Protein AF-0000000070041904 (afdb_homodimer)

Solvent-accessible surface area (backbone atoms only — not comparable to full-atom values): 37202 Å² total; per-residue (Å²): 136,83,79,77,77,76,75,75,73,74,74,71,68,64,77,72,77,76,48,41,25,24,35,59,83,60,43,83,39,54,46,39,34,40,42,32,42,36,46,83,50,90,88,40,83,19,36,35,29,35,42,31,43,97,88,42,77,42,73,40,35,88,86,39,94,82,50,56,37,62,65,30,57,62,4,30,55,29,42,36,43,49,78,60,40,50,57,64,57,72,52,57,84,54,47,28,36,38,35,22,24,32,35,37,63,66,32,36,42,43,75,87,31,8,44,34,34,31,37,38,38,38,25,72,88,54,24,12,27,47,35,40,27,39,55,66,20,44,66,42,37,65,34,56,88,46,25,59,38,81,81,54,23,54,36,13,29,33,38,39,34,36,14,27,37,40,76,54,43,45,58,51,16,43,49,38,10,34,18,30,43,32,57,71,46,69,50,65,54,88,87,51,58,63,36,42,50,31,27,68,65,69,48,66,46,80,62,52,64,58,71,43,82,42,52,34,64,82,65,46,60,32,31,36,36,32,34,44,62,26,84,48,55,81,50,9,28,55,58,36,47,49,12,58,74,70,70,27,34,25,42,32,39,31,38,55,69,52,67,73,47,56,70,49,42,66,52,86,100,48,48,33,31,28,34,41,45,30,41,39,56,94,88,45,70,48,49,27,72,45,24,49,24,22,34,36,32,44,67,39,89,88,41,33,37,35,31,48,28,35,55,48,56,24,53,75,44,9,57,24,32,21,42,32,48,28,35,68,36,59,71,60,35,52,55,54,56,60,25,54,77,38,64,46,60,68,84,71,66,84,70,72,87,68,74,73,77,75,45,62,90,80,70,123,134,83,78,78,78,76,74,75,72,74,71,72,69,65,77,73,76,76,47,40,25,24,35,59,83,60,42,83,39,52,46,38,33,40,43,33,41,36,46,84,51,89,87,40,83,19,37,37,27,37,44,31,46,97,87,43,77,43,70,41,34,87,86,39,92,83,51,55,38,63,64,29,57,62,6,30,55,29,44,36,43,48,80,60,42,50,57,65,58,73,53,57,84,53,46,29,36,39,36,21,24,31,35,37,65,67,31,37,41,45,76,89,31,8,43,32,35,32,37,38,38,38,24,71,85,54,26,12,26,47,35,41,26,37,54,66,19,45,68,43,38,66,34,55,89,44,25,58,38,81,82,53,23,55,36,13,28,34,36,39,34,35,15,26,36,40,77,54,44,45,59,51,17,44,49,37,11,35,17,31,43,33,57,71,45,70,50,65,52,87,89,51,59,64,38,41,50,32,26,67,66,70,48,65,45,80,62,52,63,59,71,42,82,42,52,34,66,82,65,45,60,33,31,36,36,31,36,44,64,26,84,48,55,81,53,10,28,56,60,36,46,48,12,58,75,71,70,24,34,26,41,32,40,32,38,56,73,53,70,70,49,57,69,49,43,66,53,86,99,48,46,33,32,30,34,40,45,30,40,36,55,94,89,45,69,49,49,27,73,46,24,48,25,21,34,36,31,42,67,40,89,88,41,34,37,34,31,46,28,38,57,49,56,24,54,71,45,9,58,24,30,22,45,35,47,28,35,68,37,59,72,60,34,51,53,55,56,61,24,54,76,38,64,44,63,67,84,61,68,83,60,74,88,70,74,73,78,72,45,63,88,79,72,122

InterPro domains:
  IPR004947 Deoxyribonuclease II [PF03265] (20-346)
  IPR004947 Deoxyribonuclease II [PTHR10858] (10-354)

Organism: Takifugu rubripes (NCBI:txid31033)

Structure (mmCIF, N/CA/C/O backbone):
data_AF-0000000070041904-model_v1
#
loop_
_entity.id
_entity.type
_entity.pdbx_description
1 polymer Deoxyribonuclease-2-alpha
#
loop_
_atom_site.group_PDB
_atom_site.id
_atom_site.type_symbol
_atom_site.label_atom_id
_atom_site.label_alt_id
_atom_site.label_comp_id
_atom_site.label_asym_id
_atom_site.label_entity_id
_atom_site.label_seq_id
_atom_site.pdbx_PDB_ins_code
_atom_site.Cartn_x
_atom_site.Cartn_y
_atom_site.Cartn_z
_atom_site.occupancy
_atom_site.B_iso_or_equiv
_atom_site.auth_seq_id
_atom_site.auth_comp_id
_atom_site.auth_asym_id
_atom_site.auth_atom_id
_atom_site.pdbx_PDB_model_num
ATOM 1 N N . MET A 1 1 ? -65.312 -12.5 -18.344 1 35.78 1 MET A N 1
ATOM 2 C CA . MET A 1 1 ? -64.062 -11.836 -18.859 1 35.78 1 MET A CA 1
ATOM 3 C C . MET A 1 1 ? -62.969 -11.906 -17.828 1 35.78 1 MET A C 1
ATOM 5 O O . MET A 1 1 ? -63 -11.195 -16.828 1 35.78 1 MET A O 1
ATOM 9 N N . TRP A 1 2 ? -62.406 -13.109 -17.531 1 42.94 2 TRP A N 1
ATOM 10 C CA . TRP A 1 2 ? -61.406 -13.469 -16.562 1 42.94 2 TRP A CA 1
ATOM 11 C C . TRP A 1 2 ? -60.062 -12.859 -16.922 1 42.94 2 TRP A C 1
ATOM 13 O O . TRP A 1 2 ? -59.531 -13.125 -18.016 1 42.94 2 TRP A O 1
ATOM 23 N N . GLY A 1 3 ? -59.75 -11.625 -16.453 1 38.38 3 GLY A N 1
ATOM 24 C CA . GLY A 1 3 ? -58.438 -10.977 -16.609 1 38.38 3 GLY A CA 1
ATOM 25 C C . GLY A 1 3 ? -57.312 -11.797 -16.031 1 38.38 3 GLY A C 1
ATOM 26 O O . GLY A 1 3 ? -57.312 -12.141 -14.844 1 38.38 3 GLY A O 1
ATOM 27 N N . VAL A 1 4 ? -56.656 -12.555 -16.875 1 45.59 4 VAL A N 1
ATOM 28 C CA . VAL A 1 4 ? -55.438 -13.273 -16.531 1 45.59 4 VAL A CA 1
ATOM 29 C C . VAL A 1 4 ? -54.344 -12.281 -16.172 1 45.59 4 VAL A C 1
ATOM 31 O O . VAL A 1 4 ? -53.969 -11.43 -16.984 1 45.59 4 VAL A O 1
ATOM 34 N N . VAL A 1 5 ? -54.219 -11.914 -14.891 1 46 5 VAL A N 1
ATOM 35 C CA . VAL A 1 5 ? -53.031 -11.18 -14.43 1 46 5 VAL A CA 1
ATOM 36 C C . VAL A 1 5 ? -51.781 -12.047 -14.602 1 46 5 VAL A C 1
ATOM 38 O O . VAL A 1 5 ? -51.656 -13.102 -13.977 1 46 5 VAL A O 1
ATOM 41 N N . LEU A 1 6 ? -51.188 -11.93 -15.734 1 43.84 6 LEU A N 1
ATOM 42 C CA . LEU A 1 6 ? -49.844 -12.484 -15.922 1 43.84 6 LEU A CA 1
ATOM 43 C C . LEU A 1 6 ? -48.844 -11.805 -14.992 1 43.84 6 LEU A C 1
ATOM 45 O O . LEU A 1 6 ? -48.594 -10.602 -15.117 1 43.84 6 LEU A O 1
ATOM 49 N N . THR A 1 7 ? -48.812 -12.242 -13.805 1 39.91 7 THR A N 1
ATOM 50 C CA . THR A 1 7 ? -47.656 -11.836 -12.984 1 39.91 7 THR A CA 1
ATOM 51 C C . THR A 1 7 ? -46.344 -12.305 -13.594 1 39.91 7 THR A C 1
ATOM 53 O O . THR A 1 7 ? -46.125 -13.516 -13.711 1 39.91 7 THR A O 1
ATOM 56 N N . LEU A 1 8 ? -45.844 -11.57 -14.508 1 39.62 8 LEU A N 1
ATOM 57 C CA . LEU A 1 8 ? -44.438 -11.766 -14.922 1 39.62 8 LEU A CA 1
ATOM 58 C C . LEU A 1 8 ? -43.5 -11.703 -13.727 1 39.62 8 LEU A C 1
ATOM 60 O O . LEU A 1 8 ? -43.344 -10.641 -13.117 1 39.62 8 LEU A O 1
ATOM 64 N N . GLY A 1 9 ? -43.406 -12.742 -12.984 1 37.19 9 GLY A N 1
ATOM 65 C CA . GLY A 1 9 ? -42.312 -12.828 -12.047 1 37.19 9 GLY A CA 1
ATOM 66 C C . GLY A 1 9 ? -40.969 -12.57 -12.695 1 37.19 9 GLY A C 1
ATOM 67 O O . GLY A 1 9 ? -40.562 -13.273 -13.625 1 37.19 9 GLY A O 1
ATOM 68 N N . LEU A 1 10 ? -40.594 -11.344 -12.695 1 37.47 10 LEU A N 1
ATOM 69 C CA . LEU A 1 10 ? -39.219 -11.023 -13 1 37.47 10 LEU A CA 1
ATOM 70 C C . LEU A 1 10 ? -38.25 -11.945 -12.242 1 37.47 10 LEU A C 1
ATOM 72 O O . LEU A 1 10 ? -38.219 -11.914 -11.016 1 37.47 10 LEU A O 1
ATOM 76 N N . ILE A 1 11 ? -38.031 -13.094 -12.766 1 37.09 11 ILE A N 1
ATOM 77 C CA . ILE A 1 11 ? -36.844 -13.82 -12.305 1 37.09 11 ILE A CA 1
ATOM 78 C C . ILE A 1 11 ? -35.625 -12.883 -12.305 1 37.09 11 ILE A C 1
ATOM 80 O O . ILE A 1 11 ? -35.188 -12.453 -13.367 1 37.09 11 ILE A O 1
ATOM 84 N N . LEU A 1 12 ? -35.562 -11.969 -11.43 1 35.31 12 LEU A N 1
ATOM 85 C CA . LEU A 1 12 ? -34.219 -11.422 -11.234 1 35.31 12 LEU A CA 1
ATOM 86 C C . LEU A 1 12 ? -33.156 -12.531 -11.242 1 35.31 12 LEU A C 1
ATOM 88 O O . LEU A 1 12 ? -33.062 -13.305 -10.281 1 35.31 12 LEU A O 1
ATOM 92 N N . ALA A 1 13 ? -33.031 -13.172 -12.352 1 36.09 13 ALA A N 1
ATOM 93 C CA . ALA A 1 13 ? -31.812 -13.945 -12.461 1 36.09 13 ALA A CA 1
ATOM 94 C C . ALA A 1 13 ? -30.656 -13.25 -11.742 1 36.09 13 ALA A C 1
ATOM 96 O O . ALA A 1 13 ? -30.172 -12.203 -12.195 1 36.09 13 ALA A O 1
ATOM 97 N N . GLY A 1 14 ? -30.688 -13.07 -10.523 1 40.59 14 GLY A N 1
ATOM 98 C CA . GLY A 1 14 ? -29.422 -12.773 -9.883 1 40.59 14 GLY A CA 1
ATOM 99 C C . GLY A 1 14 ? -28.219 -13.305 -10.648 1 40.59 14 GLY A C 1
ATOM 100 O O . GLY A 1 14 ? -28.109 -14.508 -10.867 1 40.59 14 GLY A O 1
ATOM 101 N N . SER A 1 15 ? -27.844 -12.812 -11.617 1 43.19 15 SER A N 1
ATOM 102 C CA . SER A 1 15 ? -26.578 -13.172 -12.234 1 43.19 15 SER A CA 1
ATOM 103 C C . SER A 1 15 ? -25.578 -13.656 -11.188 1 43.19 15 SER A C 1
ATOM 105 O O . SER A 1 15 ? -25 -12.852 -10.461 1 43.19 15 SER A O 1
ATOM 107 N N . ASP A 1 16 ? -25.938 -14.602 -10.344 1 50.5 16 ASP A N 1
ATOM 108 C CA . ASP A 1 16 ? -25.078 -15.281 -9.375 1 50.5 16 ASP A CA 1
ATOM 109 C C . ASP A 1 16 ? -23.672 -15.516 -9.953 1 50.5 16 ASP A C 1
ATOM 111 O O . ASP A 1 16 ? -23.438 -16.5 -10.648 1 50.5 16 ASP A O 1
ATOM 115 N N . ALA A 1 17 ? -22.969 -14.586 -10.281 1 63.22 17 ALA A N 1
ATOM 116 C CA . ALA A 1 17 ? -21.656 -14.727 -10.898 1 63.22 17 ALA A CA 1
ATOM 117 C C . ALA A 1 17 ? -20.766 -15.688 -10.109 1 63.22 17 ALA A C 1
ATOM 119 O O . ALA A 1 17 ? -20.422 -15.414 -8.953 1 63.22 17 ALA A O 1
ATOM 120 N N . THR A 1 18 ? -20.703 -17 -10.375 1 87.69 18 THR A N 1
ATOM 121 C CA . THR A 1 18 ? -19.875 -18.062 -9.828 1 87.69 18 THR A CA 1
ATOM 122 C C . THR A 1 18 ? -18.406 -17.641 -9.828 1 87.69 18 THR A C 1
ATOM 124 O O . THR A 1 18 ? -17.938 -16.969 -10.75 1 87.69 18 THR A O 1
ATOM 127 N N . VAL A 1 19 ? -17.719 -17.828 -8.758 1 97.88 19 VAL A N 1
ATOM 128 C CA . VAL A 1 19 ? -16.297 -17.547 -8.625 1 97.88 19 VAL A CA 1
ATOM 129 C C . VAL A 1 19 ? -15.469 -18.75 -9.078 1 97.88 19 VAL A C 1
ATOM 131 O O . VAL A 1 19 ? -15.281 -19.703 -8.328 1 97.88 19 VAL A O 1
ATOM 134 N N . THR A 1 20 ? -15.062 -18.734 -10.344 1 98.5 20 THR A N 1
ATOM 135 C CA . THR A 1 20 ? -14.312 -19.828 -10.969 1 98.5 20 THR A CA 1
ATOM 136 C C . THR A 1 20 ? -13.273 -19.266 -11.938 1 98.5 20 THR A C 1
ATOM 138 O O . THR A 1 20 ? -13.367 -18.125 -12.367 1 98.5 20 THR A O 1
ATOM 141 N N . CYS A 1 21 ? -12.289 -20.094 -12.188 1 98.81 21 CYS A N 1
ATOM 142 C CA . CYS A 1 21 ? -11.43 -19.781 -13.328 1 98.81 21 CYS A CA 1
ATOM 143 C C . CYS A 1 21 ? -12.219 -19.812 -14.633 1 98.81 21 CYS A C 1
ATOM 145 O O . CYS A 1 21 ? -13.094 -20.656 -14.812 1 98.81 21 CYS A O 1
ATOM 147 N N . ARG A 1 22 ? -11.852 -18.906 -15.492 1 98.5 22 ARG A N 1
ATOM 148 C CA . ARG A 1 22 ? -12.523 -18.812 -16.781 1 98.5 22 ARG A CA 1
ATOM 149 C C . ARG A 1 22 ? -11.523 -18.672 -17.922 1 98.5 22 ARG A C 1
ATOM 151 O O . ARG A 1 22 ? -10.484 -18.031 -17.75 1 98.5 22 ARG A O 1
ATOM 158 N N . ASP A 1 23 ? -11.875 -19.188 -19.016 1 97.69 23 ASP A N 1
ATOM 159 C CA . ASP A 1 23 ? -10.977 -19.109 -20.156 1 97.69 23 ASP A CA 1
ATOM 160 C C . ASP A 1 23 ? -11.25 -17.859 -21 1 97.69 23 ASP A C 1
ATOM 162 O O . ASP A 1 23 ? -11.992 -16.969 -20.578 1 97.69 23 ASP A O 1
ATOM 166 N N . HIS A 1 24 ? -10.594 -17.719 -22.156 1 96.56 24 HIS A N 1
ATOM 167 C CA . HIS A 1 24 ? -10.664 -16.547 -23.016 1 96.56 24 HIS A CA 1
ATOM 168 C C . HIS A 1 24 ? -12.016 -16.438 -23.703 1 96.56 24 HIS A C 1
ATOM 170 O O . HIS A 1 24 ? -12.352 -15.398 -24.281 1 96.56 24 HIS A O 1
ATOM 176 N N . ASN A 1 25 ? -12.844 -17.469 -23.641 1 96.19 25 ASN A N 1
ATOM 177 C CA . ASN A 1 25 ? -14.211 -17.422 -24.141 1 96.19 25 ASN A CA 1
ATOM 178 C C . ASN A 1 25 ? -15.227 -17.328 -23 1 96.19 25 ASN A C 1
ATOM 180 O O . ASN A 1 25 ? -16.422 -17.578 -23.203 1 96.19 25 ASN A O 1
ATOM 184 N N . ASN A 1 26 ? -14.719 -17.156 -21.797 1 97.38 26 ASN A N 1
ATOM 185 C CA . ASN A 1 26 ? -15.516 -16.984 -20.594 1 97.38 26 ASN A CA 1
ATOM 186 C C . ASN A 1 26 ? -16.125 -18.297 -20.125 1 97.38 26 ASN A C 1
ATOM 188 O O . ASN A 1 26 ? -17.125 -18.312 -19.406 1 97.38 26 ASN A O 1
ATOM 192 N N . GLY A 1 27 ? -15.57 -19.359 -20.625 1 97.31 27 GLY A N 1
ATOM 193 C CA . GLY A 1 27 ? -15.977 -20.672 -20.141 1 97.31 27 GLY A CA 1
ATOM 194 C C . GLY A 1 27 ? -15.367 -21.031 -18.797 1 97.31 27 GLY A C 1
ATOM 195 O O . GLY A 1 27 ? -14.219 -20.672 -18.516 1 97.31 27 GLY A O 1
ATOM 196 N N . ILE A 1 28 ? -16.156 -21.812 -18.031 1 97.56 28 ILE A N 1
ATOM 197 C CA . ILE A 1 28 ? -15.688 -22.266 -16.734 1 97.56 28 ILE A CA 1
ATOM 198 C C . ILE A 1 28 ? -14.625 -23.344 -16.906 1 97.56 28 ILE A C 1
ATOM 200 O O . ILE A 1 28 ? -14.828 -24.297 -17.672 1 97.56 28 ILE A O 1
ATOM 204 N N . VAL A 1 29 ? -13.516 -23.203 -16.297 1 97.88 29 VAL A N 1
ATOM 205 C CA . VAL A 1 29 ? -12.484 -24.234 -16.297 1 97.88 29 VAL A CA 1
ATOM 206 C C . VAL A 1 29 ? -12.016 -24.5 -14.867 1 97.88 29 VAL A C 1
ATOM 208 O O . VAL A 1 29 ? -12.148 -23.641 -13.992 1 97.88 29 VAL A O 1
ATOM 211 N N . ASP A 1 30 ? -11.531 -25.656 -14.625 1 98.31 30 ASP A N 1
ATOM 212 C CA . ASP A 1 30 ? -11.062 -26.031 -13.289 1 98.31 30 ASP A CA 1
ATOM 213 C C . ASP A 1 30 ? -9.734 -25.344 -12.969 1 98.31 30 ASP A C 1
ATOM 215 O O . ASP A 1 30 ? -9.523 -24.891 -11.844 1 98.31 30 ASP A O 1
ATOM 219 N N . TRP A 1 31 ? -8.906 -25.312 -13.961 1 98.81 31 TRP A N 1
ATOM 220 C CA . TRP A 1 31 ? -7.609 -24.656 -13.797 1 98.81 31 TRP A CA 1
ATOM 221 C C . TRP A 1 31 ? -7.027 -24.266 -15.148 1 98.81 31 TRP A C 1
ATOM 223 O O . TRP A 1 31 ? -7.449 -24.766 -16.188 1 98.81 31 TRP A O 1
ATOM 233 N N . TYR A 1 32 ? -6.125 -23.312 -15.117 1 98.88 32 TYR A N 1
ATOM 234 C CA . TYR A 1 32 ? -5.277 -23.016 -16.266 1 98.88 32 TYR A CA 1
ATOM 235 C C . TYR A 1 32 ? -3.945 -22.422 -15.836 1 98.88 32 TYR A C 1
ATOM 237 O O . TYR A 1 32 ? -3.809 -21.953 -14.695 1 98.88 32 TYR A O 1
ATOM 245 N N . ILE A 1 33 ? -2.953 -22.469 -16.688 1 98.88 33 ILE A N 1
ATOM 246 C CA . ILE A 1 33 ? -1.683 -21.766 -16.562 1 98.88 33 ILE A CA 1
ATOM 247 C C . ILE A 1 33 ? -1.502 -20.828 -17.75 1 98.88 33 ILE A C 1
ATOM 249 O O . ILE A 1 33 ? -1.778 -21.188 -18.891 1 98.88 33 ILE A O 1
ATOM 253 N N . LEU A 1 34 ? -1.179 -19.609 -17.453 1 98.88 34 LEU A N 1
ATOM 254 C CA . LEU A 1 34 ? -0.794 -18.656 -18.484 1 98.88 34 LEU A CA 1
ATOM 255 C C . LEU A 1 34 ? 0.698 -18.344 -18.406 1 98.88 34 LEU A C 1
ATOM 257 O O . LEU A 1 34 ? 1.187 -17.859 -17.391 1 98.88 34 LEU A O 1
ATOM 261 N N . TYR A 1 35 ? 1.392 -18.641 -19.438 1 98.75 35 TYR A N 1
ATOM 262 C CA . TYR A 1 35 ? 2.807 -18.312 -19.547 1 98.75 35 TYR A CA 1
ATOM 263 C C . TYR A 1 35 ? 3.027 -17.203 -20.578 1 98.75 35 TYR A C 1
ATOM 265 O O . TYR A 1 35 ? 3.113 -17.484 -21.781 1 98.75 35 TYR A O 1
ATOM 273 N N . LYS A 1 36 ? 3.156 -15.969 -20.125 1 98.56 36 LYS A N 1
ATOM 274 C CA . LYS A 1 36 ? 3.305 -14.805 -21 1 98.56 36 LYS A CA 1
ATOM 275 C C . LYS A 1 36 ? 4.73 -14.695 -21.531 1 98.56 36 LYS A C 1
ATOM 277 O O . LYS A 1 36 ? 5.691 -14.805 -20.766 1 98.56 36 LYS A O 1
ATOM 282 N N . ALA A 1 37 ? 4.859 -14.453 -22.766 1 97.81 37 ALA A N 1
ATOM 283 C CA . ALA A 1 37 ? 6.16 -14.273 -23.406 1 97.81 37 ALA A CA 1
ATOM 284 C C . ALA A 1 37 ? 6.707 -12.875 -23.156 1 97.81 37 ALA A C 1
ATOM 286 O O . ALA A 1 37 ? 5.941 -11.914 -23.016 1 97.81 37 ALA A O 1
ATOM 287 N N . PRO A 1 38 ? 7.992 -12.719 -23.031 1 97.31 38 PRO A N 1
ATOM 288 C CA . PRO A 1 38 ? 8.594 -11.383 -23 1 97.31 38 PRO A CA 1
ATOM 289 C C . PRO A 1 38 ? 8.594 -10.711 -24.375 1 97.31 38 PRO A C 1
ATOM 291 O O . PRO A 1 38 ? 8.297 -11.352 -25.391 1 97.31 38 PRO A O 1
ATOM 294 N N . VAL A 1 39 ? 8.867 -9.438 -24.391 1 95.69 39 VAL A N 1
ATOM 295 C CA . VAL A 1 39 ? 9.117 -8.727 -25.641 1 95.69 39 VAL A CA 1
ATOM 296 C C . VAL A 1 39 ? 10.539 -8.992 -26.109 1 95.69 39 VAL A C 1
ATOM 298 O O . VAL A 1 39 ? 11.5 -8.469 -25.547 1 95.69 39 VAL A O 1
ATOM 301 N N . ILE A 1 40 ? 10.68 -9.82 -27.094 1 90.25 40 ILE A N 1
ATOM 302 C CA . ILE A 1 40 ? 12 -10.234 -27.562 1 90.25 40 ILE A CA 1
ATOM 303 C C . ILE A 1 40 ? 12.281 -9.625 -28.938 1 90.25 40 ILE A C 1
ATOM 305 O O . ILE A 1 40 ? 13.43 -9.602 -29.375 1 90.25 40 ILE A O 1
ATOM 309 N N . ASP A 1 41 ? 11.273 -9.219 -29.578 1 87.44 41 ASP A N 1
ATOM 310 C CA . ASP A 1 41 ? 11.406 -8.594 -30.891 1 87.44 41 ASP A CA 1
ATOM 311 C C . ASP A 1 41 ? 10.242 -7.637 -31.156 1 87.44 41 ASP A C 1
ATOM 313 O O . ASP A 1 41 ? 9.398 -7.418 -30.281 1 87.44 41 ASP A O 1
ATOM 317 N N . THR A 1 42 ? 10.273 -7.094 -32.25 1 84.25 42 THR A N 1
ATOM 318 C CA . THR A 1 42 ? 9.297 -6.066 -32.594 1 84.25 42 THR A CA 1
ATOM 319 C C . THR A 1 42 ? 7.922 -6.688 -32.844 1 84.25 42 THR A C 1
ATOM 321 O O . THR A 1 42 ? 6.906 -5.984 -32.844 1 84.25 42 THR A O 1
ATOM 324 N N . LYS A 1 43 ? 7.91 -7.953 -33.062 1 84.19 43 LYS A N 1
ATOM 325 C CA . LYS A 1 43 ? 6.648 -8.633 -33.344 1 84.19 43 LYS A CA 1
ATOM 326 C C . LYS A 1 43 ? 5.883 -8.938 -32.062 1 84.19 43 LYS A C 1
ATOM 328 O O . LYS A 1 43 ? 4.691 -9.25 -32.094 1 84.19 43 LYS A O 1
ATOM 333 N N . ARG A 1 44 ? 6.586 -8.828 -31.031 1 88.94 44 ARG A N 1
ATOM 334 C CA . ARG A 1 44 ? 5.98 -9.125 -29.734 1 88.94 44 ARG A CA 1
ATOM 335 C C . ARG A 1 44 ? 5.566 -7.848 -29.016 1 88.94 44 ARG A C 1
ATOM 337 O O . ARG A 1 44 ? 6.379 -6.934 -28.844 1 88.94 44 ARG A O 1
ATOM 344 N N . THR A 1 45 ? 4.254 -7.848 -28.625 1 92.31 45 THR A N 1
ATOM 345 C CA . THR A 1 45 ? 3.711 -6.66 -27.984 1 92.31 45 THR A CA 1
ATOM 346 C C . THR A 1 45 ? 3.762 -6.793 -26.469 1 92.31 45 THR A C 1
ATOM 348 O O . THR A 1 45 ? 3.504 -5.824 -25.75 1 92.31 45 THR A O 1
ATOM 351 N N . GLY A 1 46 ? 4.031 -7.965 -26.031 1 95.81 46 GLY A N 1
ATOM 352 C CA . GLY A 1 46 ? 4.16 -8.172 -24.609 1 95.81 46 GLY A CA 1
ATOM 353 C C . GLY A 1 46 ? 2.887 -8.68 -23.953 1 95.81 46 GLY A C 1
ATOM 354 O O . GLY A 1 46 ? 2.775 -8.711 -22.734 1 95.81 46 GLY A O 1
ATOM 355 N N . VAL A 1 47 ? 1.903 -9.062 -24.734 1 97.62 47 VAL A N 1
ATOM 356 C CA . VAL A 1 47 ? 0.643 -9.516 -24.156 1 97.62 47 VAL A CA 1
ATOM 357 C C . VAL A 1 47 ? 0.329 -10.93 -24.641 1 97.62 47 VAL A C 1
ATOM 359 O O . VAL A 1 47 ? -0.702 -11.5 -24.281 1 97.62 47 VAL A O 1
ATOM 362 N N . GLU A 1 48 ? 1.188 -11.562 -25.531 1 98.06 48 GLU A N 1
ATOM 363 C CA . GLU A 1 48 ? 1.032 -12.938 -26 1 98.06 48 GLU A CA 1
ATOM 364 C C . GLU A 1 48 ? 1.41 -13.938 -24.906 1 98.06 48 GLU A C 1
ATOM 366 O O . GLU A 1 48 ? 2.312 -13.68 -24.109 1 98.06 48 GLU A O 1
ATOM 371 N N . TYR A 1 49 ? 0.737 -15.047 -24.922 1 98.56 49 TYR A N 1
ATOM 372 C CA . TYR A 1 49 ? 0.996 -16.031 -23.891 1 98.56 49 TYR A CA 1
ATOM 373 C C . TYR A 1 49 ? 0.646 -17.438 -24.359 1 98.56 49 TYR A C 1
ATOM 375 O O . TYR A 1 49 ? -0.034 -17.594 -25.375 1 98.56 49 TYR A O 1
ATOM 383 N N . ILE A 1 50 ? 1.236 -18.406 -23.688 1 98.56 50 ILE A N 1
ATOM 384 C CA . ILE A 1 50 ? 0.827 -19.797 -23.844 1 98.56 50 ILE A CA 1
ATOM 385 C C . ILE A 1 50 ? -0.282 -20.141 -22.844 1 98.56 50 ILE A C 1
ATOM 387 O O . ILE A 1 50 ? -0.113 -19.953 -21.641 1 98.56 50 ILE A O 1
ATOM 391 N N . TYR A 1 51 ? -1.431 -20.5 -23.344 1 98.56 51 TYR A N 1
ATOM 392 C CA . TYR A 1 51 ? -2.545 -20.984 -22.531 1 98.56 51 TYR A CA 1
ATOM 393 C C . TYR A 1 51 ? -2.467 -22.484 -22.328 1 98.56 51 TYR A C 1
ATOM 395 O O . TYR A 1 51 ? -2.516 -23.25 -23.297 1 98.56 51 TYR A O 1
ATOM 403 N N . ILE A 1 52 ? -2.324 -22.938 -21.109 1 98.62 52 ILE A N 1
ATOM 404 C CA . ILE A 1 52 ? -2.191 -24.344 -20.781 1 98.62 52 ILE A CA 1
ATOM 405 C C . ILE A 1 52 ? -3.363 -24.797 -19.906 1 98.62 52 ILE A C 1
ATOM 407 O O . ILE A 1 52 ? -3.697 -24.141 -18.922 1 98.62 52 ILE A O 1
ATOM 411 N N . ASN A 1 53 ? -3.988 -25.844 -20.25 1 96.62 53 ASN A N 1
ATOM 412 C CA . ASN A 1 53 ? -5.027 -26.484 -19.453 1 96.62 53 ASN A CA 1
ATOM 413 C C . ASN A 1 53 ? -5.039 -28 -19.656 1 96.62 53 ASN A C 1
ATOM 415 O O . ASN A 1 53 ? -4.055 -28.562 -20.125 1 96.62 53 ASN A O 1
ATOM 419 N N . SER A 1 54 ? -6.109 -28.672 -19.219 1 92.69 54 SER A N 1
ATOM 420 C CA . SER A 1 54 ? -6.176 -30.125 -19.281 1 92.69 54 SER A CA 1
ATOM 421 C C . SER A 1 54 ? -6.129 -30.625 -20.719 1 92.69 54 SER A C 1
ATOM 423 O O . SER A 1 54 ? -5.801 -31.781 -20.969 1 92.69 54 SER A O 1
ATOM 425 N N . ASN A 1 55 ? -6.363 -29.703 -21.625 1 94 55 ASN A N 1
ATOM 426 C CA . ASN A 1 55 ? -6.414 -30.109 -23.031 1 94 55 ASN A CA 1
ATOM 427 C C . ASN A 1 55 ? -5.082 -29.859 -23.734 1 94 55 ASN A C 1
ATOM 429 O O . ASN A 1 55 ? -4.91 -30.219 -24.891 1 94 55 ASN A O 1
ATOM 433 N N . GLY A 1 56 ? -4.156 -29.25 -23.078 1 96.06 56 GLY A N 1
ATOM 434 C CA . GLY A 1 56 ? -2.855 -29 -23.672 1 96.06 56 GLY A CA 1
ATOM 435 C C . GLY A 1 56 ? -2.461 -27.531 -23.656 1 96.06 56 GLY A C 1
ATOM 436 O O . GLY A 1 56 ? -2.879 -26.781 -22.766 1 96.06 56 GLY A O 1
ATOM 437 N N . ALA A 1 57 ? -1.574 -27.219 -24.578 1 97.69 57 ALA A N 1
ATOM 438 C CA . ALA A 1 57 ? -1.033 -25.859 -24.656 1 97.69 57 ALA A CA 1
ATOM 439 C C . ALA A 1 57 ? -1.399 -25.203 -25.984 1 97.69 57 ALA A C 1
ATOM 441 O O . ALA A 1 57 ? -1.384 -25.844 -27.031 1 97.69 57 ALA A O 1
ATOM 442 N N . THR A 1 58 ? -1.791 -23.984 -25.891 1 96.94 58 THR A N 1
ATOM 443 C CA . THR A 1 58 ? -2.117 -23.188 -27.078 1 96.94 58 THR A CA 1
ATOM 444 C C . THR A 1 58 ? -1.425 -21.828 -27.031 1 96.94 58 THR A C 1
ATOM 446 O O . THR A 1 58 ? -1.517 -21.109 -26.031 1 96.94 58 THR A O 1
ATOM 449 N N . ALA A 1 59 ? -0.792 -21.469 -28.141 1 97.19 59 ALA A N 1
ATOM 450 C CA . ALA A 1 59 ? -0.179 -20.156 -28.234 1 97.19 59 ALA A CA 1
ATOM 451 C C . ALA A 1 59 ? -1.222 -19.094 -28.562 1 97.19 59 ALA A C 1
ATOM 453 O O . 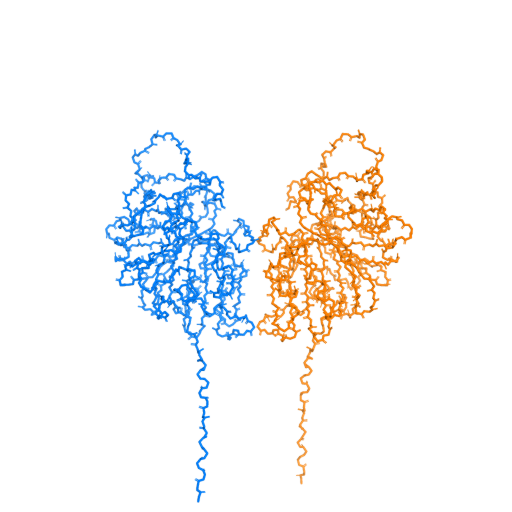ALA A 1 59 ? -1.836 -19.125 -29.641 1 97.19 59 ALA A O 1
ATOM 454 N N . MET A 1 60 ? -1.412 -18.203 -27.688 1 97.44 60 MET A N 1
ATOM 455 C CA . MET A 1 60 ? -2.314 -17.062 -27.875 1 97.44 60 MET A CA 1
ATOM 456 C C . MET A 1 60 ? -1.566 -15.867 -28.438 1 97.44 60 MET A C 1
ATOM 458 O O . MET A 1 60 ? -0.967 -15.094 -27.688 1 97.44 60 MET A O 1
ATOM 462 N N . SER A 1 61 ? -1.692 -15.68 -29.719 1 95.88 61 SER A N 1
ATOM 463 C CA . SER A 1 61 ? -1.03 -14.609 -30.453 1 95.88 61 SER A CA 1
ATOM 464 C C . SER A 1 61 ? -1.918 -14.086 -31.578 1 95.88 61 SER A C 1
ATOM 466 O O . SER A 1 61 ? -2.963 -14.672 -31.875 1 95.88 61 SER A O 1
ATOM 468 N N . PRO A 1 62 ? -1.501 -12.961 -32.188 1 93 62 PRO A N 1
ATOM 469 C CA . PRO A 1 62 ? -2.332 -12.359 -33.219 1 93 62 PRO A CA 1
ATOM 470 C C . PRO A 1 62 ? -2.578 -13.305 -34.406 1 93 62 PRO A C 1
ATOM 472 O O . PRO A 1 62 ? -3.461 -13.055 -35.219 1 93 62 PRO A O 1
ATOM 475 N N . ARG A 1 63 ? -1.924 -14.398 -34.5 1 91.06 63 ARG A N 1
ATOM 476 C CA . ARG A 1 63 ? -2.137 -15.383 -35.562 1 91.06 63 ARG A CA 1
ATOM 477 C C . ARG A 1 63 ? -3.447 -16.125 -35.344 1 91.06 63 ARG A C 1
ATOM 479 O O . ARG A 1 63 ? -3.982 -16.734 -36.281 1 91.06 63 ARG A O 1
ATOM 486 N N . LEU A 1 64 ? -3.871 -16.125 -34.125 1 91.75 64 LEU A N 1
ATOM 487 C CA . LEU A 1 64 ? -5.152 -16.75 -33.812 1 91.75 64 LEU A CA 1
ATOM 488 C C . LEU A 1 64 ? -6.301 -15.781 -34.062 1 91.75 64 LEU A C 1
ATOM 490 O O . LEU A 1 64 ? -6.238 -14.625 -33.625 1 91.75 64 LEU A O 1
ATOM 494 N N . SER A 1 65 ? -7.344 -16.172 -34.75 1 90.06 65 SER A N 1
ATOM 495 C CA . SER A 1 65 ? -8.461 -15.312 -35.125 1 90.06 65 SER A CA 1
ATOM 496 C C . SER A 1 65 ? -9.164 -14.75 -33.875 1 90.06 65 SER A C 1
ATOM 498 O O . SER A 1 65 ? -9.602 -13.594 -33.875 1 90.06 65 SER A O 1
ATOM 500 N N . ASN A 1 66 ? -9.188 -15.453 -32.875 1 90.44 66 ASN A N 1
ATOM 501 C CA . ASN A 1 66 ? -9.875 -15 -31.656 1 90.44 66 ASN A CA 1
ATOM 502 C C . ASN A 1 66 ? -8.883 -14.664 -30.547 1 90.44 66 ASN A C 1
ATOM 504 O O . ASN A 1 66 ? -9.195 -14.812 -29.359 1 90.44 66 ASN A O 1
ATOM 508 N N . PHE A 1 67 ? -7.84 -14.07 -31.016 1 94.62 67 PHE A N 1
ATOM 509 C CA . PHE A 1 67 ? -6.77 -13.766 -30.062 1 94.62 67 PHE A CA 1
ATOM 510 C C . PHE A 1 67 ? -7.203 -12.68 -29.094 1 94.62 67 PHE A C 1
ATOM 512 O O . PHE A 1 67 ? -7.723 -11.633 -29.5 1 94.62 67 PHE A O 1
ATOM 519 N N . LYS A 1 68 ? -7.062 -12.93 -27.828 1 97.69 68 LYS A N 1
ATOM 520 C CA . LYS A 1 68 ? -7.191 -11.984 -26.734 1 97.69 68 LYS A CA 1
ATOM 521 C C . LYS A 1 68 ? -5.945 -11.992 -25.844 1 97.69 68 LYS A C 1
ATOM 523 O O . LYS A 1 68 ? -5.656 -12.984 -25.172 1 97.69 68 LYS A O 1
ATOM 528 N N . GLY A 1 69 ? -5.242 -10.867 -25.844 1 98 69 GLY A N 1
ATOM 529 C CA . GLY A 1 69 ? -4.031 -10.766 -25.047 1 98 69 GLY A CA 1
ATOM 530 C C . GLY A 1 69 ? -4.281 -10.938 -23.562 1 98 69 GLY A C 1
ATOM 531 O O . GLY A 1 69 ? -5.43 -10.938 -23.125 1 98 69 GLY A O 1
ATOM 532 N N . ILE A 1 70 ? -3.258 -11.094 -22.859 1 98.56 70 ILE A N 1
ATOM 533 C CA . ILE A 1 70 ? -3.35 -11.375 -21.438 1 98.56 70 ILE A CA 1
ATOM 534 C C . ILE A 1 70 ? -4.016 -10.195 -20.719 1 98.56 70 ILE A C 1
ATOM 536 O O . ILE A 1 70 ? -4.566 -10.352 -19.625 1 98.56 70 ILE A O 1
ATOM 540 N N . ASP A 1 71 ? -4.008 -8.961 -21.25 1 98.31 71 ASP A N 1
ATOM 541 C CA . ASP A 1 71 ? -4.559 -7.738 -20.672 1 98.31 71 ASP A CA 1
ATOM 542 C C . ASP A 1 71 ? -5.953 -7.453 -21.219 1 98.31 71 ASP A C 1
ATOM 544 O O . ASP A 1 71 ? -6.543 -6.414 -20.922 1 98.31 71 ASP A O 1
ATOM 548 N N . HIS A 1 72 ? -6.465 -8.281 -22.062 1 98.44 72 HIS A N 1
ATOM 549 C CA . HIS A 1 72 ? -7.73 -8.031 -22.75 1 98.44 72 HIS A CA 1
ATOM 550 C C . HIS A 1 72 ? -8.898 -8.039 -21.766 1 98.44 72 HIS A C 1
ATOM 552 O O . HIS A 1 72 ? -8.992 -8.93 -20.906 1 98.44 72 HIS A O 1
ATOM 558 N N . PRO A 1 73 ? -9.852 -7.109 -21.828 1 98.38 73 PRO A N 1
ATOM 559 C CA . PRO A 1 73 ? -10.969 -7 -20.891 1 98.38 73 PRO A CA 1
ATOM 560 C C . PRO A 1 73 ? -11.93 -8.188 -20.969 1 98.38 73 PRO A C 1
ATOM 562 O O . PRO A 1 73 ? -12.797 -8.344 -20.109 1 98.38 73 PRO A O 1
ATOM 565 N N . GLU A 1 74 ? -11.766 -9 -22 1 98.06 74 GLU A N 1
ATOM 566 C CA . GLU A 1 74 ? -12.562 -10.219 -22.141 1 98.06 74 GLU A CA 1
ATOM 567 C C . GLU A 1 74 ? -11.672 -11.445 -22.281 1 98.06 74 GLU A C 1
ATOM 569 O O . GLU A 1 74 ? -12.07 -12.438 -22.906 1 98.06 74 GLU A O 1
ATOM 574 N N . GLY A 1 75 ? -10.461 -11.32 -21.906 1 98.44 75 GLY A N 1
ATOM 575 C CA . GLY A 1 75 ? -9.547 -12.453 -21.906 1 98.44 75 GLY A CA 1
ATOM 576 C C . GLY A 1 75 ? -9.672 -13.328 -20.672 1 98.44 75 GLY A C 1
ATOM 577 O O . GLY A 1 75 ? -10.539 -13.094 -19.828 1 98.44 75 GLY A O 1
ATOM 578 N N . ALA A 1 76 ? -8.836 -14.273 -20.594 1 98.5 76 ALA A N 1
ATOM 579 C CA . ALA A 1 76 ? -8.914 -15.281 -19.531 1 98.5 76 ALA A CA 1
ATOM 580 C C . ALA A 1 76 ? -8.805 -14.633 -18.156 1 98.5 76 ALA A C 1
ATOM 582 O O . ALA A 1 76 ? -9.609 -14.914 -17.266 1 98.5 76 ALA A O 1
ATOM 583 N N . LEU A 1 77 ? -7.852 -13.742 -17.969 1 98.81 77 LEU A N 1
ATOM 584 C CA . LEU A 1 77 ? -7.648 -13.109 -16.672 1 98.81 77 LEU A CA 1
ATOM 585 C C . LEU A 1 77 ? -8.836 -12.219 -16.312 1 98.81 77 LEU A C 1
ATOM 587 O O . LEU A 1 77 ? -9.359 -12.305 -15.195 1 98.81 77 LEU A O 1
ATOM 591 N N . ALA A 1 78 ? -9.242 -11.383 -17.234 1 98.75 78 ALA A N 1
ATOM 592 C CA . ALA A 1 78 ? -10.359 -10.484 -16.953 1 98.75 78 ALA A CA 1
ATOM 593 C C . ALA A 1 78 ? -11.633 -11.273 -16.656 1 98.75 78 ALA A C 1
ATOM 595 O O . ALA A 1 78 ? -12.375 -10.938 -15.734 1 98.75 78 ALA A O 1
ATOM 596 N N . ASN A 1 79 ? -11.852 -12.297 -17.484 1 98.5 79 ASN A N 1
ATOM 597 C CA . ASN A 1 79 ? -13.008 -13.148 -17.234 1 98.5 79 ASN A CA 1
ATOM 598 C C . ASN A 1 79 ? -12.961 -13.766 -15.836 1 98.5 79 ASN A C 1
ATOM 600 O O . ASN A 1 79 ? -13.984 -13.836 -15.148 1 98.5 79 ASN A O 1
ATOM 604 N N . THR A 1 80 ? -11.836 -14.219 -15.445 1 98.81 80 THR A N 1
ATOM 605 C CA . THR A 1 80 ? -11.656 -14.812 -14.125 1 98.81 80 THR A CA 1
ATOM 606 C C . THR A 1 80 ? -11.859 -13.773 -13.031 1 98.81 80 THR A C 1
ATOM 608 O O . THR A 1 80 ? -12.508 -14.047 -12.016 1 98.81 80 THR A O 1
ATOM 611 N N . LEU A 1 81 ? -11.422 -12.523 -13.211 1 98.81 81 LEU A N 1
ATOM 612 C CA . LEU A 1 81 ? -11.383 -11.484 -12.188 1 98.81 81 LEU A CA 1
ATOM 613 C C . LEU A 1 81 ? -12.703 -10.719 -12.141 1 98.81 81 LEU A C 1
ATOM 615 O O . LEU A 1 81 ? -12.875 -9.82 -11.312 1 98.81 81 LEU A O 1
ATOM 619 N N . LYS A 1 82 ? -13.602 -11.055 -12.938 1 98.12 82 LYS A N 1
ATOM 620 C CA . LYS A 1 82 ? -14.82 -10.273 -13.117 1 98.12 82 LYS A CA 1
ATOM 621 C C . LYS A 1 82 ? -15.469 -9.945 -11.781 1 98.12 82 LYS A C 1
ATOM 623 O O . LYS A 1 82 ? -15.844 -8.797 -11.531 1 98.12 82 LYS A O 1
ATOM 628 N N . PRO A 1 83 ? -15.625 -10.914 -10.805 1 97.88 83 PRO A N 1
ATOM 629 C CA . PRO A 1 83 ? -16.234 -10.578 -9.516 1 97.88 83 PRO A CA 1
ATOM 630 C C . PRO A 1 83 ? -15.461 -9.508 -8.75 1 97.88 83 PRO A C 1
ATOM 632 O O . PRO A 1 83 ? -16.047 -8.773 -7.957 1 97.88 83 PRO A O 1
ATOM 635 N N . LEU A 1 84 ? -14.203 -9.438 -9.023 1 98.38 84 LEU A N 1
ATOM 636 C CA . LEU A 1 84 ? -13.32 -8.516 -8.32 1 98.38 84 LEU A CA 1
ATOM 637 C C . LEU A 1 84 ? -13.57 -7.078 -8.773 1 98.38 84 LEU A C 1
ATOM 639 O O . LEU A 1 84 ? -13.242 -6.133 -8.055 1 98.38 84 LEU A O 1
ATOM 643 N N . PHE A 1 85 ? -14.156 -6.898 -9.945 1 97.62 85 PHE A N 1
ATOM 644 C CA . PHE A 1 85 ? -14.289 -5.578 -10.547 1 97.62 85 PHE A CA 1
ATOM 645 C C . PHE A 1 85 ? -15.469 -4.824 -9.953 1 97.62 85 PHE A C 1
ATOM 647 O O . PHE A 1 85 ? -15.602 -3.613 -10.148 1 97.62 85 PHE A O 1
ATOM 654 N N . MET A 1 86 ? -16.234 -5.484 -9.148 1 95.56 86 MET A N 1
ATOM 655 C CA . MET A 1 86 ? -17.359 -4.844 -8.469 1 95.56 86 MET A CA 1
ATOM 656 C C . MET A 1 86 ? -16.875 -3.982 -7.309 1 95.56 86 MET A C 1
ATOM 658 O O . MET A 1 86 ? -15.984 -4.383 -6.562 1 95.56 86 MET A O 1
ATOM 662 N N . PRO A 1 87 ? -17.5 -2.801 -7.168 1 95.75 87 PRO A N 1
ATOM 663 C CA . PRO A 1 87 ? -17.172 -2.045 -5.957 1 95.75 87 PRO A CA 1
ATOM 664 C C . PRO A 1 87 ? -17.453 -2.836 -4.68 1 95.75 87 PRO A C 1
ATOM 666 O O . PRO A 1 87 ? -18.438 -3.568 -4.602 1 95.75 87 PRO A O 1
ATOM 669 N N . ILE A 1 88 ? -16.641 -2.666 -3.727 1 97.31 88 ILE A N 1
ATOM 670 C CA . ILE A 1 88 ? -16.719 -3.439 -2.492 1 97.31 88 ILE A CA 1
ATOM 671 C C . ILE A 1 88 ? -18.109 -3.246 -1.862 1 97.31 88 ILE A C 1
ATOM 673 O O . ILE A 1 88 ? -18.719 -4.211 -1.408 1 97.31 88 ILE A O 1
ATOM 677 N N . ARG A 1 89 ? -18.656 -2.086 -1.862 1 95.75 89 ARG A N 1
ATOM 678 C CA . ARG A 1 89 ? -19.938 -1.763 -1.249 1 95.75 89 ARG A CA 1
ATOM 679 C C . ARG A 1 89 ? -21.062 -2.562 -1.89 1 95.75 89 ARG A C 1
ATOM 681 O O . ARG A 1 89 ? -22.141 -2.717 -1.299 1 95.75 89 ARG A O 1
ATOM 688 N N . SER A 1 90 ? -20.828 -3.033 -3.086 1 94.88 90 SER A N 1
ATOM 689 C CA . SER A 1 90 ? -21.875 -3.715 -3.848 1 94.88 90 SER A CA 1
ATOM 690 C C . SER A 1 90 ? -21.641 -5.223 -3.883 1 94.88 90 SER A C 1
ATOM 692 O O . SER A 1 90 ? -22.406 -5.961 -4.488 1 94.88 90 SER A O 1
ATOM 694 N N . MET A 1 91 ? -20.609 -5.695 -3.291 1 96.56 91 MET A N 1
ATOM 695 C CA . MET A 1 91 ? -20.297 -7.121 -3.301 1 96.56 91 MET A CA 1
ATOM 696 C C . MET A 1 91 ? -21.266 -7.895 -2.4 1 96.56 91 MET A C 1
ATOM 698 O O . MET A 1 91 ? -21.625 -7.418 -1.324 1 96.56 91 MET A O 1
ATOM 702 N N . PRO A 1 92 ? -21.688 -8.984 -2.852 1 95.94 92 PRO A N 1
ATOM 703 C CA . PRO A 1 92 ? -22.578 -9.789 -2.014 1 95.94 92 PRO A CA 1
ATOM 704 C C . PRO A 1 92 ? -21.906 -10.297 -0.745 1 95.94 92 PRO A C 1
ATOM 706 O O . PRO A 1 92 ? -20.672 -10.422 -0.706 1 95.94 92 PRO A O 1
ATOM 709 N N . ALA A 1 93 ? -22.656 -10.664 0.227 1 95.5 93 ALA A N 1
ATOM 710 C CA . ALA A 1 93 ? -22.172 -11.039 1.548 1 95.5 93 ALA A CA 1
ATOM 711 C C . ALA A 1 93 ? -21.375 -12.344 1.485 1 95.5 93 ALA A C 1
ATOM 713 O O . ALA A 1 93 ? -20.516 -12.594 2.332 1 95.5 93 ALA A O 1
ATOM 714 N N . ASN A 1 94 ? -21.656 -13.172 0.504 1 97.31 94 ASN A N 1
ATOM 715 C CA . ASN A 1 94 ? -21 -14.469 0.43 1 97.31 94 ASN A CA 1
ATOM 716 C C . ASN A 1 94 ? -19.734 -14.406 -0.411 1 97.31 94 ASN A C 1
ATOM 718 O O . ASN A 1 94 ? -19.125 -15.438 -0.705 1 97.31 94 ASN A O 1
ATOM 722 N N . PHE A 1 95 ? -19.344 -13.242 -0.795 1 98.38 95 PHE A N 1
ATOM 723 C CA . PHE A 1 95 ? -18.141 -13.078 -1.596 1 98.38 95 PHE A CA 1
ATOM 724 C C . PHE A 1 95 ? -17.062 -12.344 -0.802 1 98.38 95 PHE A C 1
ATOM 726 O O . PHE A 1 95 ? -17.359 -11.406 -0.063 1 98.38 95 PHE A O 1
ATOM 733 N N . GLY A 1 96 ? -15.805 -12.758 -0.89 1 98.62 96 GLY A N 1
ATOM 734 C CA . GLY A 1 96 ? -14.625 -12.109 -0.327 1 98.62 96 GLY A CA 1
ATOM 735 C C . GLY A 1 96 ? -13.391 -12.25 -1.199 1 98.62 96 GLY A C 1
ATOM 736 O O . GLY A 1 96 ? -13.359 -13.086 -2.105 1 98.62 96 GLY A O 1
ATOM 737 N N . PHE A 1 97 ? -12.453 -11.391 -0.967 1 98.88 97 PHE A N 1
ATOM 738 C CA . PHE A 1 97 ? -11.242 -11.5 -1.775 1 98.88 97 PHE A CA 1
ATOM 739 C C . PHE A 1 97 ? -10.023 -10.992 -1.005 1 98.88 97 PHE A C 1
ATOM 741 O O . PHE A 1 97 ? -10.164 -10.25 -0.031 1 98.88 97 PHE A O 1
ATOM 748 N N . ILE A 1 98 ? -8.875 -11.43 -1.352 1 98.94 98 ILE A N 1
ATOM 749 C CA . ILE A 1 98 ? -7.559 -10.945 -0.94 1 98.94 98 ILE A CA 1
ATOM 750 C C . ILE A 1 98 ? -6.664 -10.773 -2.166 1 98.94 98 ILE A C 1
ATOM 752 O O . ILE A 1 98 ? -6.379 -11.742 -2.871 1 98.94 98 ILE A O 1
ATOM 756 N N . SER A 1 99 ? -6.301 -9.594 -2.508 1 98.88 99 SER A N 1
ATOM 757 C CA . SER A 1 99 ? -5.215 -9.344 -3.447 1 98.88 99 SER A CA 1
ATOM 758 C C . SER A 1 99 ? -3.9 -9.086 -2.717 1 98.88 99 SER A C 1
ATOM 760 O O . SER A 1 99 ? -3.805 -8.156 -1.91 1 98.88 99 SER A O 1
ATOM 762 N N . TYR A 1 100 ? -2.92 -9.945 -2.949 1 98.88 100 TYR A N 1
ATOM 763 C CA . TYR A 1 100 ? -1.643 -9.789 -2.264 1 98.88 100 TYR A CA 1
ATOM 764 C C . TYR A 1 100 ? -0.496 -9.688 -3.264 1 98.88 100 TYR A C 1
ATOM 766 O O . TYR A 1 100 ? -0.548 -10.289 -4.34 1 98.88 100 TYR A O 1
ATOM 774 N N . ASN A 1 101 ? 0.429 -8.898 -2.998 1 98.75 101 ASN A N 1
ATOM 775 C CA . ASN A 1 101 ? 1.589 -8.578 -3.822 1 98.75 101 ASN A CA 1
ATOM 776 C C . ASN A 1 101 ? 2.658 -7.84 -3.021 1 98.75 101 ASN A C 1
ATOM 778 O O . ASN A 1 101 ? 2.365 -6.855 -2.342 1 98.75 101 ASN A O 1
ATOM 782 N N . ASP A 1 102 ? 3.902 -8.289 -3.051 1 98.12 102 ASP A N 1
ATOM 783 C CA . ASP A 1 102 ? 4.945 -7.582 -2.314 1 98.12 102 ASP A CA 1
ATOM 784 C C . ASP A 1 102 ? 5.395 -6.332 -3.068 1 98.12 102 ASP A C 1
ATOM 786 O O . ASP A 1 102 ? 6.168 -5.527 -2.543 1 98.12 102 ASP A O 1
ATOM 790 N N . HIS A 1 103 ? 4.906 -6.195 -4.316 1 97.56 103 HIS A N 1
ATOM 791 C CA . HIS A 1 103 ? 5.066 -4.98 -5.109 1 97.56 103 HIS A CA 1
ATOM 792 C C . HIS A 1 103 ? 3.727 -4.492 -5.645 1 97.56 103 HIS A C 1
ATOM 794 O O . HIS A 1 103 ? 3.523 -4.43 -6.859 1 97.56 103 HIS A O 1
ATOM 800 N N . PRO A 1 104 ? 2.865 -4.035 -4.738 1 98.19 104 PRO A N 1
ATOM 801 C CA . PRO A 1 104 ? 1.562 -3.553 -5.207 1 98.19 104 PRO A CA 1
ATOM 802 C C . PRO A 1 104 ? 1.669 -2.291 -6.059 1 98.19 104 PRO A C 1
ATOM 804 O O . PRO A 1 104 ? 2.764 -1.748 -6.23 1 98.19 104 PRO A O 1
ATOM 807 N N . PRO A 1 105 ? 0.53 -1.919 -6.672 1 98.12 105 PRO A N 1
ATOM 808 C CA . PRO A 1 105 ? 0.564 -0.67 -7.438 1 98.12 105 PRO A CA 1
ATOM 809 C C . PRO A 1 105 ? 1.037 0.519 -6.605 1 98.12 105 PRO A C 1
ATOM 811 O O . PRO A 1 105 ? 0.468 0.802 -5.547 1 98.12 105 PRO A O 1
ATOM 814 N N . GLY A 1 106 ? 2.113 1.14 -6.996 1 97.81 106 GLY A N 1
ATOM 815 C CA . GLY A 1 106 ? 2.539 2.428 -6.477 1 97.81 106 GLY A CA 1
ATOM 816 C C . GLY A 1 106 ? 3.355 2.316 -5.203 1 97.81 106 GLY A C 1
ATOM 817 O O . GLY A 1 106 ? 3.709 3.33 -4.594 1 97.81 106 GLY A O 1
ATOM 818 N N . CYS A 1 107 ? 3.623 1.097 -4.719 1 98.19 107 CYS A N 1
ATOM 819 C CA . CYS A 1 107 ? 4.367 0.973 -3.471 1 98.19 107 CYS A CA 1
ATOM 820 C C . CYS A 1 107 ? 5.117 -0.354 -3.41 1 98.19 107 CYS A C 1
ATOM 822 O O . CYS A 1 107 ? 5.016 -1.169 -4.328 1 98.19 107 CYS A O 1
ATOM 824 N N . ASN A 1 108 ? 5.949 -0.539 -2.373 1 98.06 108 ASN A N 1
ATOM 825 C CA . ASN A 1 108 ? 6.699 -1.76 -2.102 1 98.06 108 ASN A CA 1
ATOM 826 C C . ASN A 1 108 ? 6.504 -2.23 -0.664 1 98.06 108 ASN A C 1
ATOM 828 O O . ASN A 1 108 ? 6.742 -1.475 0.28 1 98.06 108 ASN A O 1
ATOM 832 N N . ALA A 1 109 ? 6.055 -3.432 -0.537 1 98.25 109 ALA A N 1
ATOM 833 C CA . ALA A 1 109 ? 5.895 -3.998 0.8 1 98.25 109 ALA A CA 1
ATOM 834 C C . ALA A 1 109 ? 7.234 -4.094 1.522 1 98.25 109 ALA A C 1
ATOM 836 O O . ALA A 1 109 ? 8.281 -4.246 0.887 1 98.25 109 ALA A O 1
ATOM 837 N N . GLU A 1 110 ? 7.168 -3.965 2.797 1 97.31 110 GLU A N 1
ATOM 838 C CA . GLU A 1 110 ? 8.367 -4.172 3.611 1 97.31 110 GLU A CA 1
ATOM 839 C C . GLU A 1 110 ? 8.922 -5.578 3.426 1 97.31 110 GLU A C 1
ATOM 841 O O . GLU A 1 110 ? 8.18 -6.512 3.113 1 97.31 110 GLU A O 1
ATOM 846 N N . THR A 1 111 ? 10.203 -5.777 3.689 1 95.56 111 THR A N 1
ATOM 847 C CA . THR A 1 111 ? 10.883 -7.039 3.418 1 95.56 111 THR A CA 1
ATOM 848 C C . THR A 1 111 ? 10.477 -8.102 4.434 1 95.56 111 THR A C 1
ATOM 850 O O . THR A 1 111 ? 10.773 -9.289 4.25 1 95.56 111 THR A O 1
ATOM 853 N N . THR A 1 112 ? 9.781 -7.672 5.477 1 96.25 112 THR A N 1
ATOM 854 C CA . THR A 1 112 ? 9.273 -8.641 6.438 1 96.25 112 THR A CA 1
ATOM 855 C C . THR A 1 112 ? 8.164 -9.492 5.82 1 96.25 112 THR A C 1
ATOM 857 O O . THR A 1 112 ? 7.824 -10.547 6.348 1 96.25 112 THR A O 1
ATOM 860 N N . PHE A 1 113 ? 7.605 -9.016 4.766 1 98.06 113 PHE A N 1
ATOM 861 C CA . PHE A 1 113 ? 6.594 -9.773 4.039 1 98.06 113 PHE A CA 1
ATOM 862 C C . PHE A 1 113 ? 7.242 -10.68 2.998 1 98.06 113 PHE A C 1
ATOM 864 O O . PHE A 1 113 ? 8.398 -10.484 2.629 1 98.06 113 PHE A O 1
ATOM 871 N N . GLY A 1 114 ? 6.504 -11.625 2.578 1 97.94 114 GLY A N 1
ATOM 872 C CA . GLY A 1 114 ? 7.016 -12.578 1.604 1 97.94 114 GLY A CA 1
ATOM 873 C C . GLY A 1 114 ? 7.047 -12.023 0.191 1 97.94 114 GLY A C 1
ATOM 874 O O . GLY A 1 114 ? 6.348 -11.055 -0.118 1 97.94 114 GLY A O 1
ATOM 875 N N . HIS A 1 115 ? 7.945 -12.594 -0.587 1 97.5 115 HIS A N 1
ATOM 876 C CA . HIS A 1 115 ? 7.961 -12.328 -2.021 1 97.5 115 HIS A CA 1
ATOM 877 C C . HIS A 1 115 ? 6.918 -13.172 -2.748 1 97.5 115 HIS A C 1
ATOM 879 O O . HIS A 1 115 ? 7.25 -14.18 -3.367 1 97.5 115 HIS A O 1
ATOM 885 N N . SER A 1 116 ? 5.715 -12.734 -2.688 1 98.19 116 SER A N 1
ATOM 886 C CA . SER A 1 116 ? 4.605 -13.516 -3.236 1 98.19 116 SER A CA 1
ATOM 887 C C . SER A 1 116 ? 3.566 -12.609 -3.889 1 98.19 116 SER A C 1
ATOM 889 O O . SER A 1 116 ? 3.473 -11.422 -3.555 1 98.19 116 SER A O 1
ATOM 891 N N . LYS A 1 117 ? 2.865 -13.117 -4.855 1 98.56 117 LYS A N 1
ATOM 892 C CA . LYS A 1 117 ? 1.827 -12.398 -5.586 1 98.56 117 LYS A CA 1
ATOM 893 C C . LYS A 1 117 ? 0.656 -13.32 -5.926 1 98.56 117 LYS A C 1
ATOM 895 O O . LYS A 1 117 ? 0.857 -14.461 -6.34 1 98.56 117 LYS A O 1
ATOM 900 N N . GLY A 1 118 ? -0.56 -12.758 -5.707 1 98.81 118 GLY A N 1
ATOM 901 C CA . GLY A 1 118 ? -1.729 -13.555 -6.055 1 98.81 118 GLY A CA 1
ATOM 902 C C . GLY A 1 118 ? -3.039 -12.859 -5.727 1 98.81 118 GLY A C 1
ATOM 903 O O . GLY A 1 118 ? -3.043 -11.727 -5.242 1 98.81 118 GLY A O 1
ATOM 904 N N . VAL A 1 119 ? -4.133 -13.508 -6.145 1 98.94 119 VAL A N 1
ATOM 905 C CA . VAL A 1 119 ? -5.5 -13.078 -5.875 1 98.94 119 VAL A CA 1
ATOM 906 C C . VAL A 1 119 ? -6.332 -14.258 -5.395 1 98.94 119 VAL A C 1
ATOM 908 O O . VAL A 1 119 ? -6.328 -15.32 -6.023 1 98.94 119 VAL A O 1
ATOM 911 N N . LEU A 1 120 ? -6.957 -14.094 -4.281 1 98.94 120 LEU A N 1
ATOM 912 C CA . LEU A 1 120 ? -8.023 -14.992 -3.848 1 98.94 120 LEU A CA 1
ATOM 913 C C . LEU A 1 120 ? -9.391 -14.344 -4.027 1 98.94 120 LEU A C 1
ATOM 915 O O . LEU A 1 120 ? -9.586 -13.18 -3.658 1 98.94 120 LEU A O 1
ATOM 919 N N . MET A 1 121 ? -10.258 -15.016 -4.637 1 98.88 121 MET A N 1
ATOM 920 C CA . MET A 1 121 ? -11.68 -14.711 -4.668 1 98.88 121 MET A CA 1
ATOM 921 C C . MET A 1 121 ? -12.508 -15.898 -4.184 1 98.88 121 MET A C 1
ATOM 923 O O . MET A 1 121 ? -12.359 -17.016 -4.691 1 98.88 121 MET A O 1
ATOM 927 N N . VAL A 1 122 ? -13.406 -15.609 -3.236 1 98.75 122 VAL A N 1
ATOM 928 C CA . VAL A 1 122 ? -14.023 -16.75 -2.57 1 98.75 122 VAL A CA 1
ATOM 929 C C . VAL A 1 122 ? -15.523 -16.5 -2.416 1 98.75 122 VAL A C 1
ATOM 931 O O . VAL A 1 122 ? -15.938 -15.445 -1.932 1 98.75 122 VAL A O 1
ATOM 934 N N . ASP A 1 123 ? -16.281 -17.375 -2.859 1 98.12 123 ASP A N 1
ATOM 935 C CA . ASP A 1 123 ? -17.703 -17.5 -2.545 1 98.12 123 ASP A CA 1
ATOM 936 C C . ASP A 1 123 ? -17.938 -18.547 -1.464 1 98.12 123 ASP A C 1
ATOM 938 O O . ASP A 1 123 ? -17.781 -19.75 -1.712 1 98.12 123 ASP A O 1
ATOM 942 N N . ARG A 1 124 ? -18.344 -18.141 -0.332 1 97.06 124 ARG A N 1
ATOM 943 C CA . ARG A 1 124 ? -18.375 -19.062 0.809 1 97.06 124 ARG A CA 1
ATOM 944 C C . ARG A 1 124 ? -19.438 -20.125 0.617 1 97.06 124 ARG A C 1
ATOM 946 O O . ARG A 1 124 ? -19.469 -21.125 1.355 1 97.06 124 ARG A O 1
ATOM 953 N N . THR A 1 125 ? -20.297 -19.953 -0.331 1 97 125 THR A N 1
ATOM 954 C CA . THR A 1 125 ? -21.391 -20.906 -0.517 1 97 125 THR A CA 1
ATOM 955 C C . THR A 1 125 ? -21.031 -21.969 -1.555 1 97 125 THR A C 1
ATOM 957 O O . THR A 1 125 ? -21.75 -22.938 -1.748 1 97 125 THR A O 1
ATOM 960 N N . ASP A 1 126 ? -19.938 -21.797 -2.211 1 96.19 126 ASP A N 1
ATOM 961 C CA . ASP A 1 126 ? -19.656 -22.734 -3.307 1 96.19 126 ASP A CA 1
ATOM 962 C C . ASP A 1 126 ? -18.156 -22.938 -3.494 1 96.19 126 ASP A C 1
ATOM 964 O O . ASP A 1 126 ? -17.562 -23.844 -2.906 1 96.19 126 ASP A O 1
ATOM 968 N N . SER A 1 127 ? -17.547 -22.078 -4.262 1 97.62 127 SER A N 1
ATOM 969 C CA . SER A 1 127 ? -16.156 -22.234 -4.656 1 97.62 127 SER A CA 1
ATOM 970 C C . SER A 1 127 ? -15.422 -20.906 -4.648 1 97.62 127 SER A C 1
ATOM 972 O O . SER A 1 127 ? -16.016 -19.859 -4.363 1 97.62 127 SER A O 1
ATOM 974 N N . GLY A 1 128 ? -14.172 -20.969 -4.832 1 98.62 128 GLY A N 1
ATOM 975 C CA . GLY A 1 128 ? -13.312 -19.812 -5.031 1 98.62 128 GLY A CA 1
ATOM 976 C C . GLY A 1 128 ? -12.148 -20.078 -5.965 1 98.62 128 GLY A C 1
ATOM 977 O O . GLY A 1 128 ? -12.023 -21.188 -6.504 1 98.62 128 GLY A O 1
ATOM 978 N N . VAL A 1 129 ? -11.438 -19.016 -6.148 1 98.81 129 VAL A N 1
ATOM 979 C CA . VAL A 1 129 ? -10.289 -19.047 -7.055 1 98.81 129 VAL A CA 1
ATOM 980 C C . VAL A 1 129 ? -9.023 -18.641 -6.305 1 98.81 129 VAL A C 1
ATOM 982 O O . VAL A 1 129 ? -9.047 -17.703 -5.496 1 98.81 129 VAL A O 1
ATOM 985 N N . TRP A 1 130 ? -7.988 -19.406 -6.492 1 98.94 130 TRP A N 1
ATOM 986 C CA . TRP A 1 130 ? -6.641 -18.953 -6.164 1 98.94 130 TRP A CA 1
ATOM 987 C C . TRP A 1 130 ? -5.82 -18.734 -7.426 1 98.94 130 TRP A C 1
ATOM 989 O O . TRP A 1 130 ? -5.547 -19.672 -8.18 1 98.94 130 TRP A O 1
ATOM 999 N N . LEU A 1 131 ? -5.527 -17.5 -7.695 1 98.94 131 LEU A N 1
ATOM 1000 C CA . LEU A 1 131 ? -4.688 -17.062 -8.812 1 98.94 131 LEU A CA 1
ATOM 1001 C C . LEU A 1 131 ? -3.303 -16.656 -8.32 1 98.94 131 LEU A C 1
ATOM 1003 O O . LEU A 1 131 ? -3.115 -15.539 -7.836 1 98.94 131 LEU A O 1
ATOM 1007 N N . LEU A 1 132 ? -2.334 -17.531 -8.43 1 98.88 132 LEU A N 1
ATOM 1008 C CA . LEU A 1 132 ? -0.942 -17.25 -8.102 1 98.88 132 LEU A CA 1
ATOM 1009 C C . LEU A 1 132 ? -0.176 -16.766 -9.328 1 98.88 132 LEU A C 1
ATOM 1011 O O . LEU A 1 132 ? -0.336 -17.328 -10.422 1 98.88 132 LEU A O 1
ATOM 1015 N N . HIS A 1 133 ? 0.681 -15.766 -9.18 1 98.69 133 HIS A N 1
ATOM 1016 C CA . HIS A 1 133 ? 1.347 -15.242 -10.367 1 98.69 133 HIS A CA 1
ATOM 1017 C C . HIS A 1 133 ? 2.668 -14.57 -10.008 1 98.69 133 HIS A C 1
ATOM 1019 O O . HIS A 1 133 ? 3.035 -14.5 -8.836 1 98.69 133 HIS A O 1
ATOM 1025 N N . SER A 1 134 ? 3.4 -14.07 -11.047 1 98 134 SER A N 1
ATOM 1026 C CA . SER A 1 134 ? 4.719 -13.477 -10.852 1 98 134 SER A CA 1
ATOM 1027 C C . SER A 1 134 ? 4.742 -12.016 -11.273 1 98 134 SER A C 1
ATOM 1029 O O . SER A 1 134 ? 5.812 -11.438 -11.477 1 98 134 SER A O 1
ATOM 1031 N N . THR A 1 135 ? 3.602 -11.367 -11.461 1 98 135 THR A N 1
ATOM 1032 C CA . THR A 1 135 ? 3.549 -10.047 -12.086 1 98 135 THR A CA 1
ATOM 1033 C C . THR A 1 135 ? 3.443 -8.953 -11.031 1 98 135 THR A C 1
ATOM 1035 O O . THR A 1 135 ? 2.398 -8.797 -10.391 1 98 135 THR A O 1
ATOM 1038 N N . PRO A 1 136 ? 4.457 -8.117 -10.883 1 97.5 136 PRO A N 1
ATOM 1039 C CA . PRO A 1 136 ? 4.336 -6.961 -9.984 1 97.5 136 PRO A CA 1
ATOM 1040 C C . PRO A 1 136 ? 3.168 -6.051 -10.352 1 97.5 136 PRO A C 1
ATOM 1042 O O . PRO A 1 136 ? 2.811 -5.945 -11.531 1 97.5 136 PRO A O 1
ATOM 1045 N N . GLN A 1 137 ? 2.514 -5.406 -9.344 1 98.31 137 GLN A N 1
ATOM 1046 C CA . GLN A 1 137 ? 1.506 -4.355 -9.469 1 98.31 137 GLN A CA 1
ATOM 1047 C C . GLN A 1 137 ? 0.183 -4.922 -9.977 1 98.31 137 GLN A C 1
ATOM 1049 O O . GLN A 1 137 ? -0.771 -4.176 -10.203 1 98.31 137 GLN A O 1
ATOM 1054 N N . PHE A 1 138 ? 0.111 -6.293 -10.211 1 98.56 138 PHE A N 1
ATOM 1055 C CA . PHE A 1 138 ? -1.132 -6.922 -10.641 1 98.56 138 PHE A CA 1
ATOM 1056 C C . PHE A 1 138 ? -1.942 -7.398 -9.445 1 98.56 138 PHE A C 1
ATOM 1058 O O . PHE A 1 138 ? -1.385 -7.938 -8.484 1 98.56 138 PHE A O 1
ATOM 1065 N N . PRO A 1 139 ? -3.281 -7.254 -9.484 1 98.56 139 PRO A N 1
ATOM 1066 C CA . PRO A 1 139 ? -4.012 -6.379 -10.406 1 98.56 139 PRO A CA 1
ATOM 1067 C C . PRO A 1 139 ? -3.736 -4.898 -10.156 1 98.56 139 PRO A C 1
ATOM 1069 O O . PRO A 1 139 ? -3.686 -4.461 -9.008 1 98.56 139 PRO A O 1
ATOM 1072 N N . TYR A 1 140 ? -3.631 -4.184 -11.227 1 98.44 140 TYR A N 1
ATOM 1073 C CA . TYR A 1 140 ? -3.285 -2.771 -11.109 1 98.44 140 TYR A CA 1
ATOM 1074 C C . TYR A 1 140 ? -4.461 -1.965 -10.57 1 98.44 140 TYR A C 1
ATOM 1076 O O . TYR A 1 140 ? -4.289 -1.116 -9.695 1 98.44 140 TYR A O 1
ATOM 1084 N N . ARG A 1 141 ? -5.676 -2.16 -11.117 1 97.56 141 ARG A N 1
ATOM 1085 C CA . ARG A 1 141 ? -6.953 -1.639 -10.648 1 97.56 141 ARG A CA 1
ATOM 1086 C C . ARG A 1 141 ? -8.031 -2.715 -10.688 1 97.56 141 ARG A C 1
ATOM 1088 O O . ARG A 1 141 ? -7.934 -3.672 -11.453 1 97.56 141 ARG A O 1
ATOM 1095 N N . ARG A 1 142 ? -9.039 -2.6 -9.828 1 97.31 142 ARG A N 1
ATOM 1096 C CA . ARG A 1 142 ? -10.203 -3.467 -9.922 1 97.31 142 ARG A CA 1
ATOM 1097 C C . ARG A 1 142 ? -11.164 -2.975 -11 1 97.31 142 ARG A C 1
ATOM 1099 O O . ARG A 1 142 ? -12.305 -2.611 -10.703 1 97.31 142 ARG A O 1
ATOM 1106 N N . ASN A 1 143 ? -10.641 -3.039 -12.195 1 96.88 143 ASN A N 1
ATOM 1107 C CA . ASN A 1 143 ? -11.344 -2.582 -13.391 1 96.88 143 ASN A CA 1
ATOM 1108 C C . ASN A 1 143 ? -10.906 -3.361 -14.633 1 96.88 143 ASN A C 1
ATOM 1110 O O . ASN A 1 143 ? -9.711 -3.543 -14.867 1 96.88 143 ASN A O 1
ATOM 1114 N N . LYS A 1 144 ? -11.859 -3.822 -15.414 1 96.38 144 LYS A N 1
ATOM 1115 C CA . LYS A 1 144 ? -11.586 -4.719 -16.531 1 96.38 144 LYS A CA 1
ATOM 1116 C C . LYS A 1 144 ? -10.703 -4.043 -17.578 1 96.38 144 LYS A C 1
ATOM 1118 O O . LYS A 1 144 ? -10.039 -4.719 -18.359 1 96.38 144 LYS A O 1
ATOM 1123 N N . ASN A 1 145 ? -10.68 -2.734 -17.578 1 97 145 ASN A N 1
ATOM 1124 C CA . ASN A 1 145 ? -9.93 -2.018 -18.594 1 97 145 ASN A CA 1
ATOM 1125 C C . ASN A 1 145 ? -8.562 -1.565 -18.078 1 97 145 ASN A C 1
ATOM 1127 O O . ASN A 1 145 ? -7.75 -1.048 -18.844 1 97 145 ASN A O 1
ATOM 1131 N N . THR A 1 146 ? -8.312 -1.73 -16.781 1 97.5 146 THR A N 1
ATOM 1132 C CA . THR A 1 146 ? -7.074 -1.188 -16.219 1 97.5 146 THR A CA 1
ATOM 1133 C C . THR A 1 146 ? -6.473 -2.145 -15.195 1 97.5 146 THR A C 1
ATOM 1135 O O . THR A 1 146 ? -5.707 -1.729 -14.328 1 97.5 146 THR A O 1
ATOM 1138 N N . PHE A 1 147 ? -6.855 -3.402 -15.195 1 98.5 147 PHE A N 1
ATOM 1139 C CA . PHE A 1 147 ? -6.359 -4.367 -14.227 1 98.5 147 PHE A CA 1
ATOM 1140 C C . PHE A 1 147 ? -4.91 -4.738 -14.523 1 98.5 147 PHE A C 1
ATOM 1142 O O . PHE A 1 147 ? -4.191 -5.203 -13.633 1 98.5 147 PHE A O 1
ATOM 1149 N N . TRP A 1 148 ? -4.438 -4.617 -15.75 1 98.69 148 TRP A N 1
ATOM 1150 C CA . TRP A 1 148 ? -3.086 -4.996 -16.141 1 98.69 148 TRP A CA 1
ATOM 1151 C C . TRP A 1 148 ? -2.125 -3.822 -15.992 1 98.69 148 TRP A C 1
ATOM 1153 O O . TRP A 1 148 ? -2.402 -2.719 -16.469 1 98.69 148 TRP A O 1
ATOM 1163 N N . PRO A 1 149 ? -1.028 -4.023 -15.352 1 98.12 149 PRO A N 1
ATOM 1164 C CA . PRO A 1 149 ? -0.044 -2.945 -15.242 1 98.12 149 PRO A CA 1
ATOM 1165 C C . PRO A 1 149 ? 0.763 -2.746 -16.516 1 98.12 149 PRO A C 1
ATOM 1167 O O . PRO A 1 149 ? 1.175 -3.721 -17.156 1 98.12 149 PRO A O 1
ATOM 1170 N N . LYS A 1 150 ? 1.069 -1.568 -16.875 1 94.75 150 LYS A N 1
ATOM 1171 C CA . LYS A 1 150 ? 1.861 -1.274 -18.062 1 94.75 150 LYS A CA 1
ATOM 1172 C C . LYS A 1 150 ? 3.244 -1.914 -17.984 1 94.75 150 LYS A C 1
ATOM 1174 O O . LYS A 1 150 ? 3.787 -2.371 -18.984 1 94.75 150 LYS A O 1
ATOM 1179 N N . SER A 1 151 ? 3.789 -1.959 -16.828 1 95.19 151 SER A N 1
ATOM 1180 C CA . SER A 1 151 ? 5.117 -2.52 -16.594 1 95.19 151 SER A CA 1
ATOM 1181 C C . SER A 1 151 ? 5.129 -4.027 -16.828 1 95.19 151 SER A C 1
ATOM 1183 O O . SER A 1 151 ? 6.195 -4.637 -16.922 1 95.19 151 SER A O 1
ATOM 1185 N N . GLY A 1 152 ? 3.994 -4.664 -16.953 1 96.69 152 GLY A N 1
ATOM 1186 C CA . GLY A 1 152 ? 3.893 -6.109 -17.062 1 96.69 152 GLY A CA 1
ATOM 1187 C C . GLY A 1 152 ? 4.113 -6.617 -18.469 1 96.69 152 GLY A C 1
ATOM 1188 O O . GLY A 1 152 ? 4.062 -7.824 -18.719 1 96.69 152 GLY A O 1
ATOM 1189 N N . LYS A 1 153 ? 4.445 -5.773 -19.391 1 96.44 153 LYS A N 1
ATOM 1190 C CA . LYS A 1 153 ? 4.539 -6.176 -20.797 1 96.44 153 LYS A CA 1
ATOM 1191 C C . LYS A 1 153 ? 5.949 -6.641 -21.141 1 96.44 153 LYS A C 1
ATOM 1193 O O . LYS A 1 153 ? 6.129 -7.543 -21.953 1 96.44 153 LYS A O 1
ATOM 1198 N N . LYS A 1 154 ? 6.945 -6.203 -20.531 1 95.62 154 LYS A N 1
ATOM 1199 C CA . LYS A 1 154 ? 8.336 -6.328 -20.953 1 95.62 154 LYS A CA 1
ATOM 1200 C C . LYS A 1 154 ? 8.844 -7.758 -20.766 1 95.62 154 LYS A C 1
ATOM 1202 O O . LYS A 1 154 ? 9.414 -8.344 -21.688 1 95.62 154 LYS A O 1
ATOM 1207 N N . ASN A 1 155 ? 8.688 -8.328 -19.641 1 96.5 155 ASN A N 1
ATOM 1208 C CA . ASN A 1 155 ? 9.289 -9.609 -19.297 1 96.5 155 ASN A CA 1
ATOM 1209 C C . ASN A 1 155 ? 8.273 -10.75 -19.375 1 96.5 155 ASN A C 1
ATOM 1211 O O . ASN A 1 155 ? 7.066 -10.508 -19.422 1 96.5 155 ASN A O 1
ATOM 1215 N N . GLY A 1 156 ? 8.812 -11.922 -19.438 1 97.44 156 GLY A N 1
ATOM 1216 C CA . GLY A 1 156 ? 7.953 -13.078 -19.25 1 97.44 156 GLY A CA 1
ATOM 1217 C C . GLY A 1 156 ? 7.352 -13.164 -17.859 1 97.44 156 GLY A C 1
ATOM 1218 O O . GLY A 1 156 ? 7.961 -12.719 -16.891 1 97.44 156 GLY A O 1
ATOM 1219 N N . GLN A 1 157 ? 6.152 -13.695 -17.781 1 97.88 157 GLN A N 1
ATOM 1220 C CA . GLN A 1 157 ? 5.414 -13.867 -16.531 1 97.88 157 GLN A CA 1
ATOM 1221 C C . GLN A 1 157 ? 4.633 -15.18 -16.547 1 97.88 157 GLN A C 1
ATOM 1223 O O . GLN A 1 157 ? 4.422 -15.781 -17.594 1 97.88 157 GLN A O 1
ATOM 1228 N N . ILE A 1 158 ? 4.215 -15.594 -15.359 1 98.75 158 ILE A N 1
ATOM 1229 C CA . ILE A 1 158 ? 3.439 -16.828 -15.328 1 98.75 158 ILE A CA 1
ATOM 1230 C C . ILE A 1 158 ? 2.307 -16.703 -14.312 1 98.75 158 ILE A C 1
ATOM 1232 O O . ILE A 1 158 ? 2.436 -15.992 -13.312 1 98.75 158 ILE A O 1
ATOM 1236 N N . PHE A 1 159 ? 1.159 -17.312 -14.609 1 98.81 159 PHE A N 1
ATOM 1237 C CA . PHE A 1 159 ? -0.023 -17.406 -13.766 1 98.81 159 PHE A CA 1
ATOM 1238 C C . PHE A 1 159 ? -0.493 -18.859 -13.648 1 98.81 159 PHE A C 1
ATOM 1240 O O . PHE A 1 159 ? -0.429 -19.609 -14.625 1 98.81 159 PHE A O 1
ATOM 1247 N N . ILE A 1 160 ? -0.998 -19.203 -12.523 1 98.94 160 ILE A N 1
ATOM 1248 C CA . ILE A 1 160 ? -1.809 -20.406 -12.375 1 98.94 160 ILE A CA 1
ATOM 1249 C C . ILE A 1 160 ? -3.113 -20.062 -11.656 1 98.94 160 ILE A C 1
ATOM 1251 O O . ILE A 1 160 ? -3.102 -19.391 -10.617 1 98.94 160 ILE A O 1
ATOM 1255 N N . CYS A 1 161 ? -4.184 -20.406 -12.266 1 98.94 161 CYS A N 1
ATOM 1256 C CA . CYS A 1 161 ? -5.516 -20.25 -11.695 1 98.94 161 CYS A CA 1
ATOM 1257 C C . CYS A 1 161 ? -6.117 -21.625 -11.367 1 98.94 161 CYS A C 1
ATOM 1259 O O . CYS A 1 161 ? -6.094 -22.531 -12.195 1 98.94 161 CYS A O 1
ATOM 1261 N N . VAL A 1 162 ? -6.645 -21.781 -10.188 1 98.94 162 VAL A N 1
ATOM 1262 C CA . VAL A 1 162 ? -7.312 -23.016 -9.812 1 98.94 162 VAL A CA 1
ATOM 1263 C C . VAL A 1 162 ? -8.617 -22.703 -9.086 1 98.94 162 VAL A C 1
ATOM 1265 O O . VAL A 1 162 ? -8.648 -21.844 -8.203 1 98.94 162 VAL A O 1
ATOM 1268 N N . THR A 1 163 ? -9.688 -23.391 -9.453 1 98.88 163 THR A N 1
ATOM 1269 C CA . THR A 1 163 ? -10.961 -23.312 -8.742 1 98.88 163 THR A CA 1
ATOM 1270 C C . THR A 1 163 ? -11.016 -24.359 -7.625 1 98.88 163 THR A C 1
ATOM 1272 O O . THR A 1 163 ? -10.914 -25.547 -7.879 1 98.88 163 THR A O 1
ATOM 1275 N N . PHE A 1 164 ? -11.172 -23.891 -6.445 1 98.88 164 PHE A N 1
ATOM 1276 C CA . PHE A 1 164 ? -11.242 -24.766 -5.285 1 98.88 164 PHE A CA 1
ATOM 1277 C C . PHE A 1 164 ? -12.609 -24.672 -4.617 1 98.88 164 PHE A C 1
ATOM 1279 O O . PHE A 1 164 ? -13.242 -23.625 -4.629 1 98.88 164 PHE A O 1
ATOM 1286 N N . PRO A 1 165 ? -13.055 -25.812 -3.996 1 98.62 165 PRO A N 1
ATOM 1287 C CA . PRO A 1 165 ? -14.203 -25.672 -3.102 1 98.62 165 PRO A CA 1
ATOM 1288 C C . PRO A 1 165 ? -13.898 -24.781 -1.893 1 98.62 165 PRO A C 1
ATOM 1290 O O . PRO A 1 165 ? -12.75 -24.719 -1.443 1 98.62 165 PRO A O 1
ATOM 1293 N N . TYR A 1 166 ? -14.891 -24.156 -1.317 1 98.44 166 TYR A N 1
ATOM 1294 C CA . TYR A 1 166 ? -14.734 -23.219 -0.212 1 98.44 166 TYR A CA 1
ATOM 1295 C C . TYR A 1 166 ? -13.953 -23.844 0.934 1 98.44 166 TYR A C 1
ATOM 1297 O O . TYR A 1 166 ? -13.148 -23.188 1.589 1 98.44 166 TYR A O 1
ATOM 1305 N N . ALA A 1 167 ? -14.086 -25.094 1.137 1 98.56 167 ALA A N 1
ATOM 1306 C CA . ALA A 1 167 ? -13.469 -25.781 2.27 1 98.56 167 ALA A CA 1
ATOM 1307 C C . ALA A 1 167 ? -11.953 -25.719 2.182 1 98.56 167 ALA A C 1
ATOM 1309 O O . ALA A 1 167 ? -11.266 -25.688 3.207 1 98.56 167 ALA A O 1
ATOM 1310 N N . GLU A 1 168 ? -11.414 -25.688 1.003 1 98.81 168 GLU A N 1
ATOM 1311 C CA . GLU A 1 168 ? -9.961 -25.688 0.809 1 98.81 168 GLU A CA 1
ATOM 1312 C C . GLU A 1 168 ? -9.352 -24.359 1.232 1 98.81 168 GLU A C 1
ATOM 1314 O O . GLU A 1 168 ? -8.141 -24.25 1.428 1 98.81 168 GLU A O 1
ATOM 1319 N N . PHE A 1 169 ? -10.133 -23.312 1.418 1 98.88 169 PHE A N 1
ATOM 1320 C CA . PHE A 1 169 ? -9.602 -21.984 1.651 1 98.88 169 PHE A CA 1
ATOM 1321 C C . PHE A 1 169 ? -9.172 -21.812 3.104 1 98.88 169 PHE A C 1
ATOM 1323 O O . PHE A 1 169 ? -8.531 -20.812 3.455 1 98.88 169 PHE A O 1
ATOM 1330 N N . LYS A 1 170 ? -9.492 -22.766 3.926 1 98.75 170 LYS A N 1
ATOM 1331 C CA . LYS A 1 170 ? -8.836 -22.797 5.23 1 98.75 170 LYS A CA 1
ATOM 1332 C C . LYS A 1 170 ? -7.336 -23.047 5.082 1 98.75 170 LYS A C 1
ATOM 1334 O O . LYS A 1 170 ? -6.527 -22.312 5.672 1 98.75 170 LYS A O 1
ATOM 1339 N N . LYS A 1 171 ? -7.035 -24.031 4.289 1 98.81 171 LYS A N 1
ATOM 1340 C CA . LYS A 1 171 ? -5.641 -24.375 4.039 1 98.81 171 LYS A CA 1
ATOM 1341 C C . LYS A 1 171 ? -4.934 -23.281 3.248 1 98.81 171 LYS A C 1
ATOM 1343 O O . LYS A 1 171 ? -3.777 -22.953 3.52 1 98.81 171 LYS A O 1
ATOM 1348 N N . ILE A 1 172 ? -5.625 -22.719 2.312 1 98.88 172 ILE A N 1
ATOM 1349 C CA . ILE A 1 172 ? -5.047 -21.672 1.479 1 98.88 172 ILE A CA 1
ATOM 1350 C C . ILE A 1 172 ? -4.785 -20.422 2.326 1 98.88 172 ILE A C 1
ATOM 1352 O O . ILE A 1 172 ? -3.744 -19.781 2.184 1 98.88 172 ILE A O 1
ATOM 1356 N N . GLY A 1 173 ? -5.773 -20.078 3.201 1 98.88 173 GLY A N 1
ATOM 1357 C CA . GLY A 1 173 ? -5.539 -19.016 4.16 1 98.88 173 GLY A CA 1
ATOM 1358 C C . GLY A 1 173 ? -4.301 -19.234 5.008 1 98.88 173 GLY A C 1
ATOM 1359 O O . GLY A 1 173 ? -3.508 -18.312 5.207 1 98.88 173 GLY A O 1
ATOM 1360 N N . ASN A 1 174 ? -4.113 -20.438 5.496 1 98.88 174 ASN A N 1
ATOM 1361 C CA . ASN A 1 174 ? -2.922 -20.766 6.273 1 98.88 174 ASN A CA 1
ATOM 1362 C C . ASN A 1 174 ? -1.651 -20.641 5.438 1 98.88 174 ASN A C 1
ATOM 1364 O O . ASN A 1 174 ? -0.618 -20.188 5.934 1 98.88 174 ASN A O 1
ATOM 1368 N N . HIS A 1 175 ? -1.735 -21.047 4.207 1 98.81 175 HIS A N 1
ATOM 1369 C CA . HIS A 1 175 ? -0.574 -20.891 3.338 1 98.81 175 HIS A CA 1
ATOM 1370 C C . HIS A 1 175 ? -0.133 -19.438 3.254 1 98.81 175 HIS A C 1
ATOM 1372 O O . HIS A 1 175 ? 1.061 -19.141 3.34 1 98.81 175 HIS A O 1
ATOM 1378 N N . LEU A 1 176 ? -1.113 -18.547 3.082 1 98.88 176 LEU A N 1
ATOM 1379 C CA . LEU A 1 176 ? -0.78 -17.125 3.023 1 98.88 176 LEU A CA 1
ATOM 1380 C C . LEU A 1 176 ? -0.12 -16.656 4.32 1 98.88 176 LEU A C 1
ATOM 1382 O O . LEU A 1 176 ? 0.747 -15.789 4.305 1 98.88 176 LEU A O 1
ATOM 1386 N N . ARG A 1 177 ? -0.523 -17.25 5.43 1 98.81 177 ARG A N 1
ATOM 1387 C CA . ARG A 1 177 ? 0.067 -16.922 6.723 1 98.81 177 ARG A CA 1
ATOM 1388 C C . ARG A 1 177 ? 1.48 -17.484 6.836 1 98.81 177 ARG A C 1
ATOM 1390 O O . ARG A 1 177 ? 2.369 -16.828 7.395 1 98.81 177 ARG A O 1
ATOM 1397 N N . TYR A 1 178 ? 1.749 -18.672 6.238 1 98.69 178 TYR A N 1
ATOM 1398 C CA . TYR A 1 178 ? 3.082 -19.266 6.234 1 98.69 178 TYR A CA 1
ATOM 1399 C C . TYR A 1 178 ? 4.066 -18.375 5.469 1 98.69 178 TYR A C 1
ATOM 1401 O O . TYR A 1 178 ? 5.203 -18.188 5.902 1 98.69 178 TYR A O 1
ATOM 1409 N N . ILE A 1 179 ? 3.578 -17.844 4.348 1 98.62 179 ILE A N 1
ATOM 1410 C CA . ILE A 1 179 ? 4.508 -17.156 3.461 1 98.62 179 ILE A CA 1
ATOM 1411 C C . ILE A 1 179 ? 4.508 -15.656 3.768 1 98.62 179 ILE A C 1
ATOM 1413 O O . ILE A 1 179 ? 5.125 -14.867 3.049 1 98.62 179 ILE A O 1
ATOM 1417 N N . ARG A 1 180 ? 3.746 -15.242 4.758 1 98.44 180 ARG A N 1
ATOM 1418 C CA . ARG A 1 180 ? 3.627 -13.836 5.148 1 98.44 180 ARG A CA 1
ATOM 1419 C C . ARG A 1 180 ? 3.258 -12.969 3.955 1 98.44 180 ARG A C 1
ATOM 1421 O O . ARG A 1 180 ? 3.922 -11.969 3.68 1 98.44 180 ARG A O 1
ATOM 1428 N N . ALA A 1 181 ? 2.182 -13.367 3.262 1 98.75 181 ALA A N 1
ATOM 1429 C CA . ALA A 1 181 ? 1.709 -12.609 2.105 1 98.75 181 ALA A CA 1
ATOM 1430 C C . ALA A 1 181 ? 1.327 -11.188 2.502 1 98.75 181 ALA A C 1
ATOM 1432 O O . ALA A 1 181 ? 0.867 -10.945 3.621 1 98.75 181 ALA A O 1
ATOM 1433 N N . PHE A 1 182 ? 1.534 -10.242 1.567 1 98.81 182 PHE A N 1
ATOM 1434 C CA . PHE A 1 182 ? 1.161 -8.852 1.81 1 98.81 182 PHE A CA 1
ATOM 1435 C C . PHE A 1 182 ? -0.14 -8.508 1.094 1 98.81 182 PHE A C 1
ATOM 1437 O O . PHE A 1 182 ? -0.131 -8.172 -0.093 1 98.81 182 PHE A O 1
ATOM 1444 N N . PRO A 1 183 ? -1.265 -8.555 1.794 1 98.75 183 PRO A N 1
ATOM 1445 C CA . PRO A 1 183 ? -2.523 -8.109 1.19 1 98.75 183 PRO A CA 1
ATOM 1446 C C . PRO A 1 183 ? -2.578 -6.598 0.989 1 98.75 183 PRO A C 1
ATOM 1448 O O . PRO A 1 183 ? -2.504 -5.836 1.96 1 98.75 183 PRO A O 1
ATOM 1451 N N . PHE A 1 184 ? -2.695 -6.16 -0.288 1 98.25 184 PHE A N 1
ATOM 1452 C CA . PHE A 1 184 ? -2.752 -4.715 -0.497 1 98.25 184 PHE A CA 1
ATOM 1453 C C . PHE A 1 184 ? -4.188 -4.262 -0.724 1 98.25 184 PHE A C 1
ATOM 1455 O O . PHE A 1 184 ? -4.488 -3.066 -0.634 1 98.25 184 PHE A O 1
ATOM 1462 N N . GLU A 1 185 ? -5.098 -5.18 -1.03 1 97.88 185 GLU A N 1
ATOM 1463 C CA . GLU A 1 185 ? -6.543 -4.977 -1.051 1 97.88 185 GLU A CA 1
ATOM 1464 C C . GLU A 1 185 ? -7.285 -6.238 -0.614 1 97.88 185 GLU A C 1
ATOM 1466 O O . GLU A 1 185 ? -6.906 -7.348 -0.994 1 97.88 185 GLU A O 1
ATOM 1471 N N . HIS A 1 186 ? -8.266 -6.047 0.223 1 98.38 186 HIS A N 1
ATOM 1472 C CA . HIS A 1 186 ? -9.016 -7.219 0.657 1 98.38 186 HIS A CA 1
ATOM 1473 C C . HIS A 1 186 ? -10.367 -6.816 1.253 1 98.38 186 HIS A C 1
ATOM 1475 O O . HIS A 1 186 ? -10.547 -5.672 1.67 1 98.38 186 HIS A O 1
ATOM 1481 N N . ASP A 1 187 ? -11.281 -7.656 1.224 1 98.19 187 ASP A N 1
ATOM 1482 C CA . ASP A 1 187 ? -12.562 -7.613 1.925 1 98.19 187 ASP A CA 1
ATOM 1483 C C . ASP A 1 187 ? -13.062 -9.016 2.238 1 98.19 187 ASP A C 1
ATOM 1485 O O . ASP A 1 187 ? -13.547 -9.719 1.35 1 98.19 187 ASP A O 1
ATOM 1489 N N . ILE A 1 188 ? -12.891 -9.43 3.449 1 98.19 188 ILE A N 1
ATOM 1490 C CA . ILE A 1 188 ? -13.305 -10.75 3.908 1 98.19 188 ILE A CA 1
ATOM 1491 C C . ILE A 1 188 ? -14.367 -10.609 5 1 98.19 188 ILE A C 1
ATOM 1493 O O . ILE A 1 188 ? -14.047 -10.25 6.137 1 98.19 188 ILE A O 1
ATOM 1497 N N . PRO A 1 189 ? -15.609 -10.891 4.703 1 97 189 PRO A N 1
ATOM 1498 C CA . PRO A 1 189 ? -16.672 -10.781 5.711 1 97 189 PRO A CA 1
ATOM 1499 C C . PRO A 1 189 ? -16.438 -11.695 6.906 1 97 189 PRO A C 1
ATOM 1501 O O . PRO A 1 189 ? -15.703 -12.68 6.805 1 97 189 PRO A O 1
ATOM 1504 N N . GLU A 1 190 ? -17.172 -11.414 7.98 1 95.5 190 GLU A N 1
ATOM 1505 C CA . GLU A 1 190 ? -16.953 -12.055 9.273 1 95.5 190 GLU A CA 1
ATOM 1506 C C . GLU A 1 190 ? -17.297 -13.547 9.219 1 95.5 190 GLU A C 1
ATOM 1508 O O . GLU A 1 190 ? -16.734 -14.352 9.953 1 95.5 190 GLU A O 1
ATOM 1513 N N . GLN A 1 191 ? -18.156 -13.945 8.289 1 97.19 191 GLN A N 1
ATOM 1514 C CA . GLN A 1 191 ? -18.672 -15.312 8.266 1 97.19 191 GLN A CA 1
ATOM 1515 C C . GLN A 1 191 ? -17.703 -16.234 7.535 1 97.19 191 GLN A C 1
ATOM 1517 O O . GLN A 1 191 ? -17.906 -17.453 7.48 1 97.19 191 GLN A O 1
ATOM 1522 N N . PHE A 1 192 ? -16.656 -15.766 6.98 1 98.56 192 PHE A N 1
ATOM 1523 C CA . PHE A 1 192 ? -15.688 -16.578 6.25 1 98.56 192 PHE A CA 1
ATOM 1524 C C . PHE A 1 192 ? -14.727 -17.266 7.211 1 98.56 192 PHE A C 1
ATOM 1526 O O . PHE A 1 192 ? -14.773 -17.031 8.422 1 98.56 192 PHE A O 1
ATOM 1533 N N . HIS A 1 193 ? -13.891 -18.141 6.695 1 98.69 193 HIS A N 1
ATOM 1534 C CA . HIS A 1 193 ? -12.922 -18.875 7.5 1 98.69 193 HIS A CA 1
ATOM 1535 C C . HIS A 1 193 ? -12.008 -17.922 8.266 1 98.69 193 HIS A C 1
ATOM 1537 O O . HIS A 1 193 ? -11.57 -16.906 7.723 1 98.69 193 HIS A O 1
ATOM 1543 N N . ASP A 1 194 ? -11.688 -18.203 9.484 1 98.69 194 ASP A N 1
ATOM 1544 C CA . ASP A 1 194 ? -10.781 -17.406 10.312 1 98.69 194 ASP A CA 1
ATOM 1545 C C . ASP A 1 194 ? -9.406 -17.281 9.664 1 98.69 194 ASP A C 1
ATOM 1547 O O . ASP A 1 194 ? -8.742 -16.25 9.781 1 98.69 194 ASP A O 1
ATOM 1551 N N . GLU A 1 195 ? -8.992 -18.359 9.023 1 98.81 195 GLU A N 1
ATOM 1552 C CA . GLU A 1 195 ? -7.68 -18.391 8.391 1 98.81 195 GLU A CA 1
ATOM 1553 C C . GLU A 1 195 ? -7.551 -17.312 7.316 1 98.81 195 GLU A C 1
ATOM 1555 O O . GLU A 1 195 ? -6.48 -16.734 7.145 1 98.81 195 GLU A O 1
ATOM 1560 N N . LEU A 1 196 ? -8.641 -17.078 6.625 1 98.88 196 LEU A N 1
ATOM 1561 C CA . LEU A 1 196 ? -8.641 -16.016 5.613 1 98.88 196 LEU A CA 1
ATOM 1562 C C . LEU A 1 196 ? -8.586 -14.641 6.262 1 98.88 196 LEU A C 1
ATOM 1564 O O . LEU A 1 196 ? -7.832 -13.773 5.812 1 98.88 196 LEU A O 1
ATOM 1568 N N . LYS A 1 197 ? -9.391 -14.461 7.293 1 98.38 197 LYS A N 1
ATOM 1569 C CA . LYS A 1 197 ? -9.398 -13.188 8.008 1 98.38 197 LYS A CA 1
ATOM 1570 C C . LYS A 1 197 ? -8.039 -12.906 8.641 1 98.38 197 LYS A C 1
ATOM 1572 O O . LYS A 1 197 ? -7.551 -11.773 8.586 1 98.38 197 LYS A O 1
ATOM 1577 N N . LYS A 1 198 ? -7.449 -13.898 9.18 1 98.75 198 LYS A N 1
ATOM 1578 C CA . LYS A 1 198 ? -6.129 -13.773 9.797 1 98.75 198 LYS A CA 1
ATOM 1579 C C . LYS A 1 198 ? -5.07 -13.422 8.766 1 98.75 198 LYS A C 1
ATOM 1581 O O . LYS A 1 198 ? -4.215 -12.562 9.008 1 98.75 198 LYS A O 1
ATOM 1586 N N . ALA A 1 199 ? -5.113 -14.094 7.613 1 98.75 199 ALA A N 1
ATOM 1587 C CA . ALA A 1 199 ? -4.188 -13.781 6.527 1 98.75 199 ALA A CA 1
ATOM 1588 C C . ALA A 1 199 ? -4.324 -12.32 6.102 1 98.75 199 ALA A C 1
ATOM 1590 O O . ALA A 1 199 ? -3.32 -11.625 5.926 1 98.75 199 ALA A O 1
ATOM 1591 N N . ALA A 1 200 ? -5.527 -11.844 6 1 98.12 200 ALA A N 1
ATOM 1592 C CA . ALA A 1 200 ? -5.797 -10.477 5.574 1 98.12 200 ALA A CA 1
ATOM 1593 C C . ALA A 1 200 ? -5.281 -9.469 6.602 1 98.12 200 ALA A C 1
ATOM 1595 O O . ALA A 1 200 ? -4.949 -8.336 6.254 1 98.12 200 ALA A O 1
ATOM 1596 N N . ASN A 1 201 ? -5.137 -9.883 7.848 1 96.62 201 ASN A N 1
ATOM 1597 C CA . ASN A 1 201 ? -4.789 -8.977 8.938 1 96.62 201 ASN A CA 1
ATOM 1598 C C . ASN A 1 201 ? -3.373 -9.227 9.445 1 96.62 201 ASN A C 1
ATOM 1600 O O . ASN A 1 201 ? -3.039 -8.859 10.57 1 96.62 201 ASN A O 1
ATOM 1604 N N . TRP A 1 202 ? -2.562 -9.953 8.711 1 97.69 202 TRP A N 1
ATOM 1605 C CA . TRP A 1 202 ? -1.137 -10.117 8.977 1 97.69 202 TRP A CA 1
ATOM 1606 C C . TRP A 1 202 ? -0.906 -10.969 10.219 1 97.69 202 TRP A C 1
ATOM 1608 O O . TRP A 1 202 ? 0.005 -10.695 11.008 1 97.69 202 TRP A O 1
ATOM 1618 N N . ASP A 1 203 ? -1.87 -11.766 10.484 1 98.12 203 ASP A N 1
ATOM 1619 C CA . ASP A 1 203 ? -1.614 -12.789 11.492 1 98.12 203 ASP A CA 1
ATOM 1620 C C . ASP A 1 203 ? -0.839 -13.969 10.898 1 98.12 203 ASP A C 1
ATOM 1622 O O . ASP A 1 203 ? -1.413 -14.812 10.211 1 98.12 203 ASP A O 1
ATOM 1626 N N . PHE A 1 204 ? 0.437 -14.086 11.188 1 98.38 204 PHE A N 1
ATOM 1627 C CA . PHE A 1 204 ? 1.34 -15.016 10.516 1 98.38 204 PHE A CA 1
ATOM 1628 C C . PHE A 1 204 ? 1.493 -16.297 11.32 1 98.38 204 PHE A C 1
ATOM 1630 O O . PHE A 1 204 ? 1.186 -16.328 12.516 1 98.38 204 PHE A O 1
ATOM 1637 N N . LEU A 1 205 ? 1.955 -17.344 10.664 1 98.25 205 LEU A N 1
ATOM 1638 C CA . LEU A 1 205 ? 2.279 -18.641 11.25 1 98.25 205 LEU A CA 1
ATOM 1639 C C . LEU A 1 205 ? 3.742 -18.984 11.016 1 98.25 205 LEU A C 1
ATOM 1641 O O . LEU A 1 205 ? 4.336 -18.562 10.023 1 98.25 205 LEU A O 1
ATOM 1645 N N . PRO A 1 206 ? 4.293 -19.75 11.977 1 97.44 206 PRO A N 1
ATOM 1646 C CA . PRO A 1 206 ? 5.582 -20.344 11.617 1 97.44 206 PRO A CA 1
ATOM 1647 C C . PRO A 1 206 ? 5.512 -21.172 10.336 1 97.44 206 PRO A C 1
ATOM 1649 O O . PRO A 1 206 ? 4.516 -21.859 10.094 1 97.44 206 PRO A O 1
ATOM 1652 N N . VAL A 1 207 ? 6.57 -21.109 9.625 1 96.5 207 VAL A N 1
ATOM 1653 C CA . VAL A 1 207 ? 6.574 -21.75 8.32 1 96.5 207 VAL A CA 1
ATOM 1654 C C . VAL A 1 207 ? 6.41 -23.266 8.484 1 96.5 207 VAL A C 1
ATOM 1656 O O . VAL A 1 207 ? 7.008 -23.859 9.375 1 96.5 207 VAL A O 1
ATOM 1659 N N . ASN A 1 208 ? 5.605 -23.766 7.648 1 93.88 208 ASN A N 1
ATOM 1660 C CA . ASN A 1 208 ? 5.488 -25.203 7.41 1 93.88 208 ASN A CA 1
ATOM 1661 C C . ASN A 1 208 ? 5.969 -25.578 6.016 1 93.88 208 ASN A C 1
ATOM 1663 O O . ASN A 1 208 ? 5.348 -25.203 5.016 1 93.88 208 ASN A O 1
ATOM 1667 N N . THR A 1 209 ? 7.031 -26.406 5.977 1 95.62 209 THR A N 1
ATOM 1668 C CA . THR A 1 209 ? 7.652 -26.688 4.684 1 95.62 209 THR A CA 1
ATOM 1669 C C . THR A 1 209 ? 7.051 -27.953 4.059 1 95.62 209 THR A C 1
ATOM 1671 O O . THR A 1 209 ? 7.461 -28.359 2.971 1 95.62 209 THR A O 1
ATOM 1674 N N . ALA A 1 210 ? 6.16 -28.594 4.738 1 95.94 210 ALA A N 1
ATOM 1675 C CA . ALA A 1 210 ? 5.461 -29.734 4.141 1 95.94 210 ALA A CA 1
ATOM 1676 C C . ALA A 1 210 ? 4.422 -29.266 3.129 1 95.94 210 ALA A C 1
ATOM 1678 O O . ALA A 1 210 ? 3.832 -28.188 3.285 1 95.94 210 ALA A O 1
ATOM 1679 N N . PHE A 1 211 ? 4.207 -30.094 2.133 1 97.12 211 PHE A N 1
ATOM 1680 C CA . PHE A 1 211 ? 3.133 -29.797 1.194 1 97.12 211 PHE A CA 1
ATOM 1681 C C . PHE A 1 211 ? 1.782 -29.781 1.901 1 97.12 211 PHE A C 1
ATOM 1683 O O . PHE A 1 211 ? 1.471 -30.688 2.674 1 97.12 211 PHE A O 1
ATOM 1690 N N . GLN A 1 212 ? 1.064 -28.75 1.637 1 98 212 GLN A N 1
ATOM 1691 C CA . GLN A 1 212 ? -0.359 -28.781 1.953 1 98 212 GLN A CA 1
ATOM 1692 C C . GLN A 1 212 ? -1.171 -29.344 0.793 1 98 212 GLN A C 1
ATOM 1694 O O . GLN A 1 212 ? -1.181 -28.781 -0.302 1 98 212 GLN A O 1
ATOM 1699 N N . LYS A 1 213 ? -1.848 -30.453 1.044 1 98.12 213 LYS A N 1
ATOM 1700 C CA . LYS A 1 213 ? -2.629 -31.094 -0.01 1 98.12 213 LYS A CA 1
ATOM 1701 C C . LYS A 1 213 ? -3.922 -30.328 -0.279 1 98.12 213 LYS A C 1
ATOM 1703 O O . LYS A 1 213 ? -4.648 -29.984 0.654 1 98.12 213 LYS A O 1
ATOM 1708 N N . LEU A 1 214 ? -4.188 -30.047 -1.488 1 98.69 214 LEU A N 1
ATOM 1709 C CA . LEU A 1 214 ? -5.395 -29.375 -1.958 1 98.69 214 LEU A CA 1
ATOM 1710 C C . LEU A 1 214 ? -6.055 -30.172 -3.084 1 98.69 214 LEU A C 1
ATOM 1712 O O . LEU A 1 214 ? -5.383 -30.906 -3.801 1 98.69 214 LEU A O 1
ATOM 1716 N N . GLN A 1 215 ? -7.324 -30.031 -3.186 1 98.5 215 GLN A N 1
ATOM 1717 C CA . GLN A 1 215 ? -8.047 -30.609 -4.312 1 98.5 215 GLN A CA 1
ATOM 1718 C C . GLN A 1 215 ? -8.945 -29.578 -4.988 1 98.5 215 GLN A C 1
ATOM 1720 O O . GLN A 1 215 ? -9.711 -28.891 -4.32 1 98.5 215 GLN A O 1
ATOM 1725 N N . SER A 1 216 ? -8.766 -29.453 -6.25 1 98.62 216 SER A N 1
ATOM 1726 C CA . SER A 1 216 ? -9.594 -28.516 -6.996 1 98.62 216 SER A CA 1
ATOM 1727 C C . SER A 1 216 ? -11.055 -28.969 -7.016 1 98.62 216 SER A C 1
ATOM 1729 O O . SER A 1 216 ? -11.383 -30.047 -6.512 1 98.62 216 SER A O 1
ATOM 1731 N N . LYS A 1 217 ? -11.898 -28.172 -7.52 1 97.75 217 LYS A N 1
ATOM 1732 C CA . LYS A 1 217 ? -13.32 -28.5 -7.598 1 97.75 217 LYS A CA 1
ATOM 1733 C C . LYS A 1 217 ? -13.562 -29.75 -8.445 1 97.75 217 LYS A C 1
ATOM 1735 O O . LYS A 1 217 ? -14.461 -30.531 -8.156 1 97.75 217 LYS A O 1
ATOM 1740 N N . ALA A 1 218 ? -12.773 -29.953 -9.508 1 97.31 218 ALA A N 1
ATOM 1741 C CA . ALA A 1 218 ? -12.883 -31.141 -10.359 1 97.31 218 ALA A CA 1
ATOM 1742 C C . ALA A 1 218 ? -12.039 -32.281 -9.805 1 97.31 218 ALA A C 1
ATOM 1744 O O . ALA A 1 218 ? -11.75 -33.25 -10.516 1 97.31 218 ALA A O 1
ATOM 1745 N N . LYS A 1 219 ? -11.453 -32.156 -8.633 1 97.19 219 LYS A N 1
ATOM 1746 C CA . LYS A 1 219 ? -10.82 -33.188 -7.852 1 97.19 219 LYS A CA 1
ATOM 1747 C C . LYS A 1 219 ? -9.406 -33.469 -8.352 1 97.19 219 LYS A C 1
ATOM 1749 O O . LYS A 1 219 ? -8.883 -34.594 -8.172 1 97.19 219 LYS A O 1
ATOM 1754 N N . MET A 1 220 ? -8.859 -32.562 -8.992 1 96.88 220 MET A N 1
ATOM 1755 C CA . MET A 1 220 ? -7.441 -32.688 -9.305 1 96.88 220 MET A CA 1
ATOM 1756 C C . MET A 1 220 ? -6.582 -32.344 -8.094 1 96.88 220 MET A C 1
ATOM 1758 O O . MET A 1 220 ? -6.895 -31.406 -7.352 1 96.88 220 MET A O 1
ATOM 1762 N N . ASP A 1 221 ? -5.496 -33.031 -7.934 1 96.69 221 ASP A N 1
ATOM 1763 C CA . ASP A 1 221 ? -4.621 -32.812 -6.777 1 96.69 221 ASP A CA 1
ATOM 1764 C C . ASP A 1 221 ? -3.645 -31.672 -7.016 1 96.69 221 ASP A C 1
ATOM 1766 O O . ASP A 1 221 ? -3.021 -31.594 -8.078 1 96.69 221 ASP A O 1
ATOM 1770 N N . PHE A 1 222 ? -3.594 -30.875 -6.02 1 98.44 222 PHE A N 1
ATOM 1771 C CA . PHE A 1 222 ? -2.602 -29.797 -5.941 1 98.44 222 PHE A CA 1
ATOM 1772 C C . PHE A 1 222 ? -1.9 -29.812 -4.586 1 98.44 222 PHE A C 1
ATOM 1774 O O . PHE A 1 222 ? -2.318 -30.531 -3.672 1 98.44 222 PHE A O 1
ATOM 1781 N N . GLY A 1 223 ? -0.811 -29.109 -4.523 1 98.38 223 GLY A N 1
ATOM 1782 C CA . GLY A 1 223 ? -0.095 -28.922 -3.273 1 98.38 223 GLY A CA 1
ATOM 1783 C C . GLY A 1 223 ? 0.549 -27.547 -3.162 1 98.38 223 GLY A C 1
ATOM 1784 O O . GLY A 1 223 ? 1.199 -27.078 -4.102 1 98.38 223 GLY A O 1
ATOM 1785 N N . SER A 1 224 ? 0.269 -26.906 -2.049 1 98.69 224 SER A N 1
ATOM 1786 C CA . SER A 1 224 ? 0.999 -25.672 -1.786 1 98.69 224 SER A CA 1
ATOM 1787 C C . SER A 1 224 ? 2.172 -25.906 -0.843 1 98.69 224 SER A C 1
ATOM 1789 O O . SER A 1 224 ? 2.117 -26.797 0.012 1 98.69 224 SER A O 1
ATOM 1791 N N . ILE A 1 225 ? 3.227 -25.125 -1.009 1 98.69 225 ILE A N 1
ATOM 1792 C CA . ILE A 1 225 ? 4.43 -25.312 -0.206 1 98.69 225 ILE A CA 1
ATOM 1793 C C . ILE A 1 225 ? 5.082 -23.969 0.092 1 98.69 225 ILE A C 1
ATOM 1795 O O . ILE A 1 225 ? 5.043 -23.062 -0.736 1 98.69 225 ILE A O 1
ATOM 1799 N N . ALA A 1 226 ? 5.562 -23.828 1.267 1 98.31 226 ALA A N 1
ATOM 1800 C CA . ALA A 1 226 ? 6.34 -22.672 1.714 1 98.31 226 ALA A CA 1
ATOM 1801 C C . ALA A 1 226 ? 7.762 -23.078 2.094 1 98.31 226 ALA A C 1
ATOM 1803 O O . ALA A 1 226 ? 8.039 -24.266 2.275 1 98.31 226 ALA A O 1
ATOM 1804 N N . LYS A 1 227 ? 8.633 -22.188 2.191 1 97.19 227 LYS A N 1
ATOM 1805 C CA . LYS A 1 227 ? 10.008 -22.5 2.561 1 97.19 227 LYS A CA 1
ATOM 1806 C C . LYS A 1 227 ? 10.43 -21.734 3.811 1 97.19 227 LYS A C 1
ATOM 1808 O O . LYS A 1 227 ? 9.859 -20.688 4.121 1 97.19 227 LYS A O 1
ATOM 1813 N N . GLN A 1 228 ? 11.453 -22.203 4.422 1 96.75 228 GLN A N 1
ATOM 1814 C CA . GLN A 1 228 ? 12.086 -21.484 5.531 1 96.75 228 GLN A CA 1
ATOM 1815 C C . GLN A 1 228 ? 12.922 -20.312 5.023 1 96.75 228 GLN A C 1
ATOM 1817 O O . GLN A 1 228 ? 13.312 -20.281 3.854 1 96.75 228 GLN A O 1
ATOM 1822 N N . ILE A 1 229 ? 13.094 -19.422 5.895 1 96.81 229 ILE A N 1
ATOM 1823 C CA . ILE A 1 229 ? 14.07 -18.375 5.566 1 96.81 229 ILE A CA 1
ATOM 1824 C C . ILE A 1 229 ? 15.438 -18.766 6.109 1 96.81 229 ILE A C 1
ATOM 1826 O O . ILE A 1 229 ? 15.539 -19.344 7.199 1 96.81 229 ILE A O 1
ATOM 1830 N N . SER A 1 230 ? 16.438 -18.547 5.32 1 96.19 230 SER A N 1
ATOM 1831 C CA . SER A 1 230 ? 17.812 -18.875 5.676 1 96.19 230 SER A CA 1
ATOM 1832 C C . SER A 1 230 ? 18.812 -18.234 4.699 1 96.19 230 SER A C 1
ATOM 1834 O O . SER A 1 230 ? 18.484 -18.031 3.529 1 96.19 230 SER A O 1
ATOM 1836 N N . GLU A 1 231 ? 19.953 -17.984 5.184 1 93.5 231 GLU A N 1
ATOM 1837 C CA . GLU A 1 231 ? 21.016 -17.531 4.285 1 93.5 231 GLU A CA 1
ATOM 1838 C C . GLU A 1 231 ? 21.609 -18.703 3.506 1 93.5 231 GLU A C 1
ATOM 1840 O O . GLU A 1 231 ? 22.234 -18.5 2.463 1 93.5 231 GLU A O 1
ATOM 1845 N N . GLU A 1 232 ? 21.422 -19.859 4.023 1 94.5 232 GLU A N 1
ATOM 1846 C CA . GLU A 1 232 ? 21.938 -21.047 3.352 1 94.5 232 GLU A CA 1
ATOM 1847 C C . GLU A 1 232 ? 20.953 -21.547 2.301 1 94.5 232 GLU A C 1
ATOM 1849 O O . GLU A 1 232 ? 19.766 -21.719 2.588 1 94.5 232 GLU A O 1
ATOM 1854 N N . ALA A 1 233 ? 21.422 -21.859 1.155 1 93.19 233 ALA A N 1
ATOM 1855 C CA . ALA A 1 233 ? 20.594 -22.312 0.049 1 93.19 233 ALA A CA 1
ATOM 1856 C C . ALA A 1 233 ? 19.844 -23.594 0.419 1 93.19 233 ALA A C 1
ATOM 1858 O O . ALA A 1 233 ? 18.703 -23.797 0.007 1 93.19 233 ALA A O 1
ATOM 1859 N N . LYS A 1 234 ? 20.469 -24.453 1.169 1 94.25 234 LYS A N 1
ATOM 1860 C CA . LYS A 1 234 ? 19.875 -25.75 1.484 1 94.25 234 LYS A CA 1
ATOM 1861 C C . LYS A 1 234 ? 18.547 -25.594 2.197 1 94.25 234 LYS A C 1
ATOM 1863 O O . LYS A 1 234 ? 17.656 -26.438 2.08 1 94.25 234 LYS A O 1
ATOM 1868 N N . ASP A 1 235 ? 18.391 -24.438 2.887 1 93.81 235 ASP A N 1
ATOM 1869 C CA . ASP A 1 235 ? 17.156 -24.203 3.635 1 93.81 235 ASP A CA 1
ATOM 1870 C C . ASP A 1 235 ? 16.375 -23.031 3.035 1 93.81 235 ASP A C 1
ATOM 1872 O O . ASP A 1 235 ? 15.141 -23.031 3.082 1 93.81 235 ASP A O 1
ATOM 1876 N N . GLY A 1 236 ? 17.109 -22.141 2.486 1 95.81 236 GLY A N 1
ATOM 1877 C CA . GLY A 1 236 ? 16.484 -20.906 2.043 1 95.81 236 GLY A CA 1
ATOM 1878 C C . GLY A 1 236 ? 16.016 -20.953 0.604 1 95.81 236 GLY A C 1
ATOM 1879 O O . GLY A 1 236 ? 15.195 -20.141 0.183 1 95.81 236 GLY A O 1
ATOM 1880 N N . ASP A 1 237 ? 16.547 -21.844 -0.177 1 96.81 237 ASP A N 1
ATOM 1881 C CA . ASP A 1 237 ? 16.156 -21.984 -1.577 1 96.81 237 ASP A CA 1
ATOM 1882 C C . ASP A 1 237 ? 14.859 -22.781 -1.708 1 96.81 237 ASP A C 1
ATOM 1884 O O . ASP A 1 237 ? 14.82 -23.969 -1.385 1 96.81 237 ASP A O 1
ATOM 1888 N N . LEU A 1 238 ? 13.852 -22.156 -2.168 1 98.12 238 LEU A N 1
ATOM 1889 C CA . LEU A 1 238 ? 12.531 -22.766 -2.305 1 98.12 238 LEU A CA 1
ATOM 1890 C C . LEU A 1 238 ? 12.609 -24.062 -3.109 1 98.12 238 LEU A C 1
ATOM 1892 O O . LEU A 1 238 ? 11.938 -25.047 -2.783 1 98.12 238 LEU A O 1
ATOM 1896 N N . TYR A 1 239 ? 13.43 -24.078 -4.078 1 98.12 239 TYR A N 1
ATOM 1897 C CA . TYR A 1 239 ? 13.469 -25.188 -5.027 1 98.12 239 TYR A CA 1
ATOM 1898 C C . TYR A 1 239 ? 14.211 -26.375 -4.445 1 98.12 239 TYR A C 1
ATOM 1900 O O . TYR A 1 239 ? 13.945 -27.516 -4.812 1 98.12 239 TYR A O 1
ATOM 1908 N N . VAL A 1 240 ? 15.125 -26.109 -3.576 1 97.31 240 VAL A N 1
ATOM 1909 C CA . VAL A 1 240 ? 15.711 -27.219 -2.814 1 97.31 240 VAL A CA 1
ATOM 1910 C C . VAL A 1 240 ? 14.648 -27.828 -1.907 1 97.31 240 VAL A C 1
ATOM 1912 O O . VAL A 1 240 ? 14.531 -29.062 -1.819 1 97.31 240 VAL A O 1
ATOM 1915 N N . THR A 1 241 ? 13.898 -26.969 -1.271 1 97.81 241 THR A N 1
ATOM 1916 C CA . THR A 1 241 ? 12.805 -27.422 -0.428 1 97.81 241 THR A CA 1
ATOM 1917 C C . THR A 1 241 ? 11.82 -28.281 -1.232 1 97.81 241 THR A C 1
ATOM 1919 O O . THR A 1 241 ? 11.406 -29.344 -0.781 1 97.81 241 THR A O 1
ATOM 1922 N N . ILE A 1 242 ? 11.461 -27.844 -2.418 1 97.94 242 ILE A N 1
ATOM 1923 C CA . ILE A 1 242 ? 10.539 -28.578 -3.281 1 97.94 242 ILE A CA 1
ATOM 1924 C C . ILE A 1 242 ? 11.164 -29.906 -3.682 1 97.94 242 ILE A C 1
ATOM 1926 O O . ILE A 1 242 ? 10.508 -30.953 -3.609 1 97.94 242 ILE A O 1
ATOM 1930 N N . GLY A 1 243 ? 12.398 -29.875 -4.105 1 97.25 243 GLY A N 1
ATOM 1931 C CA . GLY A 1 243 ? 13.086 -31.109 -4.469 1 97.25 243 GLY A CA 1
ATOM 1932 C C . GLY A 1 243 ? 13.078 -32.156 -3.359 1 97.25 243 GLY A C 1
ATOM 1933 O O . GLY A 1 243 ? 12.844 -33.312 -3.609 1 97.25 243 GLY A O 1
ATOM 1934 N N . ARG A 1 244 ? 13.312 -31.734 -2.162 1 96.31 244 ARG A N 1
ATOM 1935 C CA . ARG A 1 244 ? 13.305 -32.625 -1.007 1 96.31 244 ARG A CA 1
ATOM 1936 C C . ARG A 1 244 ? 11.93 -33.25 -0.805 1 96.31 244 ARG A C 1
ATOM 1938 O O . ARG A 1 244 ? 11.82 -34.438 -0.542 1 96.31 244 ARG A O 1
ATOM 1945 N N . GLN A 1 245 ? 10.93 -32.469 -0.928 1 95.75 245 GLN A N 1
ATOM 1946 C CA . GLN A 1 245 ? 9.578 -32.938 -0.664 1 95.75 245 GLN A CA 1
ATOM 1947 C C . GLN A 1 245 ? 9.109 -33.906 -1.746 1 95.75 245 GLN A C 1
ATOM 1949 O O . GLN A 1 245 ? 8.375 -34.844 -1.463 1 95.75 245 GLN A O 1
ATOM 1954 N N . ILE A 1 246 ? 9.547 -33.656 -2.986 1 95.69 246 ILE A N 1
ATOM 1955 C CA . ILE A 1 246 ? 9.062 -34.531 -4.047 1 95.69 246 ILE A CA 1
ATOM 1956 C C . ILE A 1 246 ? 10.039 -35.688 -4.27 1 95.69 246 ILE A C 1
ATOM 1958 O O . ILE A 1 246 ? 9.766 -36.594 -5.035 1 95.69 246 ILE A O 1
ATOM 1962 N N . GLY A 1 247 ? 11.234 -35.625 -3.633 1 93.56 247 GLY A N 1
ATOM 1963 C CA . GLY A 1 247 ? 12.219 -36.688 -3.742 1 93.56 247 GLY A CA 1
ATOM 1964 C C . GLY A 1 247 ? 12.859 -36.781 -5.113 1 93.56 247 GLY A C 1
ATOM 1965 O O . GLY A 1 247 ? 13.047 -37.875 -5.652 1 93.56 247 GLY A O 1
ATOM 1966 N N . SER A 1 248 ? 13.125 -35.625 -5.68 1 94.94 248 SER A N 1
ATOM 1967 C CA . SER A 1 248 ? 13.688 -35.562 -7.02 1 94.94 248 SER A CA 1
ATOM 1968 C C . SER A 1 248 ? 14.516 -34.281 -7.203 1 94.94 248 SER A C 1
ATOM 1970 O O . SER A 1 248 ? 14.297 -33.281 -6.508 1 94.94 248 SER A O 1
ATOM 1972 N N . ASP A 1 249 ? 15.461 -34.344 -8.117 1 95.19 249 ASP A N 1
ATOM 1973 C CA . ASP A 1 249 ? 16.047 -33.125 -8.617 1 95.19 249 ASP A CA 1
ATOM 1974 C C . ASP A 1 249 ? 15 -32.25 -9.344 1 95.19 249 ASP A C 1
ATOM 1976 O O . ASP A 1 249 ? 13.977 -32.781 -9.789 1 95.19 249 ASP A O 1
ATOM 1980 N N . VAL A 1 250 ? 15.281 -30.969 -9.375 1 96.69 250 VAL A N 1
ATOM 1981 C CA . VAL A 1 250 ? 14.336 -30.094 -10.062 1 96.69 250 VAL A CA 1
ATOM 1982 C C . VAL A 1 250 ? 15.078 -29.203 -11.055 1 96.69 250 VAL A C 1
ATOM 1984 O O . VAL A 1 250 ? 16.266 -28.922 -10.875 1 96.69 250 VAL A O 1
ATOM 1987 N N . MET A 1 251 ? 14.414 -28.891 -12.156 1 97 251 MET A N 1
ATOM 1988 C CA . MET A 1 251 ? 14.805 -27.797 -13.039 1 97 251 MET A CA 1
ATOM 1989 C C . MET A 1 251 ? 13.969 -26.547 -12.75 1 97 251 MET A C 1
ATOM 1991 O O . MET A 1 251 ? 12.742 -26.609 -12.711 1 97 251 MET A O 1
ATOM 1995 N N . ALA A 1 252 ? 14.688 -25.469 -12.562 1 97.88 252 ALA A N 1
ATOM 1996 C CA . ALA A 1 252 ? 13.977 -24.281 -12.125 1 97.88 252 ALA A CA 1
ATOM 1997 C C . ALA A 1 252 ? 14.227 -23.109 -13.078 1 97.88 252 ALA A C 1
ATOM 1999 O O . ALA A 1 252 ? 15.367 -22.812 -13.422 1 97.88 252 ALA A O 1
ATOM 2000 N N . GLN A 1 253 ? 13.156 -22.516 -13.562 1 97.75 253 GLN A N 1
ATOM 2001 C CA . GLN A 1 253 ? 13.211 -21.234 -14.25 1 97.75 253 GLN A CA 1
ATOM 2002 C C . GLN A 1 253 ? 12.945 -20.078 -13.281 1 97.75 253 GLN A C 1
ATOM 2004 O O . GLN A 1 253 ? 11.906 -20.047 -12.625 1 97.75 253 GLN A O 1
ATOM 2009 N N . THR A 1 254 ? 13.906 -19.203 -13.023 1 96.44 254 THR A N 1
ATOM 2010 C CA . THR A 1 254 ? 13.812 -17.984 -12.234 1 96.44 254 THR A CA 1
ATOM 2011 C C . THR A 1 254 ? 14.531 -16.828 -12.93 1 96.44 254 THR A C 1
ATOM 2013 O O . THR A 1 254 ? 15.242 -17.047 -13.914 1 96.44 254 THR A O 1
ATOM 2016 N N . TRP A 1 255 ? 14.305 -15.695 -12.477 1 94.38 255 TRP A N 1
ATOM 2017 C CA . TRP A 1 255 ? 14.961 -14.508 -13.008 1 94.38 255 TRP A CA 1
ATOM 2018 C C . TRP A 1 255 ? 16.312 -14.273 -12.328 1 94.38 255 TRP A C 1
ATOM 2020 O O . TRP A 1 255 ? 16.375 -14.148 -11.102 1 94.38 255 TRP A O 1
ATOM 2030 N N . PRO A 1 256 ? 17.391 -14.148 -13.094 1 90.94 256 PRO A N 1
ATOM 2031 C CA . PRO A 1 256 ? 18.734 -14.18 -12.492 1 90.94 256 PRO A CA 1
ATOM 2032 C C . PRO A 1 256 ? 19.281 -12.789 -12.203 1 90.94 256 PRO A C 1
ATOM 2034 O O . PRO A 1 256 ? 20.438 -12.648 -11.797 1 90.94 256 PRO A O 1
ATOM 2037 N N . CYS A 1 257 ? 18.562 -11.742 -12.391 1 83.06 257 CYS A N 1
ATOM 2038 C CA . CYS A 1 257 ? 19.156 -10.406 -12.398 1 83.06 257 CYS A CA 1
ATOM 2039 C C . CYS A 1 257 ? 18.922 -9.703 -11.062 1 83.06 257 CYS A C 1
ATOM 2041 O O . CYS A 1 257 ? 18.969 -8.469 -10.992 1 83.06 257 CYS A O 1
ATOM 2043 N N . GLN A 1 258 ? 18.609 -10.453 -10.227 1 78.69 258 GLN A N 1
ATOM 2044 C CA . GLN A 1 258 ? 18.531 -9.875 -8.883 1 78.69 258 GLN A CA 1
ATOM 2045 C C . GLN A 1 258 ? 19.906 -9.883 -8.211 1 78.69 258 GLN A C 1
ATOM 2047 O O . GLN A 1 258 ? 20.875 -10.383 -8.773 1 78.69 258 GLN A O 1
ATOM 2052 N N . ASP A 1 259 ? 19.984 -9.516 -7.094 1 73.19 259 ASP A N 1
ATOM 2053 C CA . ASP A 1 259 ? 21.281 -9.531 -6.434 1 73.19 259 ASP A CA 1
ATOM 2054 C C . ASP A 1 259 ? 21.938 -10.914 -6.547 1 73.19 259 ASP A C 1
ATOM 2056 O O . ASP A 1 259 ? 21.344 -11.844 -7.098 1 73.19 259 ASP A O 1
ATOM 2060 N N . LYS A 1 260 ? 23.156 -11.211 -6.203 1 68.75 260 LYS A N 1
ATOM 2061 C CA . LYS A 1 260 ? 23.984 -12.422 -6.191 1 68.75 260 LYS A CA 1
ATOM 2062 C C . LYS A 1 260 ? 23.172 -13.633 -6.637 1 68.75 260 LYS A C 1
ATOM 2064 O O . LYS A 1 260 ? 22.781 -14.461 -5.812 1 68.75 260 LYS A O 1
ATOM 2069 N N . ASP A 1 261 ? 22.797 -13.82 -7.945 1 78.19 261 ASP A N 1
ATOM 2070 C CA . ASP A 1 261 ? 22.094 -14.969 -8.523 1 78.19 261 ASP A CA 1
ATOM 2071 C C . ASP A 1 261 ? 22.828 -16.266 -8.203 1 78.19 261 ASP A C 1
ATOM 2073 O O . ASP A 1 261 ? 24.047 -16.328 -8.234 1 78.19 261 ASP A O 1
ATOM 2077 N N . ALA A 1 262 ? 21.953 -17.219 -7.906 1 84.12 262 ALA A N 1
ATOM 2078 C CA . ALA A 1 262 ? 22.547 -18.5 -7.512 1 84.12 262 ALA A CA 1
ATOM 2079 C C . ALA A 1 262 ? 22.844 -19.375 -8.727 1 84.12 262 ALA A C 1
ATOM 2081 O O . ALA A 1 262 ? 22.016 -19.453 -9.648 1 84.12 262 ALA A O 1
ATOM 2082 N N . ARG A 1 263 ? 23.938 -19.969 -8.648 1 89.12 263 ARG A N 1
ATOM 2083 C CA . ARG A 1 263 ? 24.219 -21.062 -9.57 1 89.12 263 ARG A CA 1
ATOM 2084 C C . ARG A 1 263 ? 23.375 -22.281 -9.242 1 89.12 263 ARG A C 1
ATOM 2086 O O . ARG A 1 263 ? 22.719 -22.328 -8.195 1 89.12 263 ARG A O 1
ATOM 2093 N N . SER A 1 264 ? 23.375 -23.188 -10.195 1 94.31 264 SER A N 1
ATOM 2094 C CA . SER A 1 264 ? 22.703 -24.453 -9.898 1 94.31 264 SER A CA 1
ATOM 2095 C C . SER A 1 264 ? 23.188 -25.047 -8.586 1 94.31 264 SER A C 1
ATOM 2097 O O . SER A 1 264 ? 24.359 -24.938 -8.242 1 94.31 264 SER A O 1
ATOM 2099 N N . PHE A 1 265 ? 22.312 -25.625 -7.84 1 93.94 265 PHE A N 1
ATOM 2100 C CA . PHE A 1 265 ? 22.578 -26.234 -6.547 1 93.94 265 PHE A CA 1
ATOM 2101 C C . PHE A 1 265 ? 22.922 -27.703 -6.715 1 93.94 265 PHE A C 1
ATOM 2103 O O . PHE A 1 265 ? 22.078 -28.516 -7.125 1 93.94 265 PHE A O 1
ATOM 2110 N N . CYS A 1 266 ? 24.172 -28.109 -6.328 1 93.31 266 CYS A N 1
ATOM 2111 C CA . CYS A 1 266 ? 24.688 -29.422 -6.668 1 93.31 266 CYS A CA 1
ATOM 2112 C C . CYS A 1 266 ? 25.375 -30.062 -5.465 1 93.31 266 CYS A C 1
ATOM 2114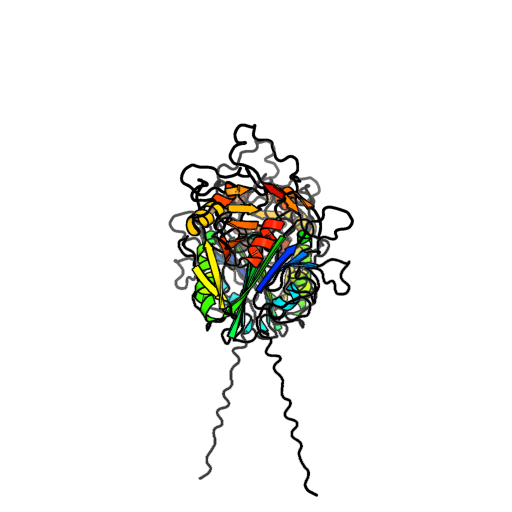 O O . CYS A 1 266 ? 26.438 -30.688 -5.598 1 93.31 266 CYS A O 1
ATOM 2116 N N . ILE A 1 267 ? 24.812 -29.969 -4.387 1 90.19 267 ILE A N 1
ATOM 2117 C CA . ILE A 1 267 ? 25.406 -30.531 -3.18 1 90.19 267 ILE A CA 1
ATOM 2118 C C . ILE A 1 267 ? 25.062 -32.031 -3.09 1 90.19 267 ILE A C 1
ATOM 2120 O O . ILE A 1 267 ? 23.906 -32.406 -3.283 1 90.19 267 ILE A O 1
ATOM 2124 N N . GLU A 1 268 ? 26.047 -32.781 -2.652 1 88.88 268 GLU A N 1
ATOM 2125 C CA . GLU A 1 268 ? 25.891 -34.25 -2.557 1 88.88 268 GLU A CA 1
ATOM 2126 C C . GLU A 1 268 ? 24.828 -34.625 -1.527 1 88.88 268 GLU A C 1
ATOM 2128 O O . GLU A 1 268 ? 24.734 -33.969 -0.475 1 88.88 268 GLU A O 1
ATOM 2133 N N . ASN A 1 269 ? 24.047 -35.594 -1.821 1 89.88 269 ASN A N 1
ATOM 2134 C CA . ASN A 1 269 ? 23.031 -36.188 -0.951 1 89.88 269 ASN A CA 1
ATOM 2135 C C . ASN A 1 269 ? 21.828 -35.281 -0.776 1 89.88 269 ASN A C 1
ATOM 2137 O O . ASN A 1 269 ? 21.016 -35.469 0.125 1 89.88 269 ASN A O 1
ATOM 2141 N N . LEU A 1 270 ? 21.781 -34.219 -1.514 1 92.94 270 LEU A N 1
ATOM 2142 C CA . LEU A 1 270 ? 20.609 -33.344 -1.597 1 92.94 270 LEU A CA 1
ATOM 2143 C C . LEU A 1 270 ? 20.109 -33.25 -3.031 1 92.94 270 LEU A C 1
ATOM 2145 O O . LEU A 1 270 ? 20.875 -33.469 -3.979 1 92.94 270 LEU A O 1
ATOM 2149 N N . PRO A 1 271 ? 18.828 -33 -3.15 1 93.94 271 PRO A N 1
ATOM 2150 C CA . PRO A 1 271 ? 18.344 -32.812 -4.52 1 93.94 271 PRO A CA 1
ATOM 2151 C C . PRO A 1 271 ? 19 -31.641 -5.234 1 93.94 271 PRO A C 1
ATOM 2153 O O . PRO A 1 271 ? 19.172 -30.562 -4.652 1 93.94 271 PRO A O 1
ATOM 2156 N N . GLN A 1 272 ? 19.312 -31.875 -6.441 1 95.12 272 GLN A N 1
ATOM 2157 C CA . GLN A 1 272 ? 19.906 -30.812 -7.254 1 95.12 272 GLN A CA 1
ATOM 2158 C C . GLN A 1 272 ? 18.828 -29.859 -7.777 1 95.12 272 GLN A C 1
ATOM 2160 O O . GLN A 1 272 ? 17.688 -30.281 -8.023 1 95.12 272 GLN A O 1
ATOM 2165 N N . VAL A 1 273 ? 19.203 -28.656 -7.832 1 97.25 273 VAL A N 1
ATOM 2166 C CA . VAL A 1 273 ? 18.375 -27.656 -8.5 1 97.25 273 VAL A CA 1
ATOM 2167 C C . VAL A 1 273 ? 19.125 -27.078 -9.688 1 97.25 273 VAL A C 1
ATOM 2169 O O . VAL A 1 273 ? 20.078 -26.312 -9.516 1 97.25 273 VAL A O 1
ATOM 2172 N N . LEU A 1 274 ? 18.703 -27.406 -10.875 1 96.56 274 LEU A N 1
ATOM 2173 C CA . LEU A 1 274 ? 19.344 -26.969 -12.109 1 96.56 274 LEU A CA 1
ATOM 2174 C C . LEU A 1 274 ? 18.641 -25.75 -12.688 1 96.56 274 LEU A C 1
ATOM 2176 O O . LEU A 1 274 ? 17.422 -25.766 -12.914 1 96.56 274 LEU A O 1
ATOM 2180 N N . ASN A 1 275 ? 19.406 -24.688 -12.945 1 96.5 275 ASN A N 1
ATOM 2181 C CA . ASN A 1 275 ? 18.844 -23.484 -13.539 1 96.5 275 ASN A CA 1
ATOM 2182 C C . ASN A 1 275 ? 18.516 -23.688 -15.016 1 96.5 275 ASN A C 1
ATOM 2184 O O . ASN A 1 275 ? 19.359 -24.141 -15.789 1 96.5 275 ASN A O 1
ATOM 2188 N N . VAL A 1 276 ? 17.312 -23.375 -15.398 1 97.12 276 VAL A N 1
ATOM 2189 C CA . VAL A 1 276 ? 16.953 -23.297 -16.812 1 97.12 276 VAL A CA 1
ATOM 2190 C C . VAL A 1 276 ? 17.594 -22.047 -17.422 1 97.12 276 VAL A C 1
ATOM 2192 O O . VAL A 1 276 ? 17.5 -20.953 -16.844 1 97.12 276 VAL A O 1
ATOM 2195 N N . GLU A 1 277 ? 18.188 -22.141 -18.562 1 95.25 277 GLU A N 1
ATOM 2196 C CA . GLU A 1 277 ? 18.906 -21 -19.141 1 95.25 277 GLU A CA 1
ATOM 2197 C C . GLU A 1 277 ? 18.141 -20.406 -20.328 1 95.25 277 GLU A C 1
ATOM 2199 O O . GLU A 1 277 ? 18.188 -19.203 -20.562 1 95.25 277 GLU A O 1
ATOM 2204 N N . THR A 1 278 ? 17.531 -21.281 -21.031 1 96.94 278 THR A N 1
ATOM 2205 C CA . THR A 1 278 ? 16.828 -20.859 -22.234 1 96.94 278 THR A CA 1
ATOM 2206 C C . THR A 1 278 ? 15.461 -21.531 -22.328 1 96.94 278 THR A C 1
ATOM 2208 O O . THR A 1 278 ? 15.336 -22.734 -22.062 1 96.94 278 THR A O 1
ATOM 2211 N N . ILE A 1 279 ? 14.484 -20.734 -22.672 1 97.81 279 ILE A N 1
ATOM 2212 C CA . ILE A 1 279 ? 13.109 -21.203 -22.828 1 97.81 279 ILE A CA 1
ATOM 2213 C C . ILE A 1 279 ? 12.688 -21.109 -24.297 1 97.81 279 ILE A C 1
ATOM 2215 O O . ILE A 1 279 ? 12.992 -20.109 -24.969 1 97.81 279 ILE A O 1
ATOM 2219 N N . ARG A 1 280 ? 12.078 -22.109 -24.781 1 97.44 280 ARG A N 1
ATOM 2220 C CA . ARG A 1 280 ? 11.5 -22.109 -26.109 1 97.44 280 ARG A CA 1
ATOM 2221 C C . ARG A 1 280 ? 10.031 -22.516 -26.078 1 97.44 280 ARG A C 1
ATOM 2223 O O . ARG A 1 280 ? 9.68 -23.531 -25.469 1 97.44 280 ARG A O 1
ATOM 2230 N N . THR A 1 281 ? 9.188 -21.719 -26.656 1 96.94 281 THR A N 1
ATOM 2231 C CA . THR A 1 281 ? 7.77 -22 -26.844 1 96.94 281 THR A CA 1
ATOM 2232 C C . THR A 1 281 ? 7.348 -21.734 -28.281 1 96.94 281 THR A C 1
ATOM 2234 O O . THR A 1 281 ? 8.18 -21.375 -29.125 1 96.94 281 THR A O 1
ATOM 2237 N N . ASP A 1 282 ? 6.094 -21.922 -28.547 1 95.69 282 ASP A N 1
ATOM 2238 C CA . ASP A 1 282 ? 5.547 -21.609 -29.859 1 95.69 282 ASP A CA 1
ATOM 2239 C C . ASP A 1 282 ? 5.551 -20.109 -30.109 1 95.69 282 ASP A C 1
ATOM 2241 O O . ASP A 1 282 ? 5.336 -19.656 -31.234 1 95.69 282 ASP A O 1
ATOM 2245 N N . LEU A 1 283 ? 5.871 -19.328 -29.109 1 96.81 283 LEU A N 1
ATOM 2246 C CA . LEU A 1 283 ? 5.902 -17.875 -29.25 1 96.81 283 LEU A CA 1
ATOM 2247 C C . LEU A 1 283 ? 7.336 -17.375 -29.453 1 96.81 283 LEU A C 1
ATOM 2249 O O . LEU A 1 283 ? 7.566 -16.172 -29.594 1 96.81 283 LEU A O 1
ATOM 2253 N N . GLY A 1 284 ? 8.266 -18.312 -29.422 1 95.56 284 GLY A N 1
ATOM 2254 C CA . GLY A 1 284 ? 9.664 -17.953 -29.609 1 95.56 284 GLY A CA 1
ATOM 2255 C C . GLY A 1 284 ? 10.57 -18.484 -28.516 1 95.56 284 GLY A C 1
ATOM 2256 O O . GLY A 1 284 ? 10.148 -19.297 -27.688 1 95.56 284 GLY A O 1
ATOM 2257 N N . GLN A 1 285 ? 11.836 -18.062 -28.656 1 96.75 285 GLN A N 1
ATOM 2258 C CA . GLN A 1 285 ? 12.867 -18.453 -27.688 1 96.75 285 GLN A CA 1
ATOM 2259 C C . GLN A 1 285 ? 13.445 -17.234 -26.969 1 96.75 285 GLN A C 1
ATOM 2261 O O . GLN A 1 285 ? 13.641 -16.188 -27.578 1 96.75 285 GLN A O 1
ATOM 2266 N N . TRP A 1 286 ? 13.719 -17.375 -25.703 1 96.44 286 TRP A N 1
ATOM 2267 C CA . TRP A 1 286 ? 14.297 -16.266 -24.953 1 96.44 286 TRP A CA 1
ATOM 2268 C C . TRP A 1 286 ? 15.164 -16.781 -23.797 1 96.44 286 TRP A C 1
ATOM 2270 O O . TRP A 1 286 ? 15.016 -17.938 -23.375 1 96.44 286 TRP A O 1
ATOM 2280 N N . LEU A 1 287 ? 16.031 -15.922 -23.344 1 94.75 287 LEU A N 1
ATOM 2281 C CA . LEU A 1 287 ? 16.875 -16.219 -22.188 1 94.75 287 LEU A CA 1
ATOM 2282 C C . LEU A 1 287 ? 16.141 -15.938 -20.891 1 94.75 287 LEU A C 1
ATOM 2284 O O . LEU A 1 287 ? 15.234 -15.102 -20.844 1 94.75 287 LEU A O 1
ATOM 2288 N N . ARG A 1 288 ? 16.594 -16.625 -19.859 1 94.69 288 ARG A N 1
ATOM 2289 C CA . ARG A 1 288 ? 15.977 -16.453 -18.547 1 94.69 288 ARG A CA 1
ATOM 2290 C C . ARG A 1 288 ? 16.109 -15.023 -18.047 1 94.69 288 ARG A C 1
ATOM 2292 O O . ARG A 1 288 ? 15.383 -14.594 -17.156 1 94.69 288 ARG A O 1
ATOM 2299 N N . THR A 1 289 ? 16.984 -14.172 -18.594 1 93.38 289 THR A N 1
ATOM 2300 C CA . THR A 1 289 ? 17.172 -12.789 -18.188 1 93.38 289 THR A CA 1
ATOM 2301 C C . THR A 1 289 ? 15.977 -11.93 -18.609 1 93.38 289 THR A C 1
ATOM 2303 O O . THR A 1 289 ? 15.797 -10.82 -18.094 1 93.38 289 THR A O 1
ATOM 2306 N N . LYS A 1 290 ? 15.148 -12.445 -19.516 1 94.94 290 LYS A N 1
ATOM 2307 C CA . LYS A 1 290 ? 13.977 -11.711 -20 1 94.94 290 LYS A CA 1
ATOM 2308 C C . LYS A 1 290 ? 12.688 -12.273 -19.406 1 94.94 290 LYS A C 1
ATOM 2310 O O . LYS A 1 290 ? 11.594 -11.875 -19.797 1 94.94 290 LYS A O 1
ATOM 2315 N N . ASP A 1 291 ? 12.859 -13.195 -18.516 1 96.06 291 ASP A N 1
ATOM 2316 C CA . ASP A 1 291 ? 11.719 -13.961 -18.047 1 96.06 291 ASP A CA 1
ATOM 2317 C C . ASP A 1 291 ? 11.594 -13.875 -16.531 1 96.06 291 ASP A C 1
ATOM 2319 O O . ASP A 1 291 ? 12.359 -14.516 -15.797 1 96.06 291 ASP A O 1
ATOM 2323 N N . HIS A 1 292 ? 10.523 -13.211 -16.094 1 96.31 292 HIS A N 1
ATOM 2324 C CA . HIS A 1 292 ? 10.266 -13.047 -14.664 1 96.31 292 HIS A CA 1
ATOM 2325 C C . HIS A 1 292 ? 9.398 -14.172 -14.125 1 96.31 292 HIS A C 1
ATOM 2327 O O . HIS A 1 292 ? 8.938 -14.117 -12.977 1 96.31 292 HIS A O 1
ATOM 2333 N N . SER A 1 293 ? 9.102 -15.164 -14.938 1 97.94 293 SER A N 1
ATOM 2334 C CA . SER A 1 293 ? 8.352 -16.312 -14.438 1 97.94 293 SER A CA 1
ATOM 2335 C C . SER A 1 293 ? 9.188 -17.141 -13.469 1 97.94 293 SER A C 1
ATOM 2337 O O . SER A 1 293 ? 10.414 -17.109 -13.523 1 97.94 293 SER A O 1
ATOM 2339 N N . LYS A 1 294 ? 8.484 -17.828 -12.586 1 98.06 294 LYS A N 1
ATOM 2340 C CA . LYS A 1 294 ? 9.109 -18.75 -11.648 1 98.06 294 LYS A CA 1
ATOM 2341 C C . LYS A 1 294 ? 8.367 -20.094 -11.617 1 98.06 294 LYS A C 1
ATOM 2343 O O . LYS A 1 294 ? 7.184 -20.141 -11.273 1 98.06 294 LYS A O 1
ATOM 2348 N N . TRP A 1 295 ? 9.078 -21.047 -12 1 98.69 295 TRP A N 1
ATOM 2349 C CA . TRP A 1 295 ? 8.5 -22.375 -11.945 1 98.69 295 TRP A CA 1
ATOM 2350 C C . TRP A 1 295 ? 9.586 -23.438 -11.906 1 98.69 295 TRP A C 1
ATOM 2352 O O . TRP A 1 295 ? 10.75 -23.156 -12.18 1 98.69 295 TRP A O 1
ATOM 2362 N N . CYS A 1 296 ? 9.203 -24.625 -11.5 1 98.38 296 CYS A N 1
ATOM 2363 C CA . CYS A 1 296 ? 10.125 -25.75 -11.547 1 98.38 296 CYS A CA 1
ATOM 2364 C C . CYS A 1 296 ? 9.383 -27.047 -11.82 1 98.38 296 CYS A C 1
ATOM 2366 O O . CYS A 1 296 ? 8.148 -27.094 -11.773 1 98.38 296 CYS A O 1
ATOM 2368 N N . MET A 1 297 ? 10.094 -28.047 -12.211 1 97.38 297 MET A N 1
ATOM 2369 C CA . MET A 1 297 ? 9.555 -29.391 -12.406 1 97.38 297 MET A CA 1
ATOM 2370 C C . MET A 1 297 ? 10.539 -30.453 -11.938 1 97.38 297 MET A C 1
ATOM 2372 O O . MET A 1 297 ? 11.758 -30.25 -12 1 97.38 297 MET A O 1
ATOM 2376 N N . GLY A 1 298 ? 10.023 -31.484 -11.438 1 95.94 298 GLY A N 1
ATOM 2377 C CA . GLY A 1 298 ? 10.867 -32.625 -11.117 1 95.94 298 GLY A CA 1
ATOM 2378 C C . GLY A 1 298 ? 11.508 -33.25 -12.336 1 95.94 298 GLY A C 1
ATOM 2379 O O . GLY A 1 298 ? 10.906 -33.281 -13.414 1 95.94 298 GLY A O 1
ATOM 2380 N N . THR A 1 299 ? 12.719 -33.781 -12.148 1 92.56 299 THR A N 1
ATOM 2381 C CA . THR A 1 299 ? 13.422 -34.344 -13.289 1 92.56 299 THR A CA 1
ATOM 2382 C C . THR A 1 299 ? 13.258 -35.844 -13.352 1 92.56 299 THR A C 1
ATOM 2384 O O . THR A 1 299 ? 13.516 -36.469 -14.383 1 92.56 299 THR A O 1
ATOM 2387 N N . ASN A 1 300 ? 12.852 -36.344 -12.203 1 88.88 300 ASN A N 1
ATOM 2388 C CA . ASN A 1 300 ? 12.641 -37.812 -12.188 1 88.88 300 ASN A CA 1
ATOM 2389 C C . ASN A 1 300 ? 11.43 -38.188 -13.023 1 88.88 300 ASN A C 1
ATOM 2391 O O . ASN A 1 300 ? 10.414 -37.5 -13.023 1 88.88 300 ASN A O 1
ATOM 2395 N N . LEU A 1 301 ? 11.531 -39.344 -13.609 1 78.44 301 LEU A N 1
ATOM 2396 C CA . LEU A 1 301 ? 10.469 -39.844 -14.484 1 78.44 301 LEU A CA 1
ATOM 2397 C C . LEU A 1 301 ? 9.219 -40.156 -13.688 1 78.44 301 LEU A C 1
ATOM 2399 O O . LEU A 1 301 ? 8.102 -40.094 -14.211 1 78.44 301 LEU A O 1
ATOM 2403 N N . ASN A 1 302 ? 9.422 -40.469 -12.484 1 82.81 302 ASN A N 1
ATOM 2404 C CA . ASN A 1 302 ? 8.289 -40.875 -11.672 1 82.81 302 ASN A CA 1
ATOM 2405 C C . ASN A 1 302 ? 7.598 -39.688 -11.008 1 82.81 302 ASN A C 1
ATOM 2407 O O . ASN A 1 302 ? 6.527 -39.844 -10.422 1 82.81 302 ASN A O 1
ATOM 2411 N N . SER A 1 303 ? 8.234 -38.594 -11.148 1 82.69 303 SER A N 1
ATOM 2412 C CA . SER A 1 303 ? 7.609 -37.375 -10.617 1 82.69 303 SER A CA 1
ATOM 2413 C C . SER A 1 303 ? 6.996 -36.531 -11.727 1 82.69 303 SER A C 1
ATOM 2415 O O . SER A 1 303 ? 7.684 -36.156 -12.672 1 82.69 303 SER A O 1
ATOM 2417 N N . HIS A 1 304 ? 5.703 -36.25 -11.641 1 92.44 304 HIS A N 1
ATOM 2418 C CA . HIS A 1 304 ? 5.047 -35.406 -12.633 1 92.44 304 HIS A CA 1
ATOM 2419 C C . HIS A 1 304 ? 4.703 -34.062 -12.062 1 92.44 304 HIS A C 1
ATOM 2421 O O . HIS A 1 304 ? 3.754 -33.406 -12.508 1 92.44 304 HIS A O 1
ATOM 2427 N N . VAL A 1 305 ? 5.527 -33.656 -11.102 1 96.62 305 VAL A N 1
ATOM 2428 C CA . VAL A 1 305 ? 5.223 -32.438 -10.359 1 96.62 305 VAL A CA 1
ATOM 2429 C C . VAL A 1 305 ? 5.742 -31.219 -11.117 1 96.62 305 VAL A C 1
ATOM 2431 O O . VAL A 1 305 ? 6.887 -31.203 -11.57 1 96.62 305 VAL A O 1
ATOM 2434 N N . VAL A 1 306 ? 4.926 -30.234 -11.344 1 98.19 306 VAL A N 1
ATOM 2435 C CA . VAL A 1 306 ? 5.258 -28.891 -11.812 1 98.19 306 VAL A CA 1
ATOM 2436 C C . VAL A 1 306 ? 4.785 -27.859 -10.789 1 98.19 306 VAL A C 1
ATOM 2438 O O . VAL A 1 306 ? 3.654 -27.938 -10.305 1 98.19 306 VAL A O 1
ATOM 2441 N N . CYS A 1 307 ? 5.652 -26.953 -10.406 1 98.69 307 CYS A N 1
ATOM 2442 C CA . CYS A 1 307 ? 5.309 -25.922 -9.43 1 98.69 307 CYS A CA 1
ATOM 2443 C C . CYS A 1 307 ? 5.402 -24.531 -10.055 1 98.69 307 CYS A C 1
ATOM 2445 O O . CYS A 1 307 ? 6.387 -24.219 -10.727 1 98.69 307 CYS A O 1
ATOM 2447 N N . ILE A 1 308 ? 4.383 -23.766 -9.914 1 98.88 308 ILE A N 1
ATOM 2448 C CA . ILE A 1 308 ? 4.434 -22.344 -10.172 1 98.88 308 ILE A CA 1
ATOM 2449 C C . ILE A 1 308 ? 4.762 -21.594 -8.883 1 98.88 308 ILE A C 1
ATOM 2451 O O . ILE A 1 308 ? 4.098 -21.781 -7.863 1 98.88 308 ILE A O 1
ATOM 2455 N N . ALA A 1 309 ? 5.793 -20.734 -8.961 1 98.12 309 ALA A N 1
ATOM 2456 C CA . ALA A 1 309 ? 6.344 -20.141 -7.746 1 98.12 309 ALA A CA 1
ATOM 2457 C C . ALA A 1 309 ? 6.398 -18.625 -7.855 1 98.12 309 ALA A C 1
ATOM 2459 O O . ALA A 1 309 ? 5.902 -18.047 -8.828 1 98.12 309 ALA A O 1
ATOM 2460 N N . ASP A 1 310 ? 6.945 -18.016 -6.727 1 90.81 310 ASP A N 1
ATOM 2461 C CA . ASP A 1 310 ? 6.969 -16.547 -6.734 1 90.81 310 ASP A CA 1
ATOM 2462 C C . ASP A 1 310 ? 8.328 -16.031 -6.281 1 90.81 310 ASP A C 1
ATOM 2464 O O . ASP A 1 310 ? 8.461 -14.844 -5.957 1 90.81 310 ASP A O 1
ATOM 2468 N N . MET A 1 311 ? 9.352 -16.953 -6.301 1 94.19 311 MET A N 1
ATOM 2469 C CA . MET A 1 311 ? 10.641 -16.516 -5.781 1 94.19 311 MET A CA 1
ATOM 2470 C C . MET A 1 311 ? 11.766 -16.828 -6.766 1 94.19 311 MET A C 1
ATOM 2472 O O . MET A 1 311 ? 11.75 -17.891 -7.402 1 94.19 311 MET A O 1
ATOM 2476 N N . ASN A 1 312 ? 12.719 -15.945 -6.762 1 95.62 312 ASN A N 1
ATOM 2477 C CA . ASN A 1 312 ? 13.953 -16.219 -7.48 1 95.62 312 ASN A CA 1
ATOM 2478 C C . ASN A 1 312 ? 14.938 -17 -6.621 1 95.62 312 ASN A C 1
ATOM 2480 O O . ASN A 1 312 ? 14.734 -17.156 -5.414 1 95.62 312 ASN A O 1
ATOM 2484 N N . ARG A 1 313 ? 15.961 -17.469 -7.285 1 95.56 313 ARG A N 1
ATOM 2485 C CA . ARG A 1 313 ? 17.062 -18.094 -6.574 1 95.56 313 ARG A CA 1
ATOM 2486 C C . ARG A 1 313 ? 18.203 -17.109 -6.328 1 95.56 313 ARG A C 1
ATOM 2488 O O . ARG A 1 313 ? 19.109 -16.984 -7.145 1 95.56 313 ARG A O 1
ATOM 2495 N N . SER A 1 314 ? 18.172 -16.469 -5.23 1 93.5 314 SER A N 1
ATOM 2496 C CA . SER A 1 314 ? 19.188 -15.5 -4.836 1 93.5 314 SER A CA 1
ATOM 2497 C C . SER A 1 314 ? 19.297 -15.406 -3.318 1 93.5 314 SER A C 1
ATOM 2499 O O . SER A 1 314 ? 18.375 -15.789 -2.596 1 93.5 314 SER A O 1
ATOM 2501 N N . LEU A 1 315 ? 20.406 -14.867 -2.902 1 91.12 315 LEU A N 1
ATOM 2502 C CA . LEU A 1 315 ? 20.641 -14.758 -1.468 1 91.12 315 LEU A CA 1
ATOM 2503 C C . LEU A 1 315 ? 19.578 -13.906 -0.797 1 91.12 315 LEU A C 1
ATOM 2505 O O . LEU A 1 315 ? 19.078 -14.266 0.274 1 91.12 315 LEU A O 1
ATOM 2509 N N . SER A 1 316 ? 19.203 -12.789 -1.384 1 91.69 316 SER A N 1
ATOM 2510 C CA . SER A 1 316 ? 18.188 -11.922 -0.799 1 91.69 316 SER A CA 1
ATOM 2511 C C . SER A 1 316 ? 16.844 -12.625 -0.697 1 91.69 316 SER A C 1
ATOM 2513 O O . SER A 1 316 ? 16.094 -12.43 0.266 1 91.69 316 SER A O 1
ATOM 2515 N N . GLN A 1 317 ? 16.562 -13.5 -1.671 1 94.5 317 GLN A N 1
ATOM 2516 C CA . GLN A 1 317 ? 15.281 -14.203 -1.682 1 94.5 317 GLN A CA 1
ATOM 2517 C C . GLN A 1 317 ? 15.305 -15.391 -0.725 1 94.5 317 GLN A C 1
ATOM 2519 O O . GLN A 1 317 ? 14.258 -15.805 -0.212 1 94.5 317 GLN A O 1
ATOM 2524 N N . TYR A 1 318 ? 16.516 -15.93 -0.441 1 95.31 318 TYR A N 1
ATOM 2525 C CA . TYR A 1 318 ? 16.625 -16.984 0.559 1 95.31 318 TYR A CA 1
ATOM 2526 C C . TYR A 1 318 ? 16.172 -16.484 1.927 1 95.31 318 TYR A C 1
ATOM 2528 O O . TYR A 1 318 ? 15.609 -17.25 2.717 1 95.31 318 TYR A O 1
ATOM 2536 N N . LYS A 1 319 ? 16.328 -15.219 2.09 1 95.25 319 LYS A N 1
ATOM 2537 C CA . LYS A 1 319 ? 16.047 -14.625 3.393 1 95.25 319 LYS A CA 1
ATOM 2538 C C . LYS A 1 319 ? 14.641 -14.055 3.449 1 95.25 319 LYS A C 1
ATOM 2540 O O . LYS A 1 319 ? 14.297 -13.328 4.383 1 95.25 319 LYS A O 1
ATOM 2545 N N . ARG A 1 320 ? 13.891 -14.352 2.512 1 96.5 320 ARG A N 1
ATOM 2546 C CA . ARG A 1 320 ? 12.523 -13.852 2.447 1 96.5 320 ARG A CA 1
ATOM 2547 C C . ARG A 1 320 ? 11.523 -15.008 2.389 1 96.5 320 ARG A C 1
ATOM 2549 O O . ARG A 1 320 ? 11.836 -16.078 1.862 1 96.5 320 ARG A O 1
ATOM 2556 N N . TYR A 1 321 ? 10.297 -14.789 2.883 1 97.81 321 TYR A N 1
ATOM 2557 C CA . TYR A 1 321 ? 9.25 -15.805 2.834 1 97.81 321 TYR A CA 1
ATOM 2558 C C . TYR A 1 321 ? 8.695 -15.945 1.421 1 97.81 321 TYR A C 1
ATOM 2560 O O . TYR A 1 321 ? 8.75 -15 0.627 1 97.81 321 TYR A O 1
ATOM 2568 N N . GLY A 1 322 ? 8.18 -17.094 1.104 1 97.88 322 GLY A N 1
ATOM 2569 C CA . GLY A 1 322 ? 7.602 -17.375 -0.197 1 97.88 322 GLY A CA 1
ATOM 2570 C C . GLY A 1 322 ? 7.195 -18.828 -0.36 1 97.88 322 GLY A C 1
ATOM 2571 O O . GLY A 1 322 ? 7.305 -19.625 0.58 1 97.88 322 GLY A O 1
ATOM 2572 N N . GLY A 1 323 ? 6.691 -19.125 -1.55 1 98.44 323 GLY A N 1
ATOM 2573 C CA . GLY A 1 323 ? 6.207 -20.484 -1.771 1 98.44 323 GLY A CA 1
ATOM 2574 C C . GLY A 1 323 ? 5.809 -20.75 -3.211 1 98.44 323 GLY A C 1
ATOM 2575 O O . GLY A 1 323 ? 6.336 -20.125 -4.133 1 98.44 323 GLY A O 1
ATOM 2576 N N . ALA A 1 324 ? 4.984 -21.844 -3.354 1 98.81 324 ALA A N 1
ATOM 2577 C CA . ALA A 1 324 ? 4.574 -22.297 -4.68 1 98.81 324 ALA A CA 1
ATOM 2578 C C . ALA A 1 324 ? 3.273 -23.094 -4.613 1 98.81 324 ALA A C 1
ATOM 2580 O O . ALA A 1 324 ? 2.865 -23.531 -3.535 1 98.81 324 ALA A O 1
ATOM 2581 N N . LEU A 1 325 ? 2.613 -23.094 -5.664 1 98.94 325 LEU A N 1
ATOM 2582 C CA . LEU A 1 325 ? 1.507 -24.016 -5.914 1 98.94 325 LEU A CA 1
ATOM 2583 C C . LEU A 1 325 ? 1.889 -25.047 -6.969 1 98.94 325 LEU A C 1
ATOM 2585 O O . LEU A 1 325 ? 2.314 -24.688 -8.07 1 98.94 325 LEU A O 1
ATOM 2589 N N . CYS A 1 326 ? 1.727 -26.344 -6.625 1 98.62 326 CYS A N 1
ATOM 2590 C CA . CYS A 1 326 ? 2.223 -27.422 -7.469 1 98.62 326 CYS A CA 1
ATOM 2591 C C . CYS A 1 326 ? 1.084 -28.328 -7.91 1 98.62 326 CYS A C 1
ATOM 2593 O O . CYS A 1 326 ? 0.063 -28.438 -7.23 1 98.62 326 CYS A O 1
ATOM 2595 N N . LEU A 1 327 ? 1.235 -28.875 -9.016 1 97.62 327 LEU A N 1
ATOM 2596 C CA . LEU A 1 327 ? 0.327 -29.922 -9.484 1 97.62 327 LEU A CA 1
ATOM 2597 C C . LEU A 1 327 ? 1.1 -31.156 -9.938 1 97.62 327 LEU A C 1
ATOM 2599 O O . LEU A 1 327 ? 2.26 -31.047 -10.336 1 97.62 327 LEU A O 1
ATOM 2603 N N . ASP A 1 328 ? 0.499 -32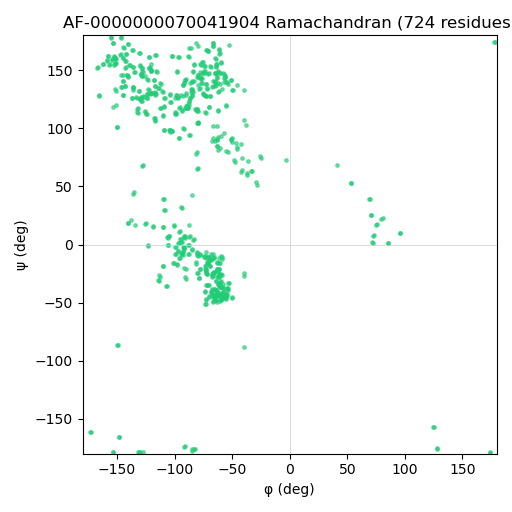.25 -9.773 1 92.94 328 ASP A N 1
ATOM 2604 C CA . ASP A 1 328 ? 1.015 -33.531 -10.258 1 92.94 328 ASP A CA 1
ATOM 2605 C C . ASP A 1 328 ? 0.258 -33.969 -11.5 1 92.94 328 ASP A C 1
ATOM 2607 O O . ASP A 1 328 ? -0.8 -34.594 -11.398 1 92.94 328 ASP A O 1
ATOM 2611 N N . ASN A 1 329 ? 0.821 -33.719 -12.625 1 94.69 329 ASN A N 1
ATOM 2612 C CA . ASN A 1 329 ? 0.169 -33.938 -13.906 1 94.69 329 ASN A CA 1
ATOM 2613 C C . ASN A 1 329 ? 1.187 -34.188 -15.016 1 94.69 329 ASN A C 1
ATOM 2615 O O . ASN A 1 329 ? 1.929 -33.281 -15.398 1 94.69 329 ASN A O 1
ATOM 2619 N N . GLN A 1 330 ? 1.153 -35.312 -15.625 1 94.5 330 GLN A N 1
ATOM 2620 C CA . GLN A 1 330 ? 2.135 -35.719 -16.625 1 94.5 330 GLN A CA 1
ATOM 2621 C C . GLN A 1 330 ? 2.043 -34.844 -17.875 1 94.5 330 GLN A C 1
ATOM 2623 O O . GLN A 1 330 ? 3.064 -34.469 -18.469 1 94.5 330 GLN A O 1
ATOM 2628 N N . GLY A 1 331 ? 0.842 -34.594 -18.312 1 95.5 331 GLY A N 1
ATOM 2629 C CA . GLY A 1 331 ? 0.661 -33.75 -19.484 1 95.5 331 GLY A CA 1
ATOM 2630 C C . GLY A 1 331 ? 1.302 -32.375 -19.328 1 95.5 331 GLY A C 1
ATOM 2631 O O . GLY A 1 331 ? 1.999 -31.906 -20.219 1 95.5 331 GLY A O 1
ATOM 2632 N N . VAL A 1 332 ? 1.061 -31.766 -18.172 1 97.56 332 VAL A N 1
ATOM 2633 C CA . VAL A 1 332 ? 1.628 -30.453 -17.891 1 97.56 332 VAL A CA 1
ATOM 2634 C C . VAL A 1 332 ? 3.15 -30.547 -17.812 1 97.56 332 VAL A C 1
ATOM 2636 O O . VAL A 1 332 ? 3.863 -29.703 -18.359 1 97.56 332 VAL A O 1
ATOM 2639 N N . LYS A 1 333 ? 3.633 -31.531 -17.141 1 96.69 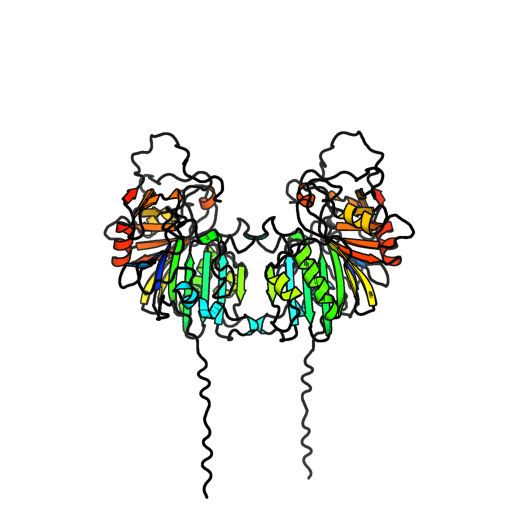333 LYS A N 1
ATOM 2640 C CA . LYS A 1 333 ? 5.078 -31.734 -17.047 1 96.69 333 LYS A CA 1
ATOM 2641 C C . LYS A 1 333 ? 5.711 -31.828 -18.438 1 96.69 333 LYS A C 1
ATOM 2643 O O . LYS A 1 333 ? 6.766 -31.25 -18.688 1 96.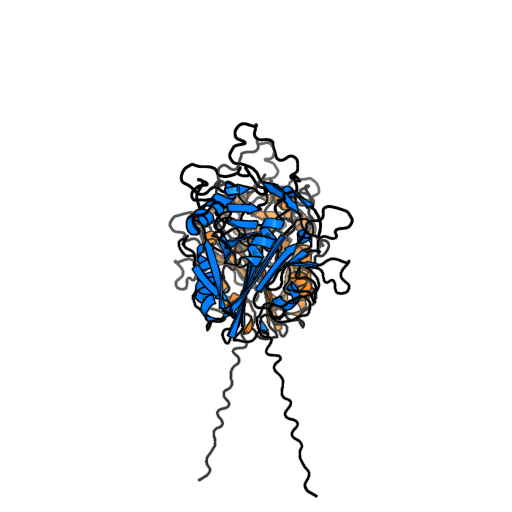69 333 LYS A O 1
ATOM 2648 N N . ASN A 1 334 ? 5.102 -32.594 -19.328 1 96.12 334 ASN A N 1
ATOM 2649 C CA . ASN A 1 334 ? 5.617 -32.75 -20.672 1 96.12 334 ASN A CA 1
ATOM 2650 C C . ASN A 1 334 ? 5.691 -31.406 -21.391 1 96.12 334 ASN A C 1
ATOM 2652 O O . ASN A 1 334 ? 6.645 -31.141 -22.125 1 96.12 334 ASN A O 1
ATOM 2656 N N . ILE A 1 335 ? 4.688 -30.641 -21.219 1 97.75 335 ILE A N 1
ATOM 2657 C CA . ILE A 1 335 ? 4.664 -29.312 -21.828 1 97.75 335 ILE A CA 1
ATOM 2658 C C . ILE A 1 335 ? 5.84 -28.484 -21.312 1 97.75 335 ILE A C 1
ATOM 2660 O O . ILE A 1 335 ? 6.582 -27.906 -22.109 1 97.75 335 ILE A O 1
ATOM 2664 N N . PHE A 1 336 ? 6.07 -28.453 -20.031 1 97.94 336 PHE A N 1
ATOM 2665 C CA . PHE A 1 336 ? 7.137 -27.656 -19.438 1 97.94 336 PHE A CA 1
ATOM 2666 C C . PHE A 1 336 ? 8.508 -28.203 -19.812 1 97.94 336 PHE A C 1
ATOM 2668 O O . PHE A 1 336 ? 9.453 -27.453 -20.016 1 97.94 336 PHE A O 1
ATOM 2675 N N . LYS A 1 337 ? 8.625 -29.5 -19.797 1 96.56 337 LYS A N 1
ATOM 2676 C CA . LYS A 1 337 ? 9.859 -30.109 -20.281 1 96.56 337 LYS A CA 1
ATOM 2677 C C . LYS A 1 337 ? 10.211 -29.625 -21.688 1 96.56 337 LYS A C 1
ATOM 2679 O O . LYS A 1 337 ? 11.375 -29.406 -22 1 96.56 337 LYS A O 1
ATOM 2684 N N . GLY A 1 338 ? 9.219 -29.5 -22.469 1 96.88 338 GLY A N 1
ATOM 2685 C CA . GLY A 1 338 ? 9.398 -29.031 -23.844 1 96.88 338 GLY A CA 1
ATOM 2686 C C . GLY A 1 338 ? 9.867 -27.594 -23.922 1 96.88 338 GLY A C 1
ATOM 2687 O O . GLY A 1 338 ? 10.438 -27.172 -24.938 1 96.88 338 GLY A O 1
ATOM 2688 N N . PHE A 1 339 ? 9.586 -26.797 -22.891 1 98 339 PHE A N 1
ATOM 2689 C CA . PHE A 1 339 ? 10 -25.391 -22.875 1 98 339 PHE A CA 1
ATOM 2690 C C . PHE A 1 339 ? 11.508 -25.266 -22.688 1 98 339 PHE A C 1
ATOM 2692 O O . PHE A 1 339 ? 12.102 -24.25 -23.016 1 98 339 PHE A O 1
ATOM 2699 N N . VAL A 1 340 ? 12.148 -26.281 -22.062 1 97.25 340 VAL A N 1
ATOM 2700 C CA . VAL A 1 340 ? 13.547 -26.172 -21.656 1 97.25 340 VAL A CA 1
ATOM 2701 C C . VAL A 1 340 ? 14.453 -26.594 -22.797 1 97.25 340 VAL A C 1
ATOM 2703 O O . VAL A 1 340 ? 14.406 -27.734 -23.25 1 97.25 340 VAL A O 1
ATOM 2706 N N . THR A 1 341 ? 15.328 -25.719 -23.203 1 95.88 341 THR A N 1
ATOM 2707 C CA . THR A 1 341 ? 16.25 -26.047 -24.281 1 95.88 341 THR A CA 1
ATOM 2708 C C . THR A 1 341 ? 17.688 -26.109 -23.766 1 95.88 341 THR A C 1
ATOM 2710 O O . THR A 1 341 ? 18.562 -26.719 -24.406 1 95.88 341 THR A O 1
ATOM 2713 N N . ASP A 1 342 ? 17.922 -25.375 -22.688 1 93.56 342 ASP A N 1
ATOM 2714 C CA . ASP A 1 342 ? 19.25 -25.375 -22.078 1 93.56 342 ASP A CA 1
ATOM 2715 C C . ASP A 1 342 ? 19.156 -25.219 -20.562 1 93.56 342 ASP A C 1
ATOM 2717 O O . ASP A 1 342 ? 18.234 -24.578 -20.062 1 93.56 342 ASP A O 1
ATOM 2721 N N . GLN A 1 343 ? 20.078 -25.875 -19.891 1 92.31 343 GLN A N 1
ATOM 2722 C CA . GLN A 1 343 ? 20.156 -25.781 -18.438 1 92.31 343 GLN A CA 1
ATOM 2723 C C . GLN A 1 343 ? 21.609 -25.688 -17.969 1 92.31 343 GLN A C 1
ATOM 2725 O O . GLN A 1 343 ? 22.531 -26.078 -18.688 1 92.31 343 GLN A O 1
ATOM 2730 N N . GLU A 1 344 ? 21.797 -25.109 -16.828 1 91.31 344 GLU A N 1
ATOM 2731 C CA . GLU A 1 344 ? 23.109 -25.047 -16.188 1 91.31 344 GLU A CA 1
ATOM 2732 C C . GLU A 1 344 ? 23.422 -26.359 -15.445 1 91.31 344 GLU A C 1
ATOM 2734 O O . GLU A 1 344 ? 22.797 -26.672 -14.438 1 91.31 344 GLU A O 1
ATOM 2739 N N . SER A 1 345 ? 24.438 -27.078 -15.891 1 87.62 345 SER A N 1
ATOM 2740 C CA . SER A 1 345 ? 24.781 -28.375 -15.289 1 87.62 345 SER A CA 1
ATOM 2741 C C . SER A 1 345 ? 25.656 -28.188 -14.055 1 87.62 345 SER A C 1
ATOM 2743 O O . SER A 1 345 ? 26.297 -27.156 -13.891 1 87.62 345 SER A O 1
ATOM 2745 N N . CYS A 1 346 ? 25.5 -29.125 -13.078 1 86.19 346 CYS A N 1
ATOM 2746 C CA . CYS A 1 346 ? 26.344 -29.125 -11.891 1 86.19 346 CYS A CA 1
ATOM 2747 C C . CYS A 1 346 ? 27.812 -29.344 -12.258 1 86.19 346 CYS A C 1
ATOM 2749 O O . CYS A 1 346 ? 28.703 -28.938 -11.516 1 86.19 346 CYS A O 1
ATOM 2751 N N . ASN A 1 347 ? 28.281 -29.906 -13.188 1 67.81 347 ASN A N 1
ATOM 2752 C CA . ASN A 1 347 ? 29.672 -30.141 -13.562 1 67.81 347 ASN A CA 1
ATOM 2753 C C . ASN A 1 347 ? 30.359 -28.875 -14.055 1 67.81 347 ASN A C 1
ATOM 2755 O O . ASN A 1 347 ? 31.562 -28.844 -14.25 1 67.81 347 ASN A O 1
ATOM 2759 N N . THR A 1 348 ? 29.734 -27.859 -14.305 1 57.09 348 THR A N 1
ATOM 2760 C CA . THR A 1 348 ? 30.344 -26.656 -14.875 1 57.09 348 THR A CA 1
ATOM 2761 C C . THR A 1 348 ? 30.953 -25.781 -13.781 1 57.09 348 THR A C 1
ATOM 2763 O O . THR A 1 348 ? 30.266 -24.938 -13.203 1 57.09 348 THR A O 1
ATOM 2766 N N . GLN A 1 349 ? 31.609 -26.297 -12.852 1 47.34 349 GLN A N 1
ATOM 2767 C CA . GLN A 1 349 ? 32.188 -25.672 -11.664 1 47.34 349 GLN A CA 1
ATOM 2768 C C . GLN A 1 349 ? 32.781 -24.312 -12 1 47.34 349 GLN A C 1
ATOM 2770 O O . GLN A 1 349 ? 32.562 -23.328 -11.289 1 47.34 349 GLN A O 1
ATOM 2775 N N . ASN A 1 350 ? 34.125 -24.344 -12.43 1 40.88 350 ASN A N 1
ATOM 2776 C CA . ASN A 1 350 ? 35.219 -23.406 -12.195 1 40.88 350 ASN A CA 1
ATOM 2777 C C . ASN A 1 350 ? 35.062 -22.125 -12.984 1 40.88 350 ASN A C 1
ATOM 2779 O O . ASN A 1 350 ? 36.031 -21.406 -13.234 1 40.88 350 ASN A O 1
ATOM 2783 N N . ILE A 1 351 ? 34.125 -21.969 -13.852 1 40.28 351 ILE A N 1
ATOM 2784 C CA . ILE A 1 351 ? 34.438 -20.766 -14.602 1 40.28 351 ILE A CA 1
ATOM 2785 C C . ILE A 1 351 ? 34.031 -19.531 -13.797 1 40.28 351 ILE A C 1
ATOM 2787 O O . ILE A 1 351 ? 33.031 -19.547 -13.102 1 40.28 351 ILE A O 1
ATOM 2791 N N . MET A 1 352 ? 34.781 -18.453 -13.711 1 38.28 352 MET A N 1
ATOM 2792 C CA . MET A 1 352 ? 34.688 -17.156 -13.07 1 38.28 352 MET A CA 1
ATOM 2793 C C . MET A 1 352 ? 33.281 -16.578 -13.148 1 38.28 352 MET A C 1
ATOM 2795 O O . MET A 1 352 ? 32.594 -16.797 -14.141 1 38.28 352 MET A O 1
ATOM 2799 N N . ASN A 1 353 ? 32.781 -16.094 -12.039 1 40.69 353 ASN A N 1
ATOM 2800 C CA . ASN A 1 353 ? 31.547 -15.352 -11.875 1 40.69 353 ASN A CA 1
ATOM 2801 C C . ASN A 1 353 ? 31.266 -14.43 -13.055 1 40.69 353 ASN A C 1
ATOM 2803 O O . ASN A 1 353 ? 31.984 -13.445 -13.266 1 40.69 353 ASN A O 1
ATOM 2807 N N . ILE A 1 354 ? 30.906 -14.953 -14.195 1 38.38 354 ILE A N 1
ATOM 2808 C CA . ILE A 1 354 ? 30.609 -14.008 -15.273 1 38.38 354 ILE A CA 1
ATOM 2809 C C . ILE A 1 354 ? 29.406 -13.148 -14.883 1 38.38 354 ILE A C 1
ATOM 2811 O O . ILE A 1 354 ? 28.359 -13.672 -14.5 1 38.38 354 ILE A O 1
ATOM 2815 N N . GLN A 1 355 ? 29.578 -11.922 -14.461 1 43.12 355 GLN A N 1
ATOM 2816 C CA . GLN A 1 355 ? 28.531 -10.914 -14.352 1 43.12 355 GLN A CA 1
ATOM 2817 C C . GLN A 1 355 ? 27.547 -11.016 -15.516 1 43.12 355 GLN A C 1
ATOM 2819 O O . GLN A 1 355 ? 27.953 -11.086 -16.672 1 43.12 355 GLN A O 1
ATOM 2824 N N . ASN A 1 356 ? 26.297 -11.641 -15.203 1 47.5 356 ASN A N 1
ATOM 2825 C CA . ASN A 1 356 ? 25.266 -11.648 -16.234 1 47.5 356 ASN A CA 1
ATOM 2826 C C . ASN A 1 356 ? 25.172 -10.305 -16.953 1 47.5 356 ASN A C 1
ATOM 2828 O O . ASN A 1 356 ? 24.656 -9.336 -16.391 1 47.5 356 ASN A O 1
ATOM 2832 N N . THR A 1 357 ? 25.906 -10.039 -17.938 1 50 357 THR A N 1
ATOM 2833 C CA . THR A 1 357 ? 25.969 -8.805 -18.719 1 50 357 THR A CA 1
ATOM 2834 C C . THR A 1 357 ? 24.609 -8.492 -19.344 1 50 357 THR A C 1
ATOM 2836 O O . THR A 1 357 ? 24.391 -7.375 -19.812 1 50 357 THR A O 1
ATOM 2839 N N . ASP A 1 358 ? 23.688 -9.461 -19.312 1 56.75 358 ASP A N 1
ATOM 2840 C CA . ASP A 1 358 ? 22.453 -9.234 -20.062 1 56.75 358 ASP A CA 1
ATOM 2841 C C . ASP A 1 358 ? 21.375 -8.617 -19.188 1 56.75 358 ASP A C 1
ATOM 2843 O O . ASP A 1 358 ? 20.25 -8.367 -19.641 1 56.75 358 ASP A O 1
ATOM 2847 N N . CYS A 1 359 ? 21.609 -8.5 -17.969 1 65.25 359 CYS A N 1
ATOM 2848 C CA . CYS A 1 359 ? 20.609 -7.895 -17.094 1 65.25 359 CYS A CA 1
ATOM 2849 C C . CYS A 1 359 ? 20.547 -6.391 -17.312 1 65.25 359 CYS A C 1
ATOM 2851 O O . CYS A 1 359 ? 21.562 -5.711 -17.344 1 65.25 359 CYS A O 1
ATOM 2853 N N . ASP A 1 360 ? 19.453 -6.012 -17.797 1 54.19 360 ASP A N 1
ATOM 2854 C CA . ASP A 1 360 ? 19.281 -4.566 -17.922 1 54.19 360 ASP A CA 1
ATOM 2855 C C . ASP A 1 360 ? 19.312 -3.893 -16.547 1 54.19 360 ASP A C 1
ATOM 2857 O O . ASP A 1 360 ? 18.75 -4.418 -15.586 1 54.19 360 ASP A O 1
ATOM 2861 N N . THR A 1 361 ? 20.281 -3.061 -16.281 1 46.06 361 THR A N 1
ATOM 2862 C CA . THR A 1 361 ? 20.484 -2.299 -15.055 1 46.06 361 THR A CA 1
ATOM 2863 C C . THR A 1 361 ? 19.141 -1.775 -14.531 1 46.06 361 THR A C 1
ATOM 2865 O O . THR A 1 361 ? 19.031 -1.417 -13.352 1 46.06 361 THR A O 1
ATOM 2868 N N . LEU A 1 362 ? 18.109 -1.532 -15.273 1 43.09 362 LEU A N 1
ATOM 2869 C CA . LEU A 1 362 ? 16.906 -0.826 -14.852 1 43.09 362 LEU A CA 1
ATOM 2870 C C . LEU A 1 362 ? 15.852 -1.803 -14.336 1 43.09 362 LEU A C 1
ATOM 2872 O O . LEU A 1 362 ? 14.75 -1.396 -13.961 1 43.09 362 LEU A O 1
ATOM 2876 N N . ASP A 1 363 ? 16.078 -3.105 -14.344 1 44.06 363 ASP A N 1
ATOM 2877 C CA . ASP A 1 363 ? 14.977 -4.055 -14.234 1 44.06 363 ASP A CA 1
ATOM 2878 C C . ASP A 1 363 ? 14.766 -4.48 -12.781 1 44.06 363 ASP A C 1
ATOM 2880 O O . ASP A 1 363 ? 14.602 -5.668 -12.492 1 44.06 363 ASP A O 1
ATOM 2884 N N . ASP A 1 364 ? 14.977 -3.719 -11.781 1 41.31 364 ASP A N 1
ATOM 2885 C CA . ASP A 1 364 ? 14.539 -4.309 -10.516 1 41.31 364 ASP A CA 1
ATOM 2886 C C . ASP A 1 364 ? 13.031 -4.125 -10.32 1 41.31 364 ASP A C 1
ATOM 2888 O O . ASP A 1 364 ? 12.484 -3.064 -10.625 1 41.31 364 ASP A O 1
ATOM 2892 N N . MET B 1 1 ? -64.562 -3.121 22.625 1 36.44 1 MET B N 1
ATOM 2893 C CA . MET B 1 1 ? -63.219 -3.334 23.062 1 36.44 1 MET B CA 1
ATOM 2894 C C . MET B 1 1 ? -62.219 -2.932 21.969 1 36.44 1 MET B C 1
ATOM 2896 O O . MET B 1 1 ? -62.125 -3.607 20.938 1 36.44 1 MET B O 1
ATOM 2900 N N . TRP B 1 2 ? -62.031 -1.63 21.719 1 44.31 2 TRP B N 1
ATOM 2901 C CA . TRP B 1 2 ? -61.219 -0.978 20.703 1 44.31 2 TRP B CA 1
ATOM 2902 C C . TRP B 1 2 ? -59.719 -1.227 20.953 1 44.31 2 TRP B C 1
ATOM 2904 O O . TRP B 1 2 ? -59.188 -0.878 22 1 44.31 2 TRP B O 1
ATOM 2914 N N . GLY B 1 3 ? -59.156 -2.281 20.359 1 38.72 3 GLY B N 1
ATOM 2915 C CA . GLY B 1 3 ? -57.719 -2.586 20.391 1 38.72 3 GLY B CA 1
ATOM 2916 C C . GLY B 1 3 ? -56.875 -1.488 19.797 1 38.72 3 GLY B C 1
ATOM 2917 O O . GLY B 1 3 ? -57.031 -1.118 18.641 1 38.72 3 GLY B O 1
ATOM 2918 N N . VAL B 1 4 ? -56.406 -0.579 20.641 1 45.12 4 VAL B N 1
ATOM 2919 C CA . VAL B 1 4 ? -55.438 0.429 20.234 1 45.12 4 VAL B CA 1
ATOM 2920 C C . VAL B 1 4 ? -54.125 -0.25 19.781 1 45.12 4 VAL B C 1
ATOM 2922 O O . VAL B 1 4 ? -53.531 -0.983 20.547 1 45.12 4 VAL B O 1
ATOM 2925 N N . VAL B 1 5 ? -54 -0.523 18.484 1 46.72 5 VAL B N 1
ATOM 2926 C CA . VAL B 1 5 ? -52.719 -0.938 17.922 1 46.72 5 VAL B CA 1
ATOM 2927 C C . VAL B 1 5 ? -51.719 0.193 18.047 1 46.72 5 VAL B C 1
ATOM 2929 O O . VAL B 1 5 ? -51.875 1.263 17.469 1 46.72 5 VAL B O 1
ATOM 2932 N N . LEU B 1 6 ? -51.031 0.219 19.141 1 43.69 6 LEU B N 1
ATOM 2933 C CA . LEU B 1 6 ? -49.875 1.078 19.281 1 43.69 6 LEU B CA 1
ATOM 2934 C C . LEU B 1 6 ? -48.781 0.681 18.266 1 43.69 6 LEU B C 1
ATOM 2936 O O . LEU B 1 6 ? -48.25 -0.423 18.344 1 43.69 6 LEU B O 1
ATOM 2940 N N . THR B 1 7 ? -48.906 1.181 17.109 1 40.19 7 THR B N 1
ATOM 2941 C CA . THR B 1 7 ? -47.75 1.074 16.219 1 40.19 7 THR B CA 1
ATOM 2942 C C . THR B 1 7 ? -46.562 1.831 16.766 1 40.19 7 THR B C 1
ATOM 2944 O O . THR B 1 7 ? -46.594 3.055 16.906 1 40.19 7 THR B O 1
ATOM 2947 N N . LEU B 1 8 ? -45.812 1.224 17.609 1 40.06 8 LEU B N 1
ATOM 2948 C CA . LEU B 1 8 ? -44.5 1.738 17.953 1 40.06 8 LEU B CA 1
ATOM 2949 C C . LEU B 1 8 ? -43.656 1.917 16.703 1 40.06 8 LEU B C 1
ATOM 2951 O O . LEU B 1 8 ? -43.281 0.937 16.062 1 40.06 8 LEU B O 1
ATOM 2955 N N . GLY B 1 9 ? -43.844 2.977 16 1 37.5 9 GLY B N 1
ATOM 2956 C CA . GLY B 1 9 ? -42.844 3.34 15.008 1 37.5 9 GLY B CA 1
ATOM 2957 C C . GLY B 1 9 ? -41.406 3.363 15.555 1 37.5 9 GLY B C 1
ATOM 2958 O O . GLY B 1 9 ? -41.125 4.125 16.484 1 37.5 9 GLY B O 1
ATOM 2959 N N . LEU B 1 10 ? -40.812 2.256 15.5 1 37.59 10 LEU B N 1
ATOM 2960 C CA . LEU B 1 10 ? -39.375 2.242 15.719 1 37.59 10 LEU B CA 1
ATOM 2961 C C . LEU B 1 10 ? -38.688 3.357 14.93 1 37.59 10 LEU B C 1
ATOM 2963 O O . LEU B 1 10 ? -38.719 3.359 13.695 1 37.59 10 LEU B O 1
ATOM 2967 N N . ILE B 1 11 ? -38.656 4.516 15.469 1 36.66 11 ILE B N 1
ATOM 2968 C CA . ILE B 1 11 ? -37.688 5.48 14.953 1 36.66 11 ILE B CA 1
ATOM 2969 C C . ILE B 1 11 ? -36.312 4.832 14.836 1 36.66 11 ILE B C 1
ATOM 2971 O O . ILE B 1 11 ? -35.688 4.492 15.852 1 36.66 11 ILE B O 1
ATOM 2975 N N . LEU B 1 12 ? -36.125 3.99 13.914 1 35.56 12 LEU B N 1
ATOM 2976 C CA . LEU B 1 12 ? -34.719 3.738 13.594 1 35.56 12 LEU B CA 1
ATOM 2977 C C . LEU B 1 12 ? -33.906 5.043 13.562 1 35.56 12 LEU B C 1
ATOM 2979 O O . LEU B 1 12 ? -34.062 5.84 12.633 1 35.56 12 LEU B O 1
ATOM 2983 N N . ALA B 1 13 ? -33.844 5.688 14.688 1 36.06 13 ALA B N 1
ATOM 2984 C CA . ALA B 1 13 ? 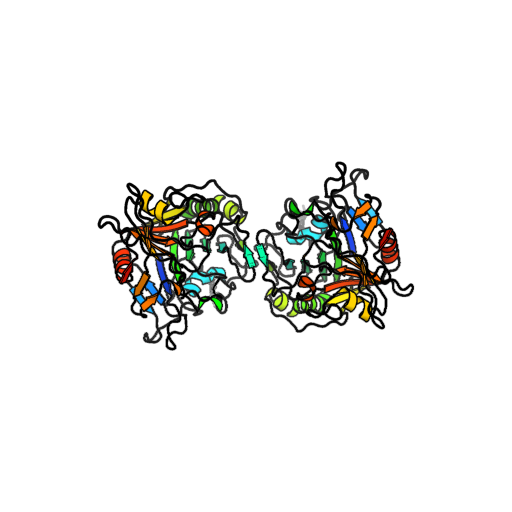-32.781 6.695 14.727 1 36.06 13 ALA B CA 1
ATOM 2985 C C . ALA B 1 13 ? -31.578 6.262 13.906 1 36.06 13 ALA B C 1
ATOM 2987 O O . ALA B 1 13 ? -30.859 5.34 14.289 1 36.06 13 ALA B O 1
ATOM 2988 N N . GLY B 1 14 ? -31.688 6.098 12.68 1 40.41 14 GLY B N 1
ATOM 2989 C CA . GLY B 1 14 ? -30.438 6.082 11.938 1 40.41 14 GLY B CA 1
ATOM 2990 C C . GLY B 1 14 ? -29.328 6.844 12.617 1 40.41 14 GLY B C 1
ATOM 2991 O O . GLY B 1 14 ? -29.453 8.039 12.891 1 40.41 14 GLY B O 1
ATOM 2992 N N . SER B 1 15 ? -28.75 6.43 13.531 1 43.22 15 SER B N 1
ATOM 2993 C CA . SER B 1 15 ? -27.547 7.051 14.047 1 43.22 15 SER B CA 1
ATOM 2994 C C . SER B 1 15 ? -26.766 7.762 12.938 1 43.22 15 SER B C 1
ATOM 2996 O O . SER B 1 15 ? -26.125 7.117 12.117 1 43.22 15 SER B O 1
ATOM 2998 N N . ASP B 1 16 ? -27.375 8.656 12.18 1 50.5 16 ASP B N 1
ATOM 2999 C CA . ASP B 1 16 ? -26.781 9.531 11.172 1 50.5 16 ASP B CA 1
ATOM 3000 C C . ASP B 1 16 ? -25.406 10.016 11.609 1 50.5 16 ASP B C 1
ATOM 3002 O O . ASP B 1 16 ? -25.297 11.023 12.312 1 50.5 16 ASP B O 1
ATOM 3006 N N . ALA B 1 17 ? -24.5 9.242 11.836 1 63.28 17 ALA B N 1
ATOM 3007 C CA . ALA B 1 17 ? -23.172 9.625 12.328 1 63.28 17 ALA B CA 1
ATOM 3008 C C . ALA B 1 17 ? -22.578 10.734 11.477 1 63.28 17 ALA B C 1
ATOM 3010 O O . ALA B 1 17 ? -22.281 10.531 10.297 1 63.28 17 ALA B O 1
ATOM 3011 N N . THR B 1 18 ? -22.75 12.039 11.742 1 87.94 18 THR B N 1
ATOM 3012 C CA . THR B 1 18 ? -22.203 13.242 11.133 1 87.94 18 THR B CA 1
ATOM 3013 C C . THR B 1 18 ? -20.672 13.141 11.016 1 87.94 18 THR B C 1
ATOM 3015 O O . THR B 1 18 ? -20.016 12.57 11.891 1 87.94 18 THR B O 1
ATOM 3018 N N . VAL B 1 19 ? -20.125 13.453 9.898 1 97.88 19 VAL B N 1
ATOM 3019 C CA . VAL B 1 19 ? -18.688 13.445 9.648 1 97.88 19 VAL B CA 1
ATOM 3020 C C . VAL B 1 19 ? -18.094 14.789 10.047 1 97.88 19 VAL B C 1
ATOM 3022 O O . VAL B 1 19 ? -18.172 15.766 9.289 1 97.88 19 VAL B O 1
ATOM 3025 N N . THR B 1 20 ? -17.594 14.883 11.273 1 98.5 20 THR B N 1
ATOM 3026 C CA . THR B 1 20 ? -17.031 16.094 11.844 1 98.5 20 THR B CA 1
ATOM 3027 C C . THR B 1 20 ? -15.828 15.773 12.719 1 98.5 20 THR B C 1
ATOM 3029 O O . THR B 1 20 ? -15.648 14.625 13.148 1 98.5 20 THR B O 1
ATOM 3032 N N . CYS B 1 21 ? -15.008 16.766 12.906 1 98.81 21 CYS B N 1
ATOM 3033 C CA . CYS B 1 21 ? -14.016 16.641 13.961 1 98.81 21 CYS B CA 1
ATOM 3034 C C . CYS B 1 21 ? -14.688 16.531 15.328 1 98.81 21 CYS B C 1
ATOM 3036 O O . CYS B 1 21 ? -15.695 17.188 15.586 1 98.81 21 CYS B O 1
ATOM 3038 N N . ARG B 1 22 ? -14.078 15.734 16.156 1 98.56 22 ARG B N 1
ATOM 3039 C CA . ARG B 1 22 ? -14.617 15.523 17.484 1 98.56 22 ARG B CA 1
ATOM 3040 C C . ARG B 1 22 ? -13.516 15.578 18.547 1 98.56 22 ARG B C 1
ATOM 3042 O O . ARG B 1 22 ? -12.383 15.164 18.281 1 98.56 22 ARG B O 1
ATOM 3049 N N . ASP B 1 23 ? -13.875 16.016 19.672 1 97.69 23 ASP B N 1
ATOM 3050 C CA . ASP B 1 23 ? -12.883 16.125 20.734 1 97.69 23 ASP B CA 1
ATOM 3051 C C . ASP B 1 23 ? -12.844 14.859 21.594 1 97.69 23 ASP B C 1
ATOM 3053 O O . ASP B 1 23 ? -13.422 13.836 21.219 1 97.69 23 ASP B O 1
ATOM 3057 N N . HIS B 1 24 ? -12.07 14.852 22.688 1 96.56 24 HIS B N 1
ATOM 3058 C CA . HIS B 1 24 ? -11.828 13.688 23.531 1 96.56 24 HIS B CA 1
ATOM 3059 C C . HIS B 1 24 ? -13.078 13.312 24.328 1 96.56 24 HIS B C 1
ATOM 3061 O O . HIS B 1 24 ? -13.156 12.227 24.906 1 96.56 24 HIS B O 1
ATOM 3067 N N . ASN B 1 25 ? -14.102 14.172 24.328 1 96.25 25 ASN B N 1
ATOM 3068 C CA . ASN B 1 25 ? -15.391 13.852 24.938 1 96.25 25 ASN B CA 1
ATOM 3069 C C . ASN B 1 25 ? -16.453 13.539 23.891 1 96.25 25 ASN B C 1
ATOM 3071 O O . ASN B 1 25 ? -17.641 13.539 24.188 1 96.25 25 ASN B O 1
ATOM 3075 N N . ASN B 1 26 ? -16.016 13.461 22.641 1 97.38 26 ASN B N 1
ATOM 3076 C CA . ASN B 1 26 ? -16.859 13.133 21.5 1 97.38 26 ASN B CA 1
ATOM 3077 C C . ASN B 1 26 ? -17.75 14.305 21.094 1 97.38 26 ASN B C 1
ATOM 3079 O O . ASN B 1 26 ? -18.797 14.117 20.469 1 97.38 26 ASN B O 1
ATOM 3083 N N . GLY B 1 27 ? -17.391 15.461 21.562 1 97.38 27 GLY B N 1
ATOM 3084 C CA . GLY B 1 27 ? -18.078 16.672 21.141 1 97.38 27 GLY B CA 1
ATOM 3085 C C . GLY B 1 27 ? -17.672 17.125 19.75 1 97.38 27 GLY B C 1
ATOM 3086 O O . GLY B 1 27 ? -16.5 17.016 19.375 1 97.38 27 GLY B O 1
ATOM 3087 N N . ILE B 1 28 ? -18.656 17.734 19.062 1 97.62 28 ILE B N 1
ATOM 3088 C CA . ILE B 1 28 ? -18.391 18.25 17.719 1 97.62 28 ILE B CA 1
ATOM 3089 C C . ILE B 1 28 ? -17.562 19.531 17.828 1 97.62 28 ILE B C 1
ATOM 3091 O O . ILE B 1 28 ? -17.875 20.422 18.609 1 97.62 28 ILE B O 1
ATOM 3095 N N . VAL B 1 29 ? -16.5 19.609 17.125 1 97.88 29 VAL B N 1
ATOM 3096 C CA . VAL B 1 29 ? -15.695 20.828 17.047 1 97.88 29 VAL B CA 1
ATOM 3097 C C . VAL B 1 29 ? -15.406 21.172 15.594 1 97.88 29 VAL B C 1
ATOM 3099 O O . VAL B 1 29 ? -15.422 20.297 14.727 1 97.88 29 VAL B O 1
ATOM 3102 N N . ASP B 1 30 ? -15.188 22.406 15.32 1 98.38 30 ASP B N 1
ATOM 3103 C CA . ASP B 1 30 ? -14.914 22.844 13.953 1 98.38 30 ASP B CA 1
ATOM 3104 C C . ASP B 1 30 ? -13.508 22.438 13.516 1 98.38 30 ASP B C 1
ATOM 3106 O O . ASP B 1 30 ? -13.305 22.016 12.375 1 98.38 30 ASP B O 1
ATOM 3110 N N . TRP B 1 31 ? -12.602 22.578 14.445 1 98.81 31 TRP B N 1
ATOM 3111 C CA . TRP B 1 31 ? -11.219 22.203 14.172 1 98.81 31 TRP B CA 1
ATOM 3112 C C . TRP B 1 31 ? -10.461 21.938 15.469 1 98.81 31 TRP B C 1
ATOM 3114 O O . TRP B 1 31 ? -10.891 22.359 16.547 1 98.81 31 TRP B O 1
ATOM 3124 N N . TYR B 1 32 ? -9.398 21.172 15.344 1 98.88 32 TYR B N 1
ATOM 3125 C CA . TYR B 1 32 ? -8.422 21.062 16.422 1 98.88 32 TYR B CA 1
ATOM 3126 C C . TYR B 1 32 ? -7.035 20.75 15.875 1 98.88 32 TYR B C 1
ATOM 3128 O O . TYR B 1 32 ? -6.902 20.297 14.734 1 98.88 32 TYR B O 1
ATOM 3136 N N . ILE B 1 33 ? -6.008 21 16.641 1 98.88 33 ILE B N 1
ATOM 3137 C CA . ILE B 1 33 ? -4.637 20.562 16.422 1 98.88 33 ILE B CA 1
ATOM 3138 C C . ILE B 1 33 ? -4.176 19.688 17.578 1 98.88 33 ILE B C 1
ATOM 3140 O O . ILE B 1 33 ? -4.43 20 18.734 1 98.88 33 ILE B O 1
ATOM 3144 N N . LEU B 1 34 ? -3.639 18.578 17.25 1 98.88 34 LEU B N 1
ATOM 3145 C CA . LEU B 1 34 ? -2.986 17.719 18.234 1 98.88 34 LEU B CA 1
ATOM 3146 C C . LEU B 1 34 ? -1.475 17.719 18.031 1 98.88 34 LEU B C 1
ATOM 3148 O O . LEU B 1 34 ? -0.983 17.328 16.969 1 98.88 34 LEU B O 1
ATOM 3152 N N . TYR B 1 35 ? -0.775 18.156 19 1 98.75 35 TYR B N 1
ATOM 3153 C CA . TYR B 1 35 ? 0.682 18.109 19 1 98.75 35 TYR B CA 1
ATOM 3154 C C . TYR B 1 35 ? 1.199 17.078 20 1 98.75 35 TYR B C 1
ATOM 3156 O O . TYR B 1 35 ? 1.325 17.375 21.188 1 98.75 35 TYR B O 1
ATOM 3164 N N . LYS B 1 36 ? 1.541 15.898 19.531 1 98.56 36 LYS B N 1
ATOM 3165 C CA . LYS B 1 36 ? 1.991 14.789 20.375 1 98.56 36 LYS B CA 1
ATOM 3166 C C . LYS B 1 36 ? 3.449 14.969 20.781 1 98.56 36 LYS B C 1
ATOM 3168 O O . LYS B 1 36 ? 4.305 15.273 19.953 1 98.56 36 LYS B O 1
ATOM 3173 N N . ALA B 1 37 ? 3.723 14.766 22.016 1 97.81 37 ALA B N 1
ATOM 3174 C CA . ALA B 1 37 ? 5.082 14.859 22.547 1 97.81 37 ALA B CA 1
ATOM 3175 C C . ALA B 1 37 ? 5.875 13.594 22.25 1 97.81 37 ALA B C 1
ATOM 3177 O O . ALA B 1 37 ? 5.305 12.5 22.141 1 97.81 37 ALA B O 1
ATOM 3178 N N . PRO B 1 38 ? 7.148 13.688 22.016 1 97.38 38 PRO B N 1
ATOM 3179 C CA . PRO B 1 38 ? 7.996 12.5 21.938 1 97.38 38 PRO B CA 1
ATOM 3180 C C . PRO B 1 38 ? 8.242 11.844 23.297 1 97.38 38 PRO B C 1
ATOM 3182 O O . PRO B 1 38 ? 7.898 12.422 24.328 1 97.38 38 PRO B O 1
ATOM 3185 N N . VAL B 1 39 ? 8.766 10.648 23.25 1 95.75 39 VAL B N 1
ATOM 3186 C CA . VAL B 1 39 ? 9.25 10.008 24.469 1 95.75 39 VAL B CA 1
ATOM 3187 C C . VAL B 1 39 ? 10.633 10.562 24.828 1 95.75 39 VAL B C 1
ATOM 3189 O O . VAL B 1 39 ? 11.625 10.227 24.188 1 95.75 39 VAL B O 1
ATOM 3192 N N . ILE B 1 40 ? 10.688 11.406 25.812 1 90.44 40 ILE B N 1
ATOM 3193 C CA . ILE B 1 40 ? 11.938 12.078 26.172 1 90.44 40 ILE B CA 1
ATOM 3194 C C . ILE B 1 40 ? 12.445 11.547 27.5 1 90.44 40 ILE B C 1
ATOM 3196 O O . ILE B 1 40 ? 13.609 11.75 27.859 1 90.44 40 ILE B O 1
ATOM 3200 N N . ASP B 1 41 ? 11.609 10.953 28.219 1 87.81 41 ASP B N 1
ATOM 3201 C CA . ASP B 1 41 ? 11.961 10.375 29.516 1 87.81 41 ASP B CA 1
ATOM 3202 C C . ASP B 1 41 ? 11.039 9.211 29.859 1 87.81 41 ASP B C 1
ATOM 3204 O O . ASP B 1 41 ? 10.195 8.812 29.047 1 87.81 41 ASP B O 1
ATOM 3208 N N . THR B 1 42 ? 11.242 8.688 30.953 1 84.5 42 THR B N 1
ATOM 3209 C CA . THR B 1 42 ? 10.523 7.488 31.359 1 84.5 42 THR B CA 1
ATOM 3210 C C . THR B 1 42 ? 9.078 7.816 31.719 1 84.5 42 THR B C 1
ATOM 3212 O O . THR B 1 42 ? 8.234 6.922 31.812 1 84.5 42 THR B O 1
ATOM 3215 N N . LYS B 1 43 ? 8.852 9.094 31.969 1 83.69 43 LYS B N 1
ATOM 3216 C CA . LYS B 1 43 ? 7.5 9.5 32.375 1 83.69 43 LYS B CA 1
ATOM 3217 C C . LYS B 1 43 ? 6.594 9.641 31.141 1 83.69 43 LYS B C 1
ATOM 3219 O O . LYS B 1 43 ? 5.371 9.711 31.281 1 83.69 43 LYS B O 1
ATOM 3224 N N . ARG B 1 44 ? 7.188 9.711 30.094 1 88.56 44 ARG B N 1
ATOM 3225 C CA . ARG B 1 44 ? 6.438 9.875 28.859 1 88.56 44 ARG B CA 1
ATOM 3226 C C . ARG B 1 44 ? 6.23 8.531 28.156 1 88.56 44 ARG B C 1
ATOM 3228 O O . ARG B 1 44 ? 7.191 7.785 27.938 1 88.56 44 ARG B O 1
ATOM 3235 N N . THR B 1 45 ? 4.926 8.227 27.844 1 92.38 45 THR B N 1
ATOM 3236 C CA . THR B 1 45 ? 4.582 6.949 27.234 1 92.38 45 THR B CA 1
ATOM 3237 C C . THR B 1 45 ? 4.484 7.082 25.719 1 92.38 45 THR B C 1
ATOM 3239 O O . THR B 1 45 ? 4.371 6.082 25.016 1 92.38 45 THR B O 1
ATOM 3242 N N . GLY B 1 46 ? 4.477 8.266 25.25 1 95.94 46 GLY B N 1
ATOM 3243 C CA . GLY B 1 46 ? 4.441 8.492 23.812 1 95.94 46 GLY B CA 1
ATOM 3244 C C . GLY B 1 46 ? 3.043 8.727 23.281 1 95.94 46 GLY B C 1
ATOM 3245 O O . GLY B 1 46 ? 2.828 8.719 22.062 1 95.94 46 GLY B O 1
ATOM 3246 N N . VAL B 1 47 ? 2.07 8.906 24.156 1 97.56 47 VAL B N 1
ATOM 3247 C CA . VAL B 1 47 ? 0.7 9.086 23.688 1 97.56 47 VAL B CA 1
ATOM 3248 C C . VAL B 1 47 ? 0.148 10.414 24.219 1 97.56 47 VAL B C 1
ATOM 3250 O O . VAL B 1 47 ? -1.003 10.766 23.938 1 97.56 47 VAL B O 1
ATOM 3253 N N . GLU B 1 48 ? 0.936 11.227 25.031 1 98.12 48 GLU B N 1
ATOM 3254 C CA . GLU B 1 48 ? 0.545 12.539 25.516 1 98.12 48 GLU B CA 1
ATOM 3255 C C . GLU B 1 48 ? 0.627 13.594 24.406 1 98.12 48 GLU B C 1
ATOM 3257 O O . GLU B 1 48 ? 1.496 13.516 23.547 1 98.12 48 GLU B O 1
ATOM 3262 N N . TYR B 1 49 ? -0.255 14.539 24.5 1 98.56 49 TYR B N 1
ATOM 3263 C CA . TYR B 1 49 ? -0.282 15.547 23.453 1 98.56 49 TYR B CA 1
ATOM 3264 C C . TYR B 1 49 ? -0.866 16.859 23.969 1 98.56 49 TYR B C 1
ATOM 3266 O O . TYR B 1 49 ? -1.48 16.891 25.047 1 98.56 49 TYR B O 1
ATOM 3274 N N . ILE B 1 50 ? -0.542 17.922 23.25 1 98.56 50 ILE B N 1
ATOM 3275 C CA . ILE B 1 50 ? -1.208 19.203 23.453 1 98.56 50 ILE B CA 1
ATOM 3276 C C . ILE B 1 50 ? -2.436 19.297 22.547 1 98.56 50 ILE B C 1
ATOM 3278 O O . ILE B 1 50 ? -2.332 19.156 21.328 1 98.56 50 ILE B O 1
ATOM 3282 N N . TYR B 1 51 ? -3.604 19.438 23.156 1 98.56 51 TYR B N 1
ATOM 3283 C CA . TYR B 1 51 ? -4.852 19.672 22.438 1 98.56 51 TYR B CA 1
ATOM 3284 C C . TYR B 1 51 ? -5.094 21.156 22.234 1 98.56 51 TYR B C 1
ATOM 3286 O O . TYR B 1 51 ? -5.215 21.906 23.203 1 98.56 51 TYR B O 1
ATOM 3294 N N . ILE B 1 52 ? -5.137 21.609 21 1 98.62 52 ILE B N 1
ATOM 3295 C CA . ILE B 1 52 ? -5.316 23.031 20.688 1 98.62 52 ILE B CA 1
ATOM 3296 C C . ILE B 1 52 ? -6.617 23.219 19.922 1 98.62 52 ILE B C 1
ATOM 3298 O O . ILE B 1 52 ? -6.895 22.5 18.953 1 98.62 52 ILE B O 1
ATOM 3302 N N . ASN B 1 53 ? -7.414 24.125 20.312 1 96.69 53 ASN B N 1
ATOM 3303 C CA . ASN B 1 53 ? -8.617 24.547 19.609 1 96.69 53 ASN B CA 1
ATOM 3304 C C . ASN B 1 53 ? -8.914 26.016 19.828 1 96.69 53 ASN B C 1
ATOM 3306 O O . ASN B 1 53 ? -8.031 26.781 20.219 1 96.69 53 ASN B O 1
ATOM 3310 N N . SER B 1 54 ? -10.133 26.469 19.484 1 92.75 54 SER B N 1
ATOM 3311 C CA . SER B 1 54 ? -10.484 27.875 19.547 1 92.75 54 SER B CA 1
ATOM 3312 C C . SER B 1 54 ? -10.43 28.391 20.984 1 92.75 54 SER B C 1
ATOM 3314 O O . SER B 1 54 ? -10.328 29.594 21.219 1 92.75 54 SER B O 1
ATOM 3316 N N . ASN B 1 55 ? -10.391 27.453 21.906 1 94.06 55 ASN B N 1
ATOM 3317 C CA . ASN B 1 55 ? -10.406 27.828 23.312 1 94.06 55 ASN B CA 1
ATOM 3318 C C . ASN B 1 55 ? -9 27.859 23.906 1 94.06 55 ASN B C 1
ATOM 3320 O O . ASN B 1 55 ? -8.812 28.25 25.047 1 94.06 55 ASN B O 1
ATOM 3324 N N . GLY B 1 56 ? -8.023 27.453 23.172 1 96.06 56 GLY B N 1
ATOM 3325 C CA . GLY B 1 56 ? -6.656 27.484 23.672 1 96.06 56 GLY B CA 1
ATOM 3326 C C . GLY B 1 56 ? -5.977 26.125 23.594 1 96.06 56 GLY B C 1
ATOM 3327 O O . GLY B 1 56 ? -6.309 25.297 22.75 1 96.06 56 GLY B O 1
ATOM 3328 N N . ALA B 1 57 ? -4.973 25.984 24.438 1 97.69 57 ALA B N 1
ATOM 3329 C CA . ALA B 1 57 ? -4.164 24.766 24.469 1 97.69 57 ALA B CA 1
ATOM 3330 C C . ALA B 1 57 ? -4.281 24.062 25.812 1 97.69 57 ALA B C 1
ATOM 3332 O O . ALA B 1 57 ? -4.309 24.703 26.859 1 97.69 57 ALA B O 1
ATOM 3333 N N . THR B 1 58 ? -4.43 22.781 25.75 1 96.94 58 THR B N 1
ATOM 3334 C CA . THR B 1 58 ? -4.496 21.953 26.953 1 96.94 58 THR B CA 1
ATOM 3335 C C . THR B 1 58 ? -3.551 20.766 26.844 1 96.94 58 THR B C 1
ATOM 3337 O O . THR B 1 58 ? -3.576 20.031 25.844 1 96.94 58 THR B O 1
ATOM 3340 N N . ALA B 1 59 ? -2.771 20.547 27.891 1 97.19 59 ALA B N 1
ATOM 3341 C CA . ALA B 1 59 ? -1.899 19.375 27.922 1 97.19 59 ALA B CA 1
ATOM 3342 C C . ALA B 1 59 ? -2.678 18.125 28.328 1 97.19 59 ALA B C 1
ATOM 3344 O O . ALA B 1 59 ? -3.203 18.047 29.438 1 97.19 59 ALA B O 1
ATOM 3345 N N . MET B 1 60 ? -2.75 17.219 27.453 1 97.38 60 MET B N 1
ATOM 3346 C CA . MET B 1 60 ? -3.389 15.93 27.719 1 97.38 60 MET B CA 1
ATOM 3347 C C . MET B 1 60 ? -2.371 14.906 28.203 1 97.38 60 MET B C 1
ATOM 3349 O O . MET B 1 60 ? -1.692 14.266 27.406 1 97.38 60 MET B O 1
ATOM 3353 N N . SER B 1 61 ? -2.348 14.711 29.469 1 95.81 61 SER B N 1
ATOM 3354 C CA . SER B 1 61 ? -1.429 13.797 30.156 1 95.81 61 SER B CA 1
ATOM 3355 C C . SER B 1 61 ? -2.1 13.117 31.328 1 95.81 61 SER B C 1
ATOM 3357 O O . SER B 1 61 ? -3.211 13.477 31.719 1 95.81 61 SER B O 1
ATOM 3359 N N . PRO B 1 62 ? -1.42 12.094 31.891 1 92.88 62 PRO B N 1
ATOM 3360 C CA . PRO B 1 62 ? -2.029 11.352 33 1 92.88 62 PRO B CA 1
ATOM 3361 C C . PRO B 1 62 ? -2.361 12.234 34.188 1 92.88 62 PRO B C 1
ATOM 3363 O O . PRO B 1 62 ? -3.107 11.812 35.094 1 92.88 62 PRO B O 1
ATOM 3366 N N . ARG B 1 63 ? -1.936 13.43 34.25 1 91 63 ARG B N 1
ATOM 3367 C CA . ARG B 1 63 ? -2.252 14.359 35.344 1 91 63 ARG B CA 1
ATOM 3368 C C . ARG B 1 63 ? -3.699 14.828 35.25 1 91 63 ARG B C 1
ATOM 3370 O O . ARG B 1 63 ? -4.262 15.312 36.25 1 91 63 ARG B O 1
ATOM 3377 N N . LEU B 1 64 ? -4.223 14.727 34.062 1 91.75 64 LEU B N 1
ATOM 3378 C CA . LEU B 1 64 ? -5.625 15.086 33.875 1 91.75 64 LEU B CA 1
ATOM 3379 C C . LEU B 1 64 ? -6.535 13.906 34.188 1 91.75 64 LEU B C 1
ATOM 3381 O O . LEU B 1 64 ? -6.277 12.781 33.75 1 91.75 64 LEU B O 1
ATOM 3385 N N . SER B 1 65 ? -7.57 14.078 34.969 1 89.94 65 SER B N 1
ATOM 3386 C CA . SER B 1 65 ? -8.461 13.023 35.406 1 89.94 65 SER B CA 1
ATOM 3387 C C . SER B 1 65 ? -9.133 12.32 34.25 1 89.94 65 SER B C 1
ATOM 3389 O O . SER B 1 65 ? -9.336 11.102 34.281 1 89.94 65 SER B O 1
ATOM 3391 N N . ASN B 1 66 ? -9.383 12.984 33.219 1 90.38 66 ASN B N 1
ATOM 3392 C CA . ASN B 1 66 ? -10.062 12.398 32.062 1 90.38 66 ASN B CA 1
ATOM 3393 C C . ASN B 1 66 ? -9.125 12.258 30.875 1 90.38 66 ASN B C 1
ATOM 3395 O O . ASN B 1 66 ? -9.562 12.336 29.734 1 90.38 66 ASN B O 1
ATOM 3399 N N . PHE B 1 67 ? -7.934 11.891 31.25 1 94.38 67 PHE B N 1
ATOM 3400 C CA . PHE B 1 67 ? -6.906 11.805 30.219 1 94.38 67 PHE B CA 1
ATOM 3401 C C . PHE B 1 67 ? -7.188 10.648 29.266 1 94.38 67 PHE B C 1
ATOM 3403 O O . PHE B 1 67 ? -7.449 9.523 29.703 1 94.38 67 PHE B O 1
ATOM 3410 N N . LYS B 1 68 ? -7.195 10.906 28.016 1 97.62 68 LYS B N 1
ATOM 3411 C CA . LYS B 1 68 ? -7.223 9.953 26.906 1 97.62 68 LYS B CA 1
ATOM 3412 C C . LYS B 1 68 ? -6.078 10.203 25.938 1 97.62 68 LYS B C 1
ATOM 3414 O O . LYS B 1 68 ? -6.047 11.234 25.25 1 97.62 68 LYS B O 1
ATOM 3419 N N . GLY B 1 69 ? -5.164 9.25 25.859 1 98 69 GLY B N 1
ATOM 3420 C CA . GLY B 1 69 ? -4.023 9.383 24.969 1 98 69 GLY B CA 1
ATOM 3421 C C . GLY B 1 69 ? -4.418 9.492 23.516 1 98 69 GLY B C 1
ATOM 3422 O O . GLY B 1 69 ? -5.578 9.258 23.156 1 98 69 GLY B O 1
ATOM 3423 N N . ILE B 1 70 ? -3.516 9.844 22.734 1 98.56 70 ILE B N 1
ATOM 3424 C CA . ILE B 1 70 ? -3.777 10.086 21.312 1 98.56 70 ILE B CA 1
ATOM 3425 C C . ILE B 1 70 ? -4.25 8.797 20.656 1 98.56 70 ILE B C 1
ATOM 3427 O O . ILE B 1 70 ? -4.91 8.828 19.609 1 98.56 70 ILE B O 1
ATOM 3431 N N . ASP B 1 71 ? -3.955 7.59 21.156 1 98.25 71 ASP B N 1
ATOM 3432 C CA . ASP B 1 71 ? -4.293 6.277 20.625 1 98.25 71 ASP B CA 1
ATOM 3433 C C . ASP B 1 71 ? -5.555 5.723 21.281 1 98.25 71 ASP B C 1
ATOM 3435 O O . ASP B 1 71 ? -5.945 4.582 21.031 1 98.25 71 ASP B O 1
ATOM 3439 N N . HIS B 1 72 ? -6.152 6.441 22.156 1 98.44 72 HIS B N 1
ATOM 3440 C CA . HIS B 1 72 ? -7.281 5.953 22.938 1 98.44 72 HIS B CA 1
ATOM 3441 C C . HIS B 1 72 ? -8.5 5.715 22.062 1 98.44 72 HIS B C 1
ATOM 3443 O O . HIS B 1 72 ? -8.836 6.559 21.219 1 98.44 72 HIS B O 1
ATOM 3449 N N . PRO B 1 73 ? -9.242 4.613 22.188 1 98.38 73 PRO B N 1
ATOM 3450 C CA . PRO B 1 73 ? -10.391 4.273 21.344 1 98.38 73 PRO B CA 1
ATOM 3451 C C . PRO B 1 73 ? -11.555 5.242 21.516 1 98.38 73 PRO B C 1
ATOM 3453 O O . PRO B 1 73 ? -12.5 5.219 20.719 1 98.38 73 PRO B O 1
ATOM 3456 N N . GLU B 1 74 ? -11.477 6.094 22.516 1 98 74 GLU B N 1
ATOM 3457 C CA . GLU B 1 74 ? -12.492 7.121 22.75 1 98 74 GLU B CA 1
ATOM 3458 C C . GLU B 1 74 ? -11.859 8.508 22.828 1 98 74 GLU B C 1
ATOM 3460 O O . GLU B 1 74 ? -12.391 9.398 23.484 1 98 74 GLU B O 1
ATOM 3465 N N . GLY B 1 75 ? -10.672 8.625 22.344 1 98.44 75 GLY B N 1
ATOM 3466 C CA . GLY B 1 75 ? -10.008 9.914 22.297 1 98.44 75 GLY B CA 1
ATOM 3467 C C . 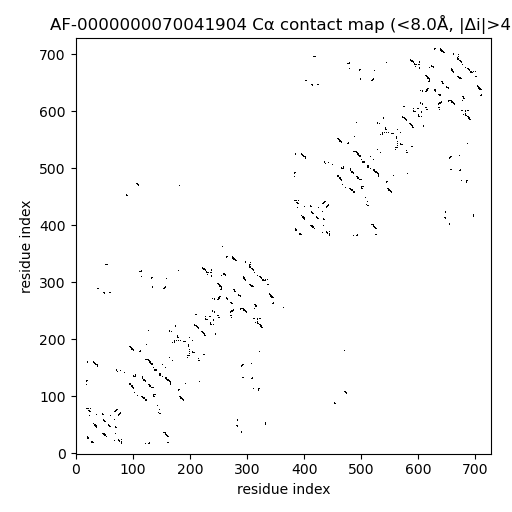GLY B 1 75 ? -10.406 10.734 21.078 1 98.44 75 GLY B C 1
ATOM 3468 O O . GLY B 1 75 ? -11.273 10.328 20.297 1 98.44 75 GLY B O 1
ATOM 3469 N N . ALA B 1 76 ? -9.789 11.836 20.938 1 98.5 76 ALA B N 1
ATOM 3470 C CA . ALA B 1 76 ? -10.141 12.797 19.891 1 98.5 76 ALA B CA 1
ATOM 3471 C C . ALA B 1 76 ? -10.016 12.18 18.516 1 98.5 76 ALA B C 1
ATOM 3473 O O . ALA B 1 76 ? -10.938 12.273 17.688 1 98.5 76 ALA B O 1
ATOM 3474 N N . LEU B 1 77 ? -8.93 11.492 18.25 1 98.81 77 LEU B N 1
ATOM 3475 C CA . LEU B 1 77 ? -8.711 10.898 16.938 1 98.81 77 LEU B CA 1
ATOM 3476 C C . LEU B 1 77 ? -9.719 9.789 16.656 1 98.81 77 LEU B C 1
ATOM 3478 O O . LEU B 1 77 ? -10.336 9.758 15.586 1 98.81 77 LEU B O 1
ATOM 3482 N N . ALA B 1 78 ? -9.867 8.891 17.609 1 98.75 78 ALA B N 1
ATOM 3483 C CA . ALA B 1 78 ? -10.805 7.785 17.422 1 98.75 78 ALA B CA 1
ATOM 3484 C C . ALA B 1 78 ? -12.227 8.297 17.219 1 98.75 78 ALA B C 1
ATOM 3486 O O . ALA B 1 78 ? -12.961 7.816 16.359 1 98.75 78 ALA B O 1
ATOM 3487 N N . ASN B 1 79 ? -12.578 9.266 18.062 1 98.56 79 ASN B N 1
ATOM 3488 C CA . ASN B 1 79 ? -13.898 9.867 17.922 1 98.56 79 ASN B CA 1
ATOM 3489 C C . ASN B 1 79 ? -14.094 10.469 16.531 1 98.56 79 ASN B C 1
ATOM 3491 O O . ASN B 1 79 ? -15.156 10.32 15.922 1 98.56 79 ASN B O 1
ATOM 3495 N N . THR B 1 80 ? -13.125 11.141 16.047 1 98.81 80 THR B N 1
ATOM 3496 C CA . THR B 1 80 ? -13.164 11.75 14.727 1 98.81 80 THR B CA 1
ATOM 3497 C C . THR B 1 80 ? -13.242 10.68 13.641 1 98.81 80 THR B C 1
ATOM 3499 O O . THR B 1 80 ? -14.016 10.812 12.695 1 98.81 80 THR B O 1
ATOM 3502 N N . LEU B 1 81 ? -12.555 9.555 13.773 1 98.81 81 LEU B N 1
ATOM 3503 C CA . LEU B 1 81 ? -12.391 8.531 12.75 1 98.81 81 LEU B CA 1
ATOM 3504 C C . LEU B 1 81 ? -13.523 7.52 12.805 1 98.81 81 LEU B C 1
ATOM 3506 O O . LEU B 1 81 ? -13.586 6.602 11.984 1 98.81 81 LEU B O 1
ATOM 3510 N N . LYS B 1 82 ? -14.406 7.676 13.672 1 98.12 82 LYS B N 1
ATOM 3511 C CA . LYS B 1 82 ? -15.422 6.668 13.945 1 98.12 82 LYS B CA 1
ATOM 3512 C C . LYS B 1 82 ? -16.109 6.207 12.664 1 98.12 82 LYS B C 1
ATOM 3514 O O . LYS B 1 82 ? -16.266 5.004 12.43 1 98.12 82 LYS B O 1
ATOM 3519 N N . PRO B 1 83 ? -16.531 7.121 11.719 1 97.81 83 PRO B N 1
ATOM 3520 C CA . PRO B 1 83 ? -17.172 6.66 10.484 1 97.81 83 PRO B CA 1
ATOM 3521 C C . PRO B 1 83 ? -16.25 5.762 9.641 1 97.81 83 PRO B C 1
ATOM 3523 O O . PRO B 1 83 ? -16.734 4.914 8.891 1 97.81 83 PRO B O 1
ATOM 3526 N N . LEU B 1 84 ? -15 5.941 9.812 1 98.38 84 LEU B N 1
ATOM 3527 C CA . LEU B 1 84 ? -14.008 5.203 9.031 1 98.38 84 LEU B CA 1
ATOM 3528 C C . LEU B 1 84 ? -13.93 3.752 9.492 1 98.38 84 LEU B C 1
ATOM 3530 O O . LEU B 1 84 ? -13.477 2.883 8.742 1 98.38 84 LEU B O 1
ATOM 3534 N N . PHE B 1 85 ? -14.367 3.477 10.703 1 97.62 85 PHE B N 1
ATOM 3535 C CA . PHE B 1 85 ? -14.18 2.162 11.305 1 97.62 85 PHE B CA 1
ATOM 3536 C C . PHE B 1 85 ? -15.227 1.18 10.812 1 97.62 85 PHE B C 1
ATOM 3538 O O . PHE B 1 85 ? -15.094 -0.031 11 1 97.62 85 PHE B O 1
ATOM 3545 N N . MET B 1 86 ? -16.172 1.667 10.07 1 95.56 86 MET B N 1
ATOM 3546 C CA . MET B 1 86 ? -17.203 0.805 9.492 1 95.56 86 MET B CA 1
ATOM 3547 C C . MET B 1 86 ? -16.656 0.046 8.289 1 95.56 86 MET B C 1
ATOM 3549 O O . MET B 1 86 ? -15.914 0.611 7.473 1 95.56 86 MET B O 1
ATOM 3553 N N . PRO B 1 87 ? -17.031 -1.247 8.18 1 95.81 87 PRO B N 1
ATOM 3554 C CA . PRO B 1 87 ? -16.672 -1.936 6.945 1 95.81 87 PRO B CA 1
ATOM 3555 C C . PRO B 1 87 ? -17.188 -1.228 5.699 1 95.81 87 PRO B C 1
ATOM 3557 O O . PRO B 1 87 ? -18.312 -0.706 5.703 1 95.81 87 PRO B O 1
ATOM 3560 N N . ILE B 1 88 ? -16.453 -1.237 4.688 1 97.31 88 ILE B N 1
ATOM 3561 C CA . ILE B 1 88 ? -16.781 -0.508 3.469 1 97.31 88 ILE B CA 1
ATOM 3562 C C . ILE B 1 88 ? -18.141 -0.974 2.949 1 97.31 88 ILE B C 1
ATOM 3564 O O . ILE B 1 88 ? -18.984 -0.157 2.555 1 97.31 88 ILE B O 1
ATOM 3568 N N . ARG B 1 89 ? -18.453 -2.223 2.988 1 95.75 89 ARG B N 1
ATOM 3569 C CA . ARG B 1 89 ? -19.703 -2.797 2.479 1 95.75 89 ARG B CA 1
ATOM 3570 C C . ARG B 1 89 ? -20.906 -2.227 3.211 1 95.75 89 ARG B C 1
ATOM 3572 O O . ARG B 1 89 ? -22.031 -2.283 2.705 1 95.75 89 ARG B O 1
ATOM 3579 N N . SER B 1 90 ? -20.656 -1.707 4.383 1 94.81 90 SER B N 1
ATOM 3580 C CA . SER B 1 90 ? -21.75 -1.237 5.23 1 94.81 90 SER B CA 1
ATOM 3581 C C . SER B 1 90 ? -21.812 0.286 5.258 1 94.81 90 SER B C 1
ATOM 3583 O O . SER B 1 90 ? -22.656 0.865 5.938 1 94.81 90 SER B O 1
ATOM 3585 N N . MET B 1 91 ? -20.953 0.947 4.582 1 96.56 91 MET B N 1
ATOM 3586 C CA . MET B 1 91 ? -20.938 2.406 4.578 1 96.56 91 MET B CA 1
ATOM 3587 C C . MET B 1 91 ? -22.109 2.963 3.766 1 96.56 91 MET B C 1
ATOM 3589 O O . MET B 1 91 ? -22.453 2.418 2.719 1 96.56 91 MET B O 1
ATOM 3593 N N . PRO B 1 92 ? -22.719 3.959 4.262 1 95.94 92 PRO B N 1
ATOM 3594 C CA . PRO B 1 92 ? -23.812 4.562 3.506 1 95.94 92 PRO B CA 1
ATOM 3595 C C . PRO B 1 92 ? -23.359 5.184 2.189 1 95.94 92 PRO B C 1
ATOM 3597 O O . PRO B 1 92 ? -22.188 5.551 2.053 1 95.94 92 PRO B O 1
ATOM 3600 N N . ALA B 1 93 ? -24.25 5.379 1.281 1 95.5 93 ALA B N 1
ATOM 3601 C CA . ALA B 1 93 ? -23.938 5.832 -0.074 1 95.5 93 ALA B CA 1
ATOM 3602 C C . ALA B 1 93 ? -23.422 7.266 -0.068 1 95.5 93 ALA B C 1
ATOM 3604 O O . ALA B 1 93 ? -22.688 7.672 -0.981 1 95.5 93 ALA B O 1
ATOM 3605 N N . ASN B 1 94 ? -23.797 8.023 0.947 1 97.31 94 ASN B N 1
ATOM 3606 C CA . ASN B 1 94 ? -23.406 9.43 0.974 1 97.31 94 ASN B CA 1
ATOM 3607 C C . ASN B 1 94 ? -22.078 9.633 1.707 1 97.31 94 ASN B C 1
ATOM 3609 O O . ASN B 1 94 ? -21.656 10.766 1.95 1 97.31 94 ASN B O 1
ATOM 3613 N N . PHE B 1 95 ? -21.438 8.57 2.055 1 98.38 95 PHE B N 1
ATOM 3614 C CA . PHE B 1 95 ? -20.156 8.648 2.754 1 98.38 95 PHE B CA 1
ATOM 3615 C C . PHE B 1 95 ? -19.031 8.148 1.868 1 98.38 95 PHE B C 1
ATOM 3617 O O . PHE B 1 95 ? -19.188 7.16 1.146 1 98.38 95 PHE B O 1
ATOM 3624 N N . GLY B 1 96 ? -17.875 8.805 1.856 1 98.62 96 GLY B N 1
ATOM 3625 C CA . GLY B 1 96 ? -16.656 8.406 1.194 1 98.62 96 GLY B CA 1
ATOM 3626 C C . GLY B 1 96 ? -15.406 8.789 1.968 1 98.62 96 GLY B C 1
ATOM 3627 O O . GLY B 1 96 ? -15.461 9.625 2.877 1 98.62 96 GLY B O 1
ATOM 3628 N N . PHE B 1 97 ? -14.32 8.141 1.648 1 98.88 97 PHE B N 1
ATOM 3629 C CA . PHE B 1 97 ? -13.102 8.492 2.357 1 98.88 97 PHE B CA 1
ATOM 3630 C C . PHE B 1 97 ? -11.875 8.234 1.486 1 98.88 97 PHE B C 1
ATOM 3632 O O . PHE B 1 97 ? -11.945 7.473 0.523 1 98.88 97 PHE B O 1
ATOM 3639 N N . ILE B 1 98 ? -10.812 8.891 1.745 1 98.94 98 ILE B N 1
ATOM 3640 C CA . ILE B 1 98 ? -9.461 8.68 1.226 1 98.94 98 ILE B CA 1
ATOM 3641 C C . ILE B 1 98 ? -8.461 8.703 2.375 1 98.94 98 ILE B C 1
ATOM 3643 O O . ILE B 1 98 ? -8.32 9.719 3.062 1 98.94 98 ILE B O 1
ATOM 3647 N N . SER B 1 99 ? -7.832 7.625 2.67 1 98.88 99 SER B N 1
ATOM 3648 C CA . SER B 1 99 ? -6.645 7.605 3.52 1 98.88 99 SER B CA 1
ATOM 3649 C C . SER B 1 99 ? -5.367 7.609 2.686 1 98.88 99 SER B C 1
ATOM 3651 O O . SER B 1 99 ? -5.152 6.711 1.866 1 98.88 99 SER B O 1
ATOM 3653 N N . TYR B 1 100 ? -4.566 8.656 2.842 1 98.88 100 TYR B N 1
ATOM 3654 C CA . TYR B 1 100 ? -3.342 8.758 2.055 1 98.88 100 TYR B CA 1
ATOM 3655 C C . TYR B 1 100 ? -2.121 8.891 2.959 1 98.88 100 TYR B C 1
ATOM 3657 O O . TYR B 1 100 ? -2.205 9.477 4.039 1 98.88 100 TYR B O 1
ATOM 3665 N N . ASN B 1 101 ? -1.084 8.297 2.617 1 98.75 101 ASN B N 1
ATOM 3666 C CA . ASN B 1 101 ? 0.18 8.219 3.34 1 98.75 101 ASN B CA 1
ATOM 3667 C C . ASN B 1 101 ? 1.307 7.707 2.449 1 98.75 101 ASN B C 1
ATOM 3669 O O . ASN B 1 101 ? 1.16 6.676 1.79 1 98.75 101 ASN B O 1
ATOM 3673 N N . ASP B 1 102 ? 2.424 8.398 2.375 1 98.12 102 ASP B N 1
ATOM 3674 C CA . ASP B 1 102 ? 3.52 7.906 1.55 1 98.12 102 ASP B CA 1
ATOM 3675 C C . ASP B 1 102 ? 4.27 6.777 2.25 1 98.12 102 ASP B C 1
ATOM 3677 O O . ASP B 1 102 ? 5.137 6.137 1.653 1 98.12 102 ASP B O 1
ATOM 3681 N N . HIS B 1 103 ? 3.936 6.555 3.525 1 97.5 103 HIS B N 1
ATOM 3682 C CA . HIS B 1 103 ? 4.402 5.402 4.289 1 97.5 103 HIS B CA 1
ATOM 3683 C C . HIS B 1 103 ? 3.232 4.66 4.93 1 97.5 103 HIS B C 1
ATOM 3685 O O . HIS B 1 103 ? 3.15 4.562 6.156 1 97.5 103 HIS B O 1
ATOM 3691 N N . PRO B 1 104 ? 2.412 4.027 4.098 1 98.19 104 PRO B N 1
ATOM 3692 C CA . PRO B 1 104 ? 1.273 3.299 4.664 1 98.19 104 PRO B CA 1
ATOM 3693 C C . PRO B 1 104 ? 1.7 2.092 5.496 1 98.19 104 PRO B C 1
ATOM 3695 O O . PRO B 1 104 ? 2.891 1.781 5.574 1 98.19 104 PRO B O 1
ATOM 3698 N N . PRO B 1 105 ? 0.708 1.513 6.195 1 98.12 105 PRO B N 1
ATOM 3699 C CA . PRO B 1 105 ? 1.056 0.302 6.945 1 98.12 105 PRO B CA 1
ATOM 3700 C C . PRO B 1 105 ? 1.688 -0.773 6.066 1 98.12 105 PRO B C 1
ATOM 3702 O O . PRO B 1 105 ? 1.104 -1.173 5.055 1 98.12 105 PRO B O 1
ATOM 3705 N N . GLY B 1 106 ? 2.891 -1.161 6.375 1 97.81 106 GLY B N 1
ATOM 3706 C CA . GLY B 1 106 ? 3.523 -2.342 5.809 1 97.81 106 GLY B CA 1
ATOM 3707 C C . GLY B 1 106 ? 4.195 -2.08 4.477 1 97.81 106 GLY B C 1
ATOM 3708 O O . GLY B 1 106 ? 4.695 -3.006 3.834 1 97.81 106 GLY B O 1
ATOM 3709 N N . CYS B 1 107 ? 4.172 -0.836 3.967 1 98.19 107 CYS B N 1
ATOM 3710 C CA . CYS B 1 107 ? 4.777 -0.575 2.664 1 98.19 107 CYS B CA 1
ATOM 3711 C C . CYS B 1 107 ? 5.234 0.875 2.557 1 98.19 107 CYS B C 1
ATOM 3713 O O . CYS B 1 107 ? 5.039 1.662 3.484 1 98.19 107 CYS B O 1
ATOM 3715 N N . ASN B 1 108 ? 5.934 1.22 1.464 1 98.06 108 ASN B N 1
ATOM 3716 C CA . ASN B 1 108 ? 6.398 2.564 1.14 1 98.06 108 ASN B CA 1
ATOM 3717 C C . ASN B 1 108 ? 5.992 2.973 -0.273 1 98.06 108 ASN B C 1
ATOM 3719 O O . ASN B 1 108 ? 6.293 2.268 -1.238 1 98.06 108 ASN B O 1
ATOM 3723 N N . ALA B 1 109 ? 5.309 4.047 -0.351 1 98.25 109 ALA B N 1
ATOM 3724 C CA . ALA B 1 109 ? 4.926 4.555 -1.665 1 98.25 109 ALA B CA 1
ATOM 3725 C C . ALA B 1 109 ? 6.156 4.91 -2.496 1 98.25 109 ALA B C 1
ATOM 3727 O O . ALA B 1 109 ? 7.199 5.27 -1.948 1 98.25 109 ALA B O 1
ATOM 3728 N N . GLU B 1 110 ? 6.016 4.77 -3.758 1 97.38 110 GLU B N 1
ATOM 3729 C CA . GLU B 1 110 ? 7.074 5.203 -4.664 1 97.38 110 GLU B CA 1
ATOM 3730 C C . GLU B 1 110 ? 7.355 6.695 -4.516 1 97.38 110 GLU B C 1
ATOM 3732 O O . GLU B 1 110 ? 6.465 7.461 -4.137 1 97.38 110 GLU B O 1
ATOM 3737 N N . THR B 1 111 ? 8.539 7.145 -4.891 1 95.5 111 THR B N 1
ATOM 3738 C CA . THR B 1 111 ? 8.977 8.516 -4.668 1 95.5 111 THR B CA 1
ATOM 3739 C C . THR B 1 111 ? 8.289 9.469 -5.637 1 95.5 111 THR B C 1
ATOM 3741 O O . THR B 1 111 ? 8.352 10.688 -5.465 1 95.5 111 THR B O 1
ATOM 3744 N N . THR B 1 112 ? 7.602 8.898 -6.621 1 96.31 112 THR B N 1
ATOM 3745 C CA . THR B 1 112 ? 6.836 9.742 -7.531 1 96.31 112 THR B CA 1
ATOM 3746 C C . THR B 1 112 ? 5.637 10.359 -6.816 1 96.31 112 THR B C 1
ATOM 3748 O O . THR B 1 112 ? 5.043 11.32 -7.309 1 96.31 112 THR B O 1
ATOM 3751 N N . PHE B 1 113 ? 5.277 9.797 -5.715 1 98.12 113 PHE B N 1
ATOM 3752 C CA . PHE B 1 113 ? 4.195 10.344 -4.902 1 98.12 113 PHE B CA 1
ATOM 3753 C C . PHE B 1 113 ? 4.727 11.367 -3.91 1 98.12 113 PHE B C 1
ATOM 3755 O O . PHE B 1 113 ? 5.934 11.414 -3.646 1 98.12 113 PHE B O 1
ATOM 3762 N N . GLY B 1 114 ? 3.85 12.141 -3.42 1 97.94 114 GLY B N 1
ATOM 3763 C CA . GLY B 1 114 ? 4.238 13.18 -2.482 1 97.94 114 GLY B CA 1
ATOM 3764 C C . GLY B 1 114 ? 4.496 12.656 -1.082 1 97.94 114 GLY B C 1
ATOM 3765 O O . GLY B 1 114 ? 4.047 11.562 -0.731 1 97.94 114 GLY B O 1
ATOM 3766 N N . HIS B 1 115 ? 5.305 13.398 -0.369 1 97.5 115 HIS B N 1
ATOM 3767 C CA . HIS B 1 115 ? 5.5 13.156 1.055 1 97.5 115 HIS B CA 1
ATOM 3768 C C . HIS B 1 115 ? 4.379 13.773 1.881 1 97.5 115 HIS B C 1
ATOM 3770 O O . HIS B 1 115 ? 4.562 14.828 2.494 1 97.5 115 HIS B O 1
ATOM 3776 N N . SER B 1 116 ? 3.283 13.125 1.901 1 98.19 116 SER B N 1
ATOM 3777 C CA . SER B 1 116 ? 2.094 13.672 2.553 1 98.19 116 SER B CA 1
ATOM 3778 C C . SER B 1 116 ? 1.312 12.578 3.273 1 98.19 116 SER B C 1
ATOM 3780 O O . SER B 1 116 ? 1.43 11.398 2.938 1 98.19 116 SER B O 1
ATOM 3782 N N . LYS B 1 117 ? 0.594 12.938 4.301 1 98.56 117 LYS B N 1
ATOM 3783 C CA . LYS B 1 117 ? -0.218 12.031 5.105 1 98.56 117 LYS B CA 1
ATOM 3784 C C . LYS B 1 117 ? -1.519 12.695 5.543 1 98.56 117 LYS B C 1
ATOM 3786 O O . LYS B 1 117 ? -1.521 13.859 5.949 1 98.56 117 LYS B O 1
ATOM 3791 N N . GLY B 1 118 ? -2.613 11.906 5.426 1 98.81 118 GLY B N 1
ATOM 3792 C CA . GLY B 1 118 ? -3.885 12.445 5.871 1 98.81 118 GLY B CA 1
ATOM 3793 C C . GLY B 1 118 ? -5.051 11.508 5.645 1 98.81 118 GLY B C 1
ATOM 3794 O O . GLY B 1 118 ? -4.867 10.391 5.145 1 98.81 118 GLY B O 1
ATOM 3795 N N . VAL B 1 119 ? -6.215 11.914 6.156 1 98.94 119 VAL B N 1
ATOM 3796 C CA . VAL B 1 119 ? -7.488 11.219 6 1 98.94 119 VAL B CA 1
ATOM 3797 C C . VAL B 1 119 ? -8.578 12.211 5.598 1 98.94 119 VAL B C 1
ATOM 3799 O O . VAL B 1 119 ? -8.734 13.25 6.234 1 98.94 119 VAL B O 1
ATOM 3802 N N . LEU B 1 120 ? -9.242 11.914 4.531 1 98.94 120 LEU B N 1
ATOM 3803 C CA . LEU B 1 120 ? -10.492 12.578 4.195 1 98.94 120 LEU B CA 1
ATOM 3804 C C . LEU B 1 120 ? -11.688 11.672 4.48 1 98.94 120 LEU B C 1
ATOM 3806 O O . LEU B 1 120 ? -11.672 10.492 4.117 1 98.94 120 LEU B O 1
ATOM 3810 N N . MET B 1 121 ? -12.609 12.156 5.164 1 98.88 121 MET B N 1
ATOM 3811 C CA . MET B 1 121 ? -13.938 11.57 5.309 1 98.88 121 MET B CA 1
ATOM 3812 C C . MET B 1 121 ? -15.023 12.562 4.902 1 98.88 121 MET B C 1
ATOM 3814 O O . MET B 1 121 ? -15.055 13.688 5.402 1 98.88 121 MET B O 1
ATOM 3818 N N . VAL B 1 122 ? -15.922 12.102 4.035 1 98.75 122 VAL B N 1
ATOM 3819 C CA . VAL B 1 122 ? -16.812 13.086 3.43 1 98.75 122 VAL B CA 1
ATOM 3820 C C . VAL B 1 122 ? -18.234 12.547 3.395 1 98.75 122 VAL B C 1
ATOM 3822 O O . VAL B 1 122 ? -18.469 11.422 2.943 1 98.75 122 VAL B O 1
ATOM 3825 N N . ASP B 1 123 ? -19.109 13.25 3.893 1 98.12 123 ASP B N 1
ATOM 3826 C CA . ASP B 1 123 ? -20.547 13.078 3.695 1 98.12 123 ASP B CA 1
ATOM 3827 C C . ASP B 1 123 ? -21.078 14.055 2.646 1 98.12 123 ASP B C 1
ATOM 3829 O O . ASP B 1 123 ? -21.141 15.258 2.891 1 98.12 123 ASP B O 1
ATOM 3833 N N . ARG B 1 124 ? -21.484 13.578 1.55 1 97.06 124 ARG B N 1
ATOM 3834 C CA . ARG B 1 124 ? -21.797 14.461 0.425 1 97.06 124 ARG B CA 1
ATOM 3835 C C . ARG B 1 124 ? -23.031 15.305 0.713 1 97.06 124 ARG B C 1
ATOM 3837 O O . ARG B 1 124 ? -23.312 16.25 -0.013 1 97.06 124 ARG B O 1
ATOM 3844 N N . THR B 1 125 ? -23.766 14.961 1.726 1 96.94 125 THR B N 1
ATOM 3845 C CA . THR B 1 125 ? -25 15.68 2.01 1 96.94 125 THR B CA 1
ATOM 3846 C C . THR B 1 125 ? -24.766 16.797 3.021 1 96.94 125 THR B C 1
ATOM 3848 O O . THR B 1 125 ? -25.656 17.609 3.275 1 96.94 125 THR B O 1
ATOM 3851 N N . ASP B 1 126 ? -23.609 16.859 3.59 1 96.19 126 ASP B N 1
ATOM 3852 C CA . ASP B 1 126 ? -23.438 17.828 4.668 1 96.19 126 ASP B CA 1
ATOM 3853 C C . ASP B 1 126 ? -22 18.328 4.734 1 96.19 126 ASP B C 1
ATOM 3855 O O . ASP B 1 126 ? -21.656 19.328 4.117 1 96.19 126 ASP B O 1
ATOM 3859 N N . SER B 1 127 ? -21.188 17.609 5.438 1 97.62 127 SER B N 1
ATOM 3860 C CA . SER B 1 127 ? -19.812 18.047 5.719 1 97.62 127 SER B CA 1
ATOM 3861 C C . SER B 1 127 ? -18.844 16.891 5.641 1 97.62 127 SER B C 1
ATOM 3863 O O . SER B 1 127 ? -19.234 15.742 5.395 1 97.62 127 SER B O 1
ATOM 3865 N N . GLY B 1 128 ? -17.609 17.188 5.727 1 98.62 128 GLY B N 1
ATOM 3866 C CA . GLY B 1 128 ? -16.531 16.234 5.848 1 98.62 128 GLY B CA 1
ATOM 3867 C C . GLY B 1 128 ? -15.367 16.734 6.684 1 98.62 128 GLY B C 1
ATOM 3868 O O . GLY B 1 128 ? -15.422 17.844 7.215 1 98.62 128 GLY B O 1
ATOM 3869 N N . VAL B 1 129 ? -14.445 15.852 6.801 1 98.81 129 VAL B N 1
ATOM 3870 C CA . VAL B 1 129 ? -13.266 16.125 7.609 1 98.81 129 VAL B CA 1
ATOM 3871 C C . VAL B 1 129 ? -12.008 15.969 6.754 1 98.81 129 VAL B C 1
ATOM 3873 O O . VAL B 1 129 ? -11.906 15.047 5.941 1 98.81 129 VAL B O 1
ATOM 3876 N N . TRP B 1 130 ? -11.133 16.922 6.867 1 98.94 130 TRP B N 1
ATOM 3877 C CA . TRP B 1 130 ? -9.758 16.75 6.43 1 98.94 130 TRP B CA 1
ATOM 3878 C C . TRP B 1 130 ? -8.805 16.688 7.621 1 98.94 130 TRP B C 1
ATOM 3880 O O . TRP B 1 130 ? -8.664 17.672 8.352 1 98.94 130 TRP B O 1
ATOM 3890 N N . LEU B 1 131 ? -8.25 15.555 7.852 1 98.94 131 LEU B N 1
ATOM 3891 C CA . LEU B 1 131 ? -7.254 15.312 8.891 1 98.94 131 LEU B CA 1
ATOM 3892 C C . LEU B 1 131 ? -5.859 15.18 8.289 1 98.94 131 LEU B C 1
ATOM 3894 O O . LEU B 1 131 ? -5.492 14.117 7.777 1 98.94 131 LEU B O 1
ATOM 3898 N N . LEU B 1 132 ? -5.074 16.234 8.328 1 98.88 132 LEU B N 1
ATOM 3899 C CA . LEU B 1 132 ? -3.688 16.234 7.883 1 98.88 132 LEU B CA 1
ATOM 3900 C C . LEU B 1 132 ? -2.742 15.922 9.039 1 98.88 132 LEU B C 1
ATOM 3902 O O . LEU B 1 132 ? -2.918 16.438 10.148 1 98.88 132 LEU B O 1
ATOM 3906 N N . HIS B 1 133 ? -1.716 15.117 8.805 1 98.69 133 HIS B N 1
ATOM 3907 C CA . HIS B 1 133 ? -0.864 14.742 9.93 1 98.69 133 HIS B CA 1
ATOM 3908 C C . HIS B 1 133 ? 0.532 14.352 9.461 1 98.69 133 HIS B C 1
ATOM 3910 O O . HIS B 1 133 ? 0.808 14.352 8.258 1 98.69 133 HIS B O 1
ATOM 3916 N N . SER B 1 134 ? 1.43 14.023 10.438 1 98 134 SER B N 1
ATOM 3917 C CA . SER B 1 134 ? 2.82 13.711 10.125 1 98 134 SER B CA 1
ATOM 3918 C C . SER B 1 134 ? 3.172 12.281 10.539 1 98 134 SER B C 1
ATOM 3920 O O . SER B 1 134 ? 4.348 11.938 10.672 1 98 134 SER B O 1
ATOM 3922 N N . THR B 1 135 ? 2.203 11.414 10.805 1 98.06 135 THR B N 1
ATOM 3923 C CA . THR B 1 135 ? 2.465 10.117 11.422 1 98.06 135 THR B CA 1
ATOM 3924 C C . THR B 1 135 ? 2.492 9.016 10.367 1 98.06 135 THR B C 1
ATOM 3926 O O . THR B 1 135 ? 1.453 8.656 9.812 1 98.06 135 THR B O 1
ATOM 3929 N N . PRO B 1 136 ? 3.643 8.391 10.141 1 97.56 136 PRO B N 1
ATOM 3930 C CA . PRO B 1 136 ? 3.682 7.234 9.242 1 97.56 136 PRO B CA 1
ATOM 3931 C C . PRO B 1 136 ? 2.754 6.109 9.695 1 97.56 136 PRO B C 1
ATOM 3933 O O . PRO B 1 136 ? 2.52 5.941 10.898 1 97.56 136 PRO B O 1
ATOM 3936 N N . GLN B 1 137 ? 2.164 5.336 8.727 1 98.31 137 GLN B N 1
ATOM 3937 C CA . GLN B 1 137 ? 1.4 4.109 8.914 1 98.31 137 GLN B CA 1
ATOM 3938 C C . GLN B 1 137 ? 0.037 4.398 9.539 1 98.31 137 GLN B C 1
ATOM 3940 O O . GLN B 1 137 ? -0.729 3.477 9.828 1 98.31 137 GLN B O 1
ATOM 3945 N N . PHE B 1 138 ? -0.286 5.73 9.789 1 98.56 138 PHE B N 1
ATOM 3946 C CA . PHE B 1 138 ? -1.59 6.102 10.328 1 98.56 138 PHE B CA 1
ATOM 3947 C C . PHE B 1 138 ? -2.578 6.395 9.203 1 98.56 138 PHE B C 1
ATOM 3949 O O . PHE B 1 138 ? -2.221 7.023 8.203 1 98.56 138 PHE B O 1
ATOM 3956 N N . PRO B 1 139 ? -3.848 5.992 9.367 1 98.56 139 PRO B N 1
ATOM 3957 C CA . PRO B 1 139 ? -4.312 4.996 10.336 1 98.56 139 PRO B CA 1
ATOM 3958 C C . PRO B 1 139 ? -3.768 3.6 10.055 1 98.56 139 PRO B C 1
ATOM 3960 O O . PRO B 1 139 ? -3.721 3.174 8.898 1 98.56 139 PRO B O 1
ATOM 3963 N N . TYR B 1 140 ? -3.439 2.924 11.094 1 98.44 140 TYR B N 1
ATOM 3964 C CA . TYR B 1 140 ? -2.826 1.609 10.945 1 98.44 140 TYR B CA 1
ATOM 3965 C C . TYR B 1 140 ? -3.855 0.578 10.492 1 98.44 140 TYR B C 1
ATOM 3967 O O . TYR B 1 140 ? -3.582 -0.234 9.609 1 98.44 140 TYR B O 1
ATOM 3975 N N . ARG B 1 141 ? -5.031 0.534 11.133 1 97.5 141 ARG B N 1
ATOM 3976 C CA . ARG B 1 141 ? -6.215 -0.236 10.758 1 97.5 141 ARG B CA 1
ATOM 3977 C C . ARG B 1 141 ? -7.48 0.604 10.898 1 97.5 141 ARG B C 1
ATOM 3979 O O . ARG B 1 141 ? -7.508 1.574 11.656 1 97.5 141 ARG B O 1
ATOM 3986 N N . ARG B 1 142 ? -8.508 0.279 10.117 1 97.25 142 ARG B N 1
ATOM 3987 C CA . ARG B 1 142 ? -9.812 0.896 10.32 1 97.25 142 ARG B CA 1
ATOM 3988 C C . ARG B 1 142 ? -10.562 0.23 11.469 1 97.25 142 ARG B C 1
ATOM 3990 O O . ARG B 1 142 ? -11.625 -0.36 11.266 1 97.25 142 ARG B O 1
ATOM 3997 N N . ASN B 1 143 ? -9.969 0.419 12.625 1 96.88 143 ASN B N 1
ATOM 3998 C CA . ASN B 1 143 ? -10.469 -0.164 13.867 1 96.88 143 ASN B CA 1
ATOM 3999 C C . ASN B 1 143 ? -10.102 0.695 15.07 1 96.88 143 ASN B C 1
ATOM 4001 O O . ASN B 1 143 ? -8.953 1.124 15.211 1 96.88 143 ASN B O 1
ATOM 4005 N N . LYS B 1 144 ? -11.055 0.942 15.938 1 96.38 144 LYS B N 1
ATOM 4006 C CA . LYS B 1 144 ? -10.883 1.885 17.047 1 96.38 144 LYS B CA 1
ATOM 4007 C C . LYS B 1 144 ? -9.797 1.41 18 1 96.38 144 LYS B C 1
ATOM 4009 O O . LYS B 1 144 ? -9.219 2.211 18.75 1 96.38 144 LYS B O 1
ATOM 4014 N N . ASN B 1 145 ? -9.5 0.137 17.984 1 97 145 ASN B N 1
ATOM 4015 C CA . ASN B 1 145 ? -8.539 -0.405 18.938 1 97 145 ASN B CA 1
ATOM 4016 C C . ASN B 1 145 ? -7.16 -0.572 18.312 1 97 145 ASN B C 1
ATOM 4018 O O . ASN B 1 145 ? -6.195 -0.908 19 1 97 145 ASN B O 1
ATOM 4022 N N . THR B 1 146 ? -7.062 -0.371 16.984 1 97.5 146 THR B N 1
ATOM 4023 C CA . THR B 1 146 ? -5.793 -0.657 16.328 1 97.5 146 THR B CA 1
ATOM 4024 C C . THR B 1 146 ? -5.484 0.398 15.273 1 97.5 146 THR B C 1
ATOM 4026 O O . THR B 1 146 ? -4.719 0.141 14.336 1 97.5 146 THR B O 1
ATOM 4029 N N . PHE B 1 147 ? -6.109 1.548 15.312 1 98.5 147 PHE B N 1
ATOM 4030 C CA . PHE B 1 147 ? -5.895 2.588 14.312 1 98.5 147 PHE B CA 1
ATOM 4031 C C . PHE B 1 147 ? -4.531 3.244 14.492 1 98.5 147 PHE B C 1
ATOM 4033 O O . PHE B 1 147 ? -3.994 3.84 13.562 1 98.5 147 PHE B O 1
ATOM 4040 N N . TRP B 1 148 ? -3.943 3.225 15.68 1 98.69 148 TRP B N 1
ATOM 4041 C CA . TRP B 1 148 ? -2.666 3.869 15.977 1 98.69 148 TRP B CA 1
ATOM 4042 C C . TRP B 1 148 ? -1.507 2.908 15.734 1 98.69 148 TRP B C 1
ATOM 4044 O O . TRP B 1 148 ? -1.521 1.775 16.219 1 98.69 148 TRP B O 1
ATOM 4054 N N . PRO B 1 149 ? -0.528 3.309 15 1 98.12 149 PRO B N 1
ATOM 4055 C CA . PRO B 1 149 ? 0.639 2.445 14.805 1 98.12 149 PRO B CA 1
ATOM 4056 C C . PRO B 1 149 ? 1.568 2.422 16.016 1 98.12 149 PRO B C 1
ATOM 4058 O O . PRO B 1 149 ? 1.828 3.467 16.625 1 98.12 149 PRO B O 1
ATOM 4061 N N . LYS B 1 150 ? 2.137 1.343 16.328 1 94.62 150 LYS B N 1
ATOM 4062 C CA . LYS B 1 150 ? 3.068 1.224 17.453 1 94.62 150 LYS B CA 1
ATOM 4063 C C . LYS B 1 150 ? 4.285 2.125 17.25 1 94.62 150 LYS B C 1
ATOM 4065 O O . LYS B 1 150 ? 4.809 2.688 18.219 1 94.62 150 LYS B O 1
ATOM 4070 N N . SER B 1 151 ? 4.703 2.27 16.047 1 95.19 151 SER B N 1
ATOM 4071 C CA . SER B 1 151 ? 5.867 3.08 15.719 1 95.19 151 SER B CA 1
ATOM 4072 C C . SER B 1 151 ? 5.598 4.562 15.953 1 95.19 151 SER B C 1
ATOM 4074 O O . SER B 1 151 ? 6.523 5.375 15.961 1 95.19 151 SER B O 1
ATOM 4076 N N . GLY B 1 152 ? 4.379 4.957 16.188 1 96.69 152 GLY B N 1
ATOM 4077 C CA . GLY B 1 152 ? 4.004 6.355 16.328 1 96.69 152 GLY B CA 1
ATOM 4078 C C . GLY B 1 152 ? 4.23 6.902 17.719 1 96.69 152 GLY B C 1
ATOM 4079 O O . GLY B 1 152 ? 3.965 8.078 17.984 1 96.69 152 GLY B O 1
ATOM 4080 N N . LYS B 1 153 ? 4.785 6.145 18.609 1 96.5 153 LYS B N 1
ATOM 4081 C CA . LYS B 1 153 ? 4.91 6.562 20 1 96.5 153 LYS B CA 1
ATOM 4082 C C . LYS B 1 153 ? 6.219 7.312 20.234 1 96.5 153 LYS B C 1
ATOM 4084 O O . LYS B 1 153 ? 6.266 8.242 21.031 1 96.5 153 LYS B O 1
ATOM 4089 N N . LYS B 1 154 ? 7.234 7.074 19.562 1 95.75 154 LYS B N 1
ATOM 4090 C CA . LYS B 1 154 ? 8.602 7.48 19.875 1 95.75 154 LYS B CA 1
ATOM 4091 C C . LYS B 1 154 ? 8.789 8.984 19.656 1 95.75 154 LYS B C 1
ATOM 4093 O O . LYS B 1 154 ? 9.297 9.68 20.531 1 95.75 154 LYS B O 1
ATOM 4098 N N . ASN B 1 155 ? 8.43 9.508 18.547 1 96.5 155 ASN B N 1
ATOM 4099 C CA . ASN B 1 155 ? 8.734 10.883 18.156 1 96.5 155 ASN B CA 1
ATOM 4100 C C . ASN B 1 155 ? 7.52 11.789 18.328 1 96.5 155 ASN B C 1
ATOM 4102 O O . ASN B 1 155 ? 6.395 11.312 18.469 1 96.5 155 ASN B O 1
ATOM 4106 N N . GLY B 1 156 ? 7.816 13.055 18.359 1 97.5 156 GLY B N 1
ATOM 4107 C CA . GLY B 1 156 ? 6.73 14.016 18.266 1 97.5 156 GLY B CA 1
ATOM 4108 C C . GLY B 1 156 ? 6.02 13.969 16.922 1 97.5 156 GLY B C 1
ATOM 4109 O O . GLY B 1 156 ? 6.629 13.641 15.898 1 97.5 156 GLY B O 1
ATOM 4110 N N . GLN B 1 157 ? 4.734 14.25 16.938 1 97.94 157 GLN B N 1
ATOM 4111 C CA . GLN B 1 157 ? 3.877 14.266 15.75 1 97.94 157 GLN B CA 1
ATOM 4112 C C . GLN B 1 157 ? 2.85 15.391 15.828 1 97.94 157 GLN B C 1
ATOM 4114 O O . GLN B 1 157 ? 2.613 15.945 16.906 1 97.94 157 GLN B O 1
ATOM 4119 N N . ILE B 1 158 ? 2.266 15.703 14.688 1 98.75 158 ILE B N 1
ATOM 4120 C CA . ILE B 1 158 ? 1.258 16.766 14.727 1 98.75 158 ILE B CA 1
ATOM 4121 C C . ILE B 1 158 ? 0.096 16.406 13.805 1 98.75 158 ILE B C 1
ATOM 4123 O O . ILE B 1 158 ? 0.286 15.719 12.797 1 98.75 158 ILE B O 1
ATOM 4127 N N . PHE B 1 159 ? -1.135 16.766 14.203 1 98.88 159 PHE B N 1
ATOM 4128 C CA . PHE B 1 159 ? -2.377 16.609 13.453 1 98.88 159 PHE B CA 1
ATOM 4129 C C . PHE B 1 159 ? -3.137 17.938 13.391 1 98.88 159 PHE B C 1
ATOM 4131 O O . PHE B 1 159 ? -3.145 18.703 14.359 1 98.88 159 PHE B O 1
ATOM 4138 N N . ILE B 1 160 ? -3.779 18.156 12.312 1 98.94 160 ILE B N 1
ATOM 4139 C CA . ILE B 1 160 ? -4.824 19.188 12.242 1 98.94 160 ILE B CA 1
ATOM 4140 C C . ILE B 1 160 ? -6.086 18.578 11.625 1 98.94 160 ILE B C 1
ATOM 4142 O O . ILE B 1 160 ? -6.027 17.938 10.586 1 98.94 160 ILE B O 1
ATOM 4146 N N . CYS B 1 161 ? -7.156 18.703 12.328 1 98.94 161 CYS B N 1
ATOM 4147 C CA . CYS B 1 161 ? -8.477 18.297 11.859 1 98.94 161 CYS B CA 1
ATOM 4148 C C . CYS B 1 161 ? -9.359 19.5 11.594 1 98.94 161 CYS B C 1
ATOM 4150 O O . CYS B 1 161 ? -9.453 20.406 12.422 1 98.94 161 CYS B O 1
ATOM 4152 N N . VAL B 1 162 ? -10 19.547 10.469 1 98.94 162 VAL B N 1
ATOM 4153 C CA . VAL B 1 162 ? -10.93 20.625 10.156 1 98.94 162 VAL B CA 1
ATOM 4154 C C . VAL B 1 162 ? -12.203 20.062 9.531 1 98.94 162 VAL B C 1
ATOM 4156 O O . VAL B 1 162 ? -12.133 19.188 8.656 1 98.94 162 VAL B O 1
ATOM 4159 N N . THR B 1 163 ? -13.359 20.5 9.992 1 98.88 163 THR B N 1
ATOM 4160 C CA . THR B 1 163 ? -14.641 20.172 9.383 1 98.88 163 THR B CA 1
ATOM 4161 C C . THR B 1 163 ? -14.992 21.172 8.281 1 98.88 163 THR B C 1
ATOM 4163 O O . THR B 1 163 ? -15.117 22.359 8.539 1 98.88 163 THR B O 1
ATOM 4166 N N . PHE B 1 164 ? -15.141 20.672 7.117 1 98.88 164 PHE B N 1
ATOM 4167 C CA . PHE B 1 164 ? -15.469 21.5 5.973 1 98.88 164 PHE B CA 1
ATOM 4168 C C . PHE B 1 164 ? -16.844 21.141 5.418 1 98.88 164 PHE B C 1
ATOM 4170 O O . PHE B 1 164 ? -17.25 19.984 5.473 1 98.88 164 PHE B O 1
ATOM 4177 N N . PRO B 1 165 ? -17.562 22.172 4.844 1 98.62 165 PRO B N 1
ATOM 4178 C CA . PRO B 1 165 ? -18.719 21.797 4.039 1 98.62 165 PRO B CA 1
ATOM 4179 C C . PRO B 1 165 ? -18.344 20.984 2.803 1 98.62 165 PRO B C 1
ATOM 4181 O O . PRO B 1 165 ? -17.25 21.141 2.262 1 98.62 165 PRO B O 1
ATOM 4184 N N . TYR B 1 166 ? -19.234 20.156 2.312 1 98.44 166 TYR B N 1
ATOM 4185 C CA . TYR B 1 166 ? -18.984 19.25 1.188 1 98.44 166 TYR B CA 1
ATOM 4186 C C . TYR B 1 166 ? -18.438 20.031 -0.012 1 98.44 166 TYR B C 1
ATOM 4188 O O . TYR B 1 166 ? -17.578 19.531 -0.738 1 98.44 166 TYR B O 1
ATOM 4196 N N . ALA B 1 167 ? -18.844 21.219 -0.186 1 98.56 167 ALA B N 1
ATOM 4197 C CA . ALA B 1 167 ? -18.484 22 -1.359 1 98.56 167 ALA B CA 1
ATOM 4198 C C . ALA B 1 167 ? -16.969 22.25 -1.399 1 98.56 167 ALA B C 1
ATOM 4200 O O . ALA B 1 167 ? -16.375 22.359 -2.479 1 98.56 167 ALA B O 1
ATOM 4201 N N . GLU B 1 168 ? -16.328 22.344 -0.27 1 98.81 168 GLU B N 1
ATOM 4202 C CA . GLU B 1 168 ? -14.906 22.625 -0.197 1 98.81 168 GLU B CA 1
ATOM 4203 C C . GLU B 1 168 ? -14.07 21.438 -0.681 1 98.81 168 GLU B C 1
ATOM 4205 O O . GLU B 1 168 ? -12.883 21.594 -0.974 1 98.81 168 GLU B O 1
ATOM 4210 N N . PHE B 1 169 ? -14.641 20.281 -0.817 1 98.88 169 PHE B N 1
ATOM 4211 C CA . PHE B 1 169 ? -13.883 19.062 -1.106 1 98.88 169 PHE B CA 1
ATOM 4212 C C . PHE B 1 169 ? -13.547 18.984 -2.59 1 98.88 169 PHE B C 1
ATOM 4214 O O . PHE B 1 169 ? -12.75 18.141 -3.004 1 98.88 169 PHE B O 1
ATOM 4221 N N . LYS B 1 170 ? -14.109 19.844 -3.375 1 98.75 170 LYS B N 1
ATOM 4222 C CA . LYS B 1 170 ? -13.586 20.016 -4.727 1 98.75 170 LYS B CA 1
ATOM 4223 C C . LYS B 1 170 ? -12.148 20.547 -4.691 1 98.75 170 LYS B C 1
ATOM 4225 O O . LYS B 1 170 ? -11.266 20 -5.352 1 98.75 170 LYS B O 1
ATOM 4230 N N . LYS B 1 171 ? -11.992 21.578 -3.918 1 98.81 171 LYS B N 1
ATOM 4231 C CA . LYS B 1 171 ? -10.672 22.188 -3.773 1 98.81 171 LYS B CA 1
ATOM 4232 C C . LYS B 1 171 ? -9.703 21.266 -3.053 1 98.81 171 LYS B C 1
ATOM 4234 O O . LYS B 1 171 ? -8.531 21.172 -3.416 1 98.81 171 LYS B O 1
ATOM 4239 N N . ILE B 1 172 ? -10.195 20.578 -2.072 1 98.88 172 ILE B N 1
ATOM 4240 C CA . ILE B 1 172 ? -9.352 19.672 -1.3 1 98.88 172 ILE B CA 1
ATOM 4241 C C . ILE B 1 172 ? -8.922 18.5 -2.176 1 98.88 172 ILE B C 1
ATOM 4243 O O . ILE B 1 172 ? -7.766 18.078 -2.125 1 98.88 172 ILE B O 1
ATOM 4247 N N . GLY B 1 173 ? -9.898 17.969 -2.971 1 98.88 173 GLY B N 1
ATOM 4248 C CA . GLY B 1 173 ? -9.531 16.953 -3.957 1 98.88 173 GLY B CA 1
ATOM 4249 C C . GLY B 1 173 ? -8.438 17.422 -4.898 1 98.88 173 GLY B C 1
ATOM 4250 O O . GLY B 1 173 ? -7.488 16.672 -5.168 1 98.88 173 GLY B O 1
ATOM 4251 N N . ASN B 1 174 ? -8.523 18.641 -5.383 1 98.88 174 ASN B N 1
ATOM 4252 C CA . ASN B 1 174 ? -7.492 19.188 -6.254 1 98.88 174 ASN B CA 1
ATOM 4253 C C . ASN B 1 174 ? -6.156 19.312 -5.523 1 98.88 174 ASN B C 1
ATOM 4255 O O . ASN B 1 174 ? -5.098 19.094 -6.109 1 98.88 174 ASN B O 1
ATOM 4259 N N . HIS B 1 175 ? -6.215 19.703 -4.293 1 98.81 175 HIS B N 1
ATOM 4260 C CA . HIS B 1 175 ? -4.98 19.797 -3.521 1 98.81 175 HIS B CA 1
ATOM 4261 C C . HIS B 1 175 ? -4.25 18.453 -3.488 1 98.81 175 HIS B C 1
ATOM 4263 O O . HIS B 1 175 ? -3.033 18.406 -3.674 1 98.81 175 HIS B O 1
ATOM 4269 N N . LEU B 1 176 ? -5.016 17.375 -3.252 1 98.88 176 LEU B N 1
ATOM 4270 C CA . LEU B 1 176 ? -4.406 16.062 -3.234 1 98.88 176 LEU B CA 1
ATOM 4271 C C . LEU B 1 176 ? -3.775 15.734 -4.586 1 98.88 176 LEU B C 1
ATOM 4273 O O . LEU B 1 176 ? -2.752 15.047 -4.648 1 98.88 176 LEU B O 1
ATOM 4277 N N . ARG B 1 177 ? -4.375 16.219 -5.645 1 98.88 177 ARG B N 1
ATOM 4278 C CA . ARG B 1 177 ? -3.842 16.016 -6.988 1 98.88 177 ARG B CA 1
ATOM 4279 C C . ARG B 1 177 ? -2.584 16.844 -7.211 1 98.88 177 ARG B C 1
ATOM 4281 O O . ARG B 1 177 ? -1.633 16.375 -7.848 1 98.88 177 ARG B O 1
ATOM 4288 N N . TYR B 1 178 ? -2.51 18.062 -6.625 1 98.69 178 TYR B N 1
ATOM 4289 C CA . TYR B 1 178 ? -1.324 18.906 -6.727 1 98.69 178 TYR B CA 1
ATOM 4290 C C . TYR B 1 178 ? -0.127 18.25 -6.051 1 98.69 178 TYR B C 1
ATOM 4292 O O . TYR B 1 178 ? 0.986 18.281 -6.582 1 98.69 178 TYR B O 1
ATOM 4300 N N . ILE B 1 179 ? -0.402 17.641 -4.895 1 98.62 179 ILE B N 1
ATOM 4301 C CA . ILE B 1 179 ? 0.717 17.156 -4.09 1 98.62 179 ILE B CA 1
ATOM 4302 C C . ILE B 1 179 ? 0.991 15.688 -4.414 1 98.62 179 ILE B C 1
ATOM 4304 O O . ILE B 1 179 ? 1.814 15.047 -3.756 1 98.62 179 ILE B O 1
ATOM 4308 N N . ARG B 1 180 ? 0.248 15.125 -5.34 1 98.5 180 ARG B N 1
ATOM 4309 C CA . ARG B 1 180 ? 0.382 13.727 -5.73 1 98.5 180 ARG B CA 1
ATOM 4310 C C . ARG B 1 180 ? 0.291 12.805 -4.52 1 98.5 180 ARG B C 1
ATOM 4312 O O . ARG B 1 180 ? 1.164 11.961 -4.305 1 98.5 180 ARG B O 1
ATOM 4319 N N . ALA B 1 181 ? -0.784 12.984 -3.744 1 98.81 181 ALA B N 1
ATOM 4320 C CA . ALA B 1 181 ? -0.999 12.156 -2.561 1 98.81 181 ALA B CA 1
ATOM 4321 C C . ALA B 1 181 ? -1.113 10.68 -2.936 1 98.81 181 ALA B C 1
ATOM 4323 O O . ALA B 1 181 ? -1.603 10.344 -4.016 1 98.81 181 ALA B O 1
ATOM 4324 N N . PHE B 1 182 ? -0.647 9.805 -2.016 1 98.81 182 PHE B N 1
ATOM 4325 C CA . PHE B 1 182 ? -0.75 8.367 -2.238 1 98.81 182 PHE B CA 1
ATOM 4326 C C . PHE B 1 182 ? -1.894 7.773 -1.424 1 98.81 182 PHE B C 1
ATOM 4328 O O . PHE B 1 182 ? -1.724 7.461 -0.244 1 98.81 182 PHE B O 1
ATOM 4335 N N . PRO B 1 183 ? -3.057 7.586 -2.033 1 98.75 183 PRO B N 1
ATOM 4336 C CA . PRO B 1 183 ? -4.148 6.902 -1.334 1 98.75 183 PRO B CA 1
ATOM 4337 C C . PRO B 1 183 ? -3.881 5.41 -1.142 1 98.75 183 PRO B C 1
ATOM 4339 O O . PRO B 1 183 ? -3.723 4.68 -2.121 1 98.75 183 PRO B O 1
ATOM 4342 N N . PHE B 1 184 ? -3.812 4.969 0.137 1 98.25 184 PHE B N 1
ATOM 4343 C CA . PHE B 1 184 ? -3.562 3.547 0.339 1 98.25 184 PHE B CA 1
ATOM 4344 C C . PHE B 1 184 ? -4.852 2.812 0.682 1 98.25 184 PHE B C 1
ATOM 4346 O O . PHE B 1 184 ? -4.914 1.583 0.61 1 98.25 184 PHE B O 1
ATOM 4353 N N . GLU B 1 185 ? -5.895 3.529 1.059 1 97.88 185 GLU B N 1
ATOM 4354 C CA . GLU B 1 185 ? -7.266 3.039 1.199 1 97.88 185 GLU B CA 1
ATOM 4355 C C . GLU B 1 185 ? -8.281 4.121 0.835 1 97.88 185 GLU B C 1
ATOM 4357 O O . GLU B 1 185 ? -8.102 5.289 1.193 1 97.88 185 GLU B O 1
ATOM 4362 N N . HIS B 1 186 ? -9.266 3.73 0.082 1 98.38 186 HIS B N 1
ATOM 4363 C CA . HIS B 1 186 ? -10.273 4.723 -0.28 1 98.38 186 HIS B CA 1
ATOM 4364 C C . HIS B 1 186 ? -11.547 4.055 -0.769 1 98.38 186 HIS B C 1
ATOM 4366 O O . HIS B 1 186 ? -11.531 2.891 -1.179 1 98.38 186 HIS B O 1
ATOM 4372 N N . ASP B 1 187 ? -12.617 4.688 -0.661 1 98.25 187 ASP B N 1
ATOM 4373 C CA . ASP B 1 187 ? -13.914 4.379 -1.252 1 98.25 187 ASP B CA 1
ATOM 4374 C C . ASP B 1 187 ? -14.711 5.652 -1.514 1 98.25 187 ASP B C 1
ATOM 4376 O O . ASP B 1 187 ? -15.266 6.25 -0.585 1 98.25 187 ASP B O 1
ATOM 4380 N N . ILE B 1 188 ? -14.719 6.09 -2.736 1 98.25 188 ILE B N 1
ATOM 4381 C CA . ILE B 1 188 ? -15.43 7.297 -3.148 1 98.25 188 ILE B CA 1
ATOM 4382 C C . ILE B 1 188 ? -16.516 6.938 -4.152 1 98.25 188 ILE B C 1
ATOM 4384 O O . ILE B 1 188 ? -16.234 6.641 -5.312 1 98.25 188 ILE B O 1
ATOM 4388 N N . PRO B 1 189 ? -17.781 6.973 -3.758 1 97.06 189 PRO B N 1
ATOM 4389 C CA . PRO B 1 189 ? -18.859 6.645 -4.676 1 97.06 189 PRO B CA 1
ATOM 4390 C C . PRO B 1 189 ? -18.938 7.582 -5.879 1 97.06 189 PRO B C 1
ATOM 4392 O O . PRO B 1 189 ? -18.406 8.695 -5.824 1 97.06 189 PRO B O 1
ATOM 4395 N N . GLU B 1 190 ? -19.672 7.145 -6.887 1 95.5 190 GLU B N 1
ATOM 4396 C CA . GLU B 1 190 ? -19.703 7.805 -8.188 1 95.5 190 GLU B CA 1
ATOM 4397 C C . GLU B 1 190 ? -20.328 9.195 -8.094 1 95.5 190 GLU B C 1
ATOM 4399 O O . GLU B 1 190 ? -20 10.086 -8.867 1 95.5 190 GLU B O 1
ATOM 4404 N N . GLN B 1 191 ? -21.172 9.43 -7.09 1 97.25 191 GLN B N 1
ATOM 4405 C CA . GLN B 1 191 ? -21.938 10.664 -7.004 1 97.25 191 GLN B CA 1
ATOM 4406 C C . GLN B 1 191 ? -21.125 11.773 -6.348 1 97.25 191 GLN B C 1
ATOM 4408 O O . GLN B 1 191 ? -21.562 12.922 -6.266 1 97.25 191 GLN B O 1
ATOM 4413 N N . PHE B 1 192 ? -19.969 11.508 -5.883 1 98.56 192 PHE B N 1
ATOM 4414 C CA . PHE B 1 192 ? -19.109 12.5 -5.227 1 98.56 192 PHE B CA 1
ATOM 4415 C C . PHE B 1 192 ? -18.391 13.359 -6.258 1 98.56 192 PHE B C 1
ATOM 4417 O O . PHE B 1 192 ? -18.484 13.109 -7.461 1 98.56 192 PHE B O 1
ATOM 4424 N N . HIS B 1 193 ? -17.719 14.414 -5.809 1 98.69 193 HIS B N 1
ATOM 4425 C CA . HIS B 1 193 ? -16.984 15.32 -6.684 1 98.69 193 HIS B CA 1
ATOM 4426 C C . HIS B 1 193 ? -15.969 14.562 -7.527 1 98.69 193 HIS B C 1
ATOM 4428 O O . HIS B 1 193 ? -15.289 13.664 -7.027 1 98.69 193 HIS B O 1
ATOM 4434 N N . ASP B 1 194 ? -15.805 14.891 -8.766 1 98.69 194 ASP B N 1
ATOM 4435 C CA . ASP B 1 194 ? -14.828 14.289 -9.672 1 98.69 194 ASP B CA 1
ATOM 4436 C C . ASP B 1 194 ? -13.406 14.445 -9.133 1 98.69 194 ASP B C 1
ATOM 4438 O O . ASP B 1 194 ? -12.562 13.57 -9.32 1 98.69 194 ASP B O 1
ATOM 4442 N N . GLU B 1 195 ? -13.164 15.586 -8.523 1 98.81 195 GLU B N 1
ATOM 4443 C CA . GLU B 1 195 ? -11.836 15.891 -8 1 98.81 195 GLU B CA 1
ATOM 4444 C C . GLU B 1 195 ? -11.406 14.867 -6.957 1 98.81 195 GLU B C 1
ATOM 4446 O O . GLU B 1 195 ? -10.227 14.508 -6.883 1 98.81 195 GLU B O 1
ATOM 4451 N N . LEU B 1 196 ? -12.367 14.414 -6.172 1 98.88 196 LEU B N 1
ATOM 4452 C CA . LEU B 1 196 ? -12.07 13.391 -5.176 1 98.88 196 LEU B CA 1
ATOM 4453 C C . LEU B 1 196 ? -11.789 12.047 -5.84 1 98.88 196 LEU B C 1
ATOM 4455 O O . LEU B 1 196 ? -10.844 11.352 -5.469 1 98.88 196 LEU B O 1
ATOM 4459 N N . LYS B 1 197 ? -12.625 11.703 -6.805 1 98.44 197 LYS B N 1
ATOM 4460 C CA . LYS B 1 197 ? -12.438 10.445 -7.531 1 98.44 197 LYS B CA 1
ATOM 4461 C C . LYS B 1 197 ? -11.109 10.438 -8.266 1 98.44 197 LYS B C 1
ATOM 4463 O O . LYS B 1 197 ? -10.398 9.422 -8.266 1 98.44 197 LYS B O 1
ATOM 4468 N N . LYS B 1 198 ? -10.773 11.523 -8.859 1 98.75 198 LYS B N 1
ATOM 4469 C CA . LYS B 1 198 ? -9.516 11.664 -9.578 1 98.75 198 LYS B CA 1
ATOM 4470 C C . LYS B 1 198 ? -8.32 11.531 -8.641 1 98.75 198 LYS B C 1
ATOM 4472 O O . LYS B 1 198 ? -7.34 10.859 -8.961 1 98.75 198 LYS B O 1
ATOM 4477 N N . ALA B 1 199 ? -8.398 12.188 -7.48 1 98.81 199 ALA B N 1
ATOM 4478 C CA . ALA B 1 199 ? -7.344 12.07 -6.477 1 98.81 199 ALA B CA 1
ATOM 4479 C C . ALA B 1 199 ? -7.148 10.617 -6.055 1 98.81 199 ALA B C 1
ATOM 4481 O O . ALA B 1 199 ? -6.016 10.141 -5.961 1 98.81 199 ALA B O 1
ATOM 4482 N N . ALA B 1 200 ? -8.219 9.914 -5.855 1 98.19 200 ALA B N 1
ATOM 4483 C CA . ALA B 1 200 ? -8.172 8.523 -5.422 1 98.19 200 ALA B CA 1
ATOM 4484 C C . ALA B 1 200 ? -7.551 7.633 -6.496 1 98.19 200 ALA B C 1
ATOM 4486 O O . ALA B 1 200 ? -6.977 6.59 -6.188 1 98.19 200 ALA B O 1
ATOM 4487 N N . ASN B 1 201 ? -7.598 8.062 -7.738 1 96.69 201 ASN B N 1
ATOM 4488 C CA . ASN B 1 201 ? -7.164 7.234 -8.859 1 96.69 201 ASN B CA 1
ATOM 4489 C C . ASN B 1 201 ? -5.875 7.766 -9.484 1 96.69 201 ASN B C 1
ATOM 4491 O O . ASN B 1 201 ? -5.574 7.473 -10.641 1 96.69 201 ASN B O 1
ATOM 4495 N N . TRP B 1 202 ? -5.172 8.641 -8.82 1 97.75 202 TRP B N 1
ATOM 4496 C CA . TRP B 1 202 ? -3.834 9.086 -9.195 1 97.75 202 TRP B CA 1
ATOM 4497 C C . TRP B 1 202 ? -3.881 9.961 -10.445 1 97.75 202 TRP B C 1
ATOM 4499 O O . TRP B 1 202 ? -2.998 9.867 -11.305 1 97.75 202 TRP B O 1
ATOM 4509 N N . ASP B 1 203 ? -5.004 10.555 -10.625 1 98.12 203 ASP B N 1
ATOM 4510 C CA . ASP B 1 203 ? -5.047 11.594 -11.641 1 98.12 203 ASP B CA 1
ATOM 4511 C C . ASP B 1 203 ? -4.477 12.906 -11.109 1 98.12 203 ASP B C 1
ATOM 4513 O O . ASP B 1 203 ? -5.152 13.625 -10.367 1 98.12 203 ASP B O 1
ATOM 4517 N N . PHE B 1 204 ? -3.266 13.273 -11.492 1 98.38 204 PHE B N 1
ATOM 4518 C CA . PHE B 1 204 ? -2.516 14.367 -10.891 1 98.38 204 PHE B CA 1
ATOM 4519 C C . PHE B 1 204 ? -2.691 15.648 -11.688 1 98.38 204 PHE B C 1
ATOM 4521 O O . PHE B 1 204 ? -3.105 15.617 -12.852 1 98.38 204 PHE B O 1
ATOM 4528 N N . LEU B 1 205 ? -2.4 16.766 -11.062 1 98.31 205 LEU B N 1
ATOM 4529 C CA . LEU B 1 205 ? -2.395 18.109 -11.664 1 98.31 205 LEU B CA 1
ATOM 4530 C C . LEU B 1 205 ? -1.019 18.75 -11.547 1 98.31 205 LEU B C 1
ATOM 4532 O O . LEU B 1 205 ? -0.27 18.453 -10.609 1 98.31 205 LEU B O 1
ATOM 4536 N N . PRO B 1 206 ? -0.708 19.594 -12.539 1 97.5 206 PRO B N 1
ATOM 4537 C CA . PRO B 1 206 ? 0.462 20.438 -12.281 1 97.5 206 PRO B CA 1
ATOM 4538 C C . PRO B 1 206 ? 0.33 21.25 -10.992 1 97.5 206 PRO B C 1
ATOM 4540 O O . PRO B 1 206 ? -0.761 21.719 -10.664 1 97.5 206 PRO B O 1
ATOM 4543 N N . VAL B 1 207 ? 1.426 21.406 -10.375 1 96.5 207 VAL B N 1
ATOM 4544 C CA . VAL B 1 207 ? 1.408 22.031 -9.062 1 96.5 207 VAL B CA 1
ATOM 4545 C C . VAL B 1 207 ? 0.939 23.484 -9.195 1 96.5 207 VAL B C 1
ATOM 4547 O O . VAL B 1 207 ? 1.336 24.188 -10.125 1 96.5 207 VAL B O 1
ATOM 4550 N N . ASN B 1 208 ? 0.107 23.828 -8.297 1 93.94 208 ASN B N 1
ATOM 4551 C CA . ASN B 1 208 ? -0.269 25.219 -8.031 1 93.94 208 ASN B CA 1
ATOM 4552 C C . ASN B 1 208 ? 0.242 25.688 -6.668 1 93.94 208 ASN B C 1
ATOM 4554 O O . ASN B 1 208 ? -0.208 25.203 -5.629 1 93.94 208 ASN B O 1
ATOM 4558 N N . THR B 1 209 ? 1.12 26.703 -6.715 1 95.62 209 THR B N 1
ATOM 4559 C CA . THR B 1 209 ? 1.774 27.109 -5.473 1 95.62 209 THR B CA 1
ATOM 4560 C C . THR B 1 209 ? 0.992 28.219 -4.781 1 95.62 209 THR B C 1
ATOM 4562 O O . THR B 1 209 ? 1.4 28.719 -3.729 1 95.62 209 THR B O 1
ATOM 4565 N N . ALA B 1 210 ? -0.062 28.688 -5.383 1 95.94 210 ALA B N 1
ATOM 4566 C CA . ALA B 1 210 ? -0.922 29.656 -4.715 1 95.94 210 ALA B CA 1
ATOM 4567 C C . ALA B 1 210 ? -1.759 29 -3.625 1 95.94 210 ALA B C 1
ATOM 4569 O O . ALA B 1 210 ? -2.125 27.828 -3.742 1 95.94 210 ALA B O 1
ATOM 4570 N N . PHE B 1 211 ? -2.057 29.766 -2.609 1 97.06 211 PHE B N 1
ATOM 4571 C CA . PHE B 1 211 ? -2.971 29.266 -1.593 1 97.06 211 PHE B CA 1
ATOM 4572 C C . PHE B 1 211 ? -4.34 28.969 -2.191 1 97.06 211 PHE B C 1
ATOM 4574 O O . PHE B 1 211 ? -4.887 29.797 -2.932 1 97.06 211 PHE B O 1
ATOM 4581 N N . GLN B 1 212 ? -4.82 27.828 -1.863 1 98 212 GLN B N 1
ATOM 4582 C CA . GLN B 1 212 ? -6.242 27.562 -2.064 1 98 212 GLN B CA 1
ATOM 4583 C C . GLN B 1 212 ? -7.055 27.969 -0.839 1 98 212 GLN B C 1
ATOM 4585 O O . GLN B 1 212 ? -6.863 27.438 0.25 1 98 212 GLN B O 1
ATOM 4590 N N . LYS B 1 213 ? -7.953 28.922 -1.03 1 98.12 213 LYS B N 1
ATOM 4591 C CA . LYS B 1 213 ? -8.758 29.406 0.089 1 98.12 213 LYS B CA 1
ATOM 4592 C C . LYS B 1 213 ? -9.852 28.406 0.454 1 98.12 213 LYS B C 1
ATOM 4594 O O . LYS B 1 213 ? -10.562 27.922 -0.42 1 98.12 213 LYS B O 1
ATOM 4599 N N . LEU B 1 214 ? -9.945 28.078 1.679 1 98.69 214 LEU B N 1
ATOM 4600 C CA . LEU B 1 214 ? -10.953 27.172 2.236 1 98.69 214 LEU B CA 1
ATOM 4601 C C . LEU B 1 214 ? -11.656 27.828 3.422 1 98.69 214 LEU B C 1
ATOM 4603 O O . LEU B 1 214 ? -11.094 28.703 4.086 1 98.69 214 LEU B O 1
ATOM 4607 N N . GLN B 1 215 ? -12.867 27.438 3.623 1 98.5 215 GLN B N 1
ATOM 4608 C CA . GLN B 1 215 ? -13.602 27.875 4.809 1 98.5 215 GLN B CA 1
ATOM 4609 C C . GLN B 1 215 ? -14.211 26.688 5.547 1 98.5 215 GLN B C 1
ATOM 4611 O O . GLN B 1 215 ? -14.875 25.844 4.934 1 98.5 215 GLN B O 1
ATOM 4616 N N . SER B 1 216 ? -13.922 26.609 6.789 1 98.62 216 SER B N 1
ATOM 4617 C CA . SER B 1 216 ? -14.484 25.531 7.59 1 98.62 216 SER B CA 1
ATOM 4618 C C . SER B 1 216 ? -15.992 25.672 7.727 1 98.62 216 SER B C 1
ATOM 4620 O O . SER B 1 216 ? -16.578 26.656 7.266 1 98.62 216 SER B O 1
ATOM 4622 N N . LYS B 1 217 ? -16.609 24.734 8.297 1 97.75 217 LYS B N 1
ATOM 4623 C CA . LYS B 1 217 ? -18.062 24.766 8.492 1 97.75 217 LYS B CA 1
ATOM 4624 C C . LYS B 1 217 ? -18.469 25.938 9.367 1 97.75 217 LYS B C 1
ATOM 4626 O O . LYS B 1 217 ? -19.547 26.516 9.164 1 97.75 217 LYS B O 1
ATOM 4631 N N . ALA B 1 218 ? -17.672 26.312 10.359 1 97.31 218 ALA B N 1
ATOM 4632 C CA . ALA B 1 218 ? -17.938 27.453 11.227 1 97.31 218 ALA B CA 1
ATOM 4633 C C . ALA B 1 218 ? -17.391 28.75 10.617 1 97.31 218 ALA B C 1
ATOM 4635 O O . ALA B 1 218 ? -17.25 29.75 11.312 1 97.31 218 ALA B O 1
ATOM 4636 N N . LYS B 1 219 ? -16.906 28.719 9.391 1 97.12 219 LYS B N 1
ATOM 4637 C CA . LYS B 1 219 ? -16.547 29.875 8.57 1 97.12 219 LYS B CA 1
ATOM 4638 C C . LYS B 1 219 ? -15.188 30.438 8.961 1 97.12 219 LYS B C 1
ATOM 4640 O O . LYS B 1 219 ? -14.914 31.625 8.75 1 97.12 219 LYS B O 1
ATOM 4645 N N . MET B 1 220 ? -14.422 29.641 9.555 1 96.88 220 MET B N 1
ATOM 4646 C CA . MET B 1 220 ? -13.031 30.047 9.75 1 96.88 220 MET B CA 1
ATOM 4647 C C . MET B 1 220 ? -12.219 29.875 8.477 1 96.88 220 MET B C 1
ATOM 4649 O O . MET B 1 220 ? -12.406 28.891 7.746 1 96.88 220 MET B O 1
ATOM 4653 N N . ASP B 1 221 ? -11.305 30.766 8.227 1 96.62 221 ASP B N 1
ATOM 4654 C CA . ASP B 1 221 ? -10.508 30.75 7.004 1 96.62 221 ASP B CA 1
ATOM 4655 C C . ASP B 1 221 ? -9.305 29.812 7.156 1 96.62 221 ASP B C 1
ATOM 4657 O O . ASP B 1 221 ? -8.594 29.875 8.156 1 96.62 221 ASP B O 1
ATOM 4661 N N . PHE B 1 222 ? -9.172 29.016 6.156 1 98.44 222 PHE B N 1
ATOM 4662 C CA . PHE B 1 222 ? -8 28.172 5.984 1 98.44 222 PHE B CA 1
ATOM 4663 C C . PHE B 1 222 ? -7.426 28.312 4.582 1 98.44 222 PHE B C 1
ATOM 4665 O O . PHE B 1 222 ? -8.047 28.922 3.711 1 98.44 222 PHE B O 1
ATOM 4672 N N . GLY B 1 223 ? -6.227 27.844 4.418 1 98.38 223 GLY B N 1
ATOM 4673 C CA . GLY B 1 223 ? -5.59 27.781 3.109 1 98.38 223 GLY B CA 1
ATOM 4674 C C . GLY B 1 223 ? -4.695 26.578 2.934 1 98.38 223 GLY B C 1
ATOM 4675 O O . GLY B 1 223 ? -3.896 26.25 3.814 1 98.38 223 GLY B O 1
ATOM 4676 N N . SER B 1 224 ? -4.93 25.875 1.838 1 98.69 224 SER B N 1
ATOM 4677 C CA . SER B 1 224 ? -3.99 24.812 1.505 1 98.69 224 SER B CA 1
ATOM 4678 C C . SER B 1 224 ? -2.971 25.281 0.47 1 98.69 224 SER B C 1
ATOM 4680 O O . SER B 1 224 ? -3.271 26.141 -0.363 1 98.69 224 SER B O 1
ATOM 4682 N N . ILE B 1 225 ? -1.77 24.734 0.539 1 98.69 225 ILE B N 1
ATOM 4683 C CA . ILE B 1 225 ? -0.703 25.156 -0.357 1 98.69 225 ILE B CA 1
ATOM 4684 C C . ILE B 1 225 ? 0.18 23.969 -0.722 1 98.69 225 ILE B C 1
ATOM 4686 O O . ILE B 1 225 ? 0.39 23.062 0.097 1 98.69 225 ILE B O 1
ATOM 4690 N N . ALA B 1 226 ? 0.584 23.906 -1.928 1 98.31 226 ALA B N 1
ATOM 4691 C CA . ALA B 1 226 ? 1.537 22.922 -2.451 1 98.31 226 ALA B CA 1
ATOM 4692 C C . ALA B 1 226 ? 2.809 23.609 -2.941 1 98.31 226 ALA B C 1
ATOM 4694 O O . ALA B 1 226 ? 2.828 24.828 -3.143 1 98.31 226 ALA B O 1
ATOM 4695 N N . LYS B 1 227 ? 3.822 22.906 -3.113 1 97.19 227 LYS B N 1
ATOM 4696 C CA . LYS B 1 227 ? 5.074 23.484 -3.592 1 97.19 227 LYS B CA 1
ATOM 4697 C C . LYS B 1 227 ? 5.539 22.812 -4.879 1 97.19 227 LYS B C 1
ATOM 4699 O O . LYS B 1 227 ? 5.168 21.672 -5.156 1 97.19 227 LYS B O 1
ATOM 4704 N N . GLN B 1 228 ? 6.398 23.469 -5.57 1 96.75 228 GLN B N 1
ATOM 4705 C CA . GLN B 1 228 ? 7.066 22.891 -6.727 1 96.75 228 GLN B CA 1
ATOM 4706 C C . GLN B 1 228 ? 8.156 21.906 -6.301 1 96.75 228 GLN B C 1
ATOM 4708 O O . GLN B 1 228 ? 8.633 21.969 -5.164 1 96.75 228 GLN B O 1
ATOM 4713 N N . ILE B 1 229 ? 8.438 21.062 -7.188 1 96.88 229 ILE B N 1
ATOM 4714 C CA . ILE B 1 229 ? 9.625 20.234 -6.945 1 96.88 229 ILE B CA 1
ATOM 4715 C C . ILE B 1 229 ? 10.844 20.891 -7.594 1 96.88 229 ILE B C 1
ATOM 4717 O O . ILE B 1 229 ? 10.742 21.453 -8.688 1 96.88 229 ILE B O 1
ATOM 4721 N N . SER B 1 230 ? 11.938 20.891 -6.879 1 96.25 230 SER B N 1
ATOM 4722 C CA . SER B 1 230 ? 13.188 21.469 -7.348 1 96.25 230 SER B CA 1
ATOM 4723 C C . SER B 1 230 ? 14.359 21.047 -6.461 1 96.25 230 SER B C 1
ATOM 4725 O O . SER B 1 230 ? 14.18 20.797 -5.273 1 96.25 230 SER B O 1
ATOM 4727 N N . GLU B 1 231 ? 15.484 21.031 -7.043 1 93.56 231 GLU B N 1
ATOM 4728 C CA . GLU B 1 231 ? 16.688 20.812 -6.242 1 93.56 231 GLU B CA 1
ATOM 4729 C C . GLU B 1 231 ? 17.094 22.078 -5.496 1 93.56 231 GLU B C 1
ATOM 4731 O O . GLU B 1 231 ? 17.828 22.016 -4.508 1 93.56 231 GLU B O 1
ATOM 4736 N N . GLU B 1 232 ? 16.641 23.156 -5.973 1 94.62 232 GLU B N 1
ATOM 4737 C CA . GLU B 1 232 ? 16.938 24.438 -5.336 1 94.62 232 GLU B CA 1
ATOM 4738 C C . GLU B 1 232 ? 15.961 24.734 -4.207 1 94.62 232 GLU B C 1
ATOM 4740 O O . GLU B 1 232 ? 14.75 24.656 -4.395 1 94.62 232 GLU B O 1
ATOM 4745 N N . ALA B 1 233 ? 16.453 25.141 -3.096 1 93.31 233 ALA B N 1
ATOM 4746 C CA . ALA B 1 233 ? 15.641 25.422 -1.923 1 93.31 233 ALA B CA 1
ATOM 4747 C C . ALA B 1 233 ? 14.625 26.516 -2.221 1 93.31 233 ALA B C 1
ATOM 4749 O O . ALA B 1 233 ? 13.5 26.484 -1.719 1 93.31 233 ALA B O 1
ATOM 4750 N N . LYS B 1 234 ? 14.992 27.5 -3.014 1 94.38 234 LYS B N 1
ATOM 4751 C CA . LYS B 1 234 ? 14.125 28.641 -3.268 1 94.38 234 LYS B CA 1
ATOM 4752 C C . LYS B 1 234 ? 12.797 28.203 -3.875 1 94.38 234 LYS B C 1
ATOM 4754 O O . LYS B 1 234 ? 11.773 28.859 -3.684 1 94.38 234 LYS B O 1
ATOM 4759 N N . ASP B 1 235 ? 12.828 27.047 -4.562 1 93.88 235 ASP B N 1
ATOM 4760 C CA . ASP B 1 235 ? 11.609 26.547 -5.207 1 93.88 235 ASP B CA 1
ATOM 4761 C C . ASP B 1 235 ? 11.125 25.266 -4.555 1 93.88 235 ASP B C 1
ATOM 4763 O O . ASP B 1 235 ? 9.922 25 -4.5 1 93.88 235 ASP B O 1
ATOM 4767 N N . GLY B 1 236 ? 12.078 24.531 -4.078 1 95.88 236 GLY B N 1
ATOM 4768 C CA . GLY B 1 236 ? 11.758 23.203 -3.598 1 95.88 236 GLY B CA 1
ATOM 4769 C C . GLY B 1 236 ? 11.398 23.156 -2.125 1 95.88 236 GLY B C 1
ATOM 4770 O O . GLY B 1 236 ? 10.789 22.203 -1.65 1 95.88 236 GLY B O 1
ATOM 4771 N N . ASP B 1 237 ? 11.812 24.141 -1.378 1 96.88 237 ASP B N 1
ATOM 4772 C CA . ASP B 1 237 ? 11.516 24.219 0.05 1 96.88 237 ASP B CA 1
ATOM 4773 C C . ASP B 1 237 ? 10.102 24.734 0.29 1 96.88 237 ASP B C 1
ATOM 4775 O O . ASP B 1 237 ? 9.805 25.891 -0.02 1 96.88 237 ASP B O 1
ATOM 4779 N N . LEU B 1 238 ? 9.273 23.938 0.826 1 98.19 238 LEU B N 1
ATOM 4780 C CA . LEU B 1 238 ? 7.879 24.266 1.07 1 98.19 238 LEU B CA 1
ATOM 4781 C C . LEU B 1 238 ? 7.758 25.562 1.876 1 98.19 238 LEU B C 1
ATOM 4783 O O . LEU B 1 238 ? 6.883 26.391 1.607 1 98.19 238 LEU B O 1
ATOM 4787 N N . TYR B 1 239 ? 8.641 25.734 2.777 1 98.12 239 TYR B N 1
ATOM 4788 C CA . TYR B 1 239 ? 8.531 26.828 3.73 1 98.12 239 TYR B CA 1
ATOM 4789 C C . TYR B 1 239 ? 8.969 28.141 3.1 1 98.12 239 TYR B C 1
ATOM 4791 O O . TYR B 1 239 ? 8.508 29.219 3.498 1 98.12 239 TYR B O 1
ATOM 4799 N N . VAL B 1 240 ? 9.844 28.062 2.16 1 97.38 240 VAL B N 1
ATOM 4800 C CA . VAL B 1 240 ? 10.133 29.25 1.363 1 97.38 240 VAL B CA 1
ATOM 4801 C C . VAL B 1 240 ? 8.898 29.641 0.55 1 97.38 240 VAL B C 1
ATOM 4803 O O . VAL B 1 240 ? 8.539 30.828 0.481 1 97.38 240 VAL B O 1
ATOM 4806 N N . THR B 1 241 ? 8.289 28.641 -0.035 1 97.88 241 THR B N 1
ATOM 4807 C CA . THR B 1 241 ? 7.055 28.875 -0.782 1 97.88 241 THR B CA 1
ATOM 4808 C C . THR B 1 241 ? 5.992 29.516 0.106 1 97.88 241 THR B C 1
ATOM 4810 O O . THR B 1 241 ? 5.336 30.469 -0.301 1 97.88 241 THR B O 1
ATOM 4813 N N . ILE B 1 242 ? 5.828 29.031 1.314 1 98 242 ILE B N 1
ATOM 4814 C CA . ILE B 1 242 ? 4.855 29.562 2.256 1 98 242 ILE B CA 1
ATOM 4815 C C . ILE B 1 242 ? 5.23 31 2.615 1 98 242 ILE B C 1
ATOM 4817 O O . ILE B 1 242 ? 4.379 31.891 2.605 1 98 242 ILE B O 1
ATOM 4821 N N . GLY B 1 243 ? 6.484 31.234 2.936 1 97.31 243 GLY B N 1
ATOM 4822 C CA . GLY B 1 243 ? 6.934 32.562 3.25 1 97.31 243 GLY B CA 1
ATOM 4823 C C . GLY B 1 243 ? 6.633 33.562 2.154 1 97.31 243 GLY B C 1
ATOM 4824 O O . GLY B 1 243 ? 6.191 34.688 2.434 1 97.31 243 GLY B O 1
ATOM 4825 N N . ARG B 1 244 ? 6.836 33.188 0.942 1 96.38 244 ARG B N 1
ATOM 4826 C CA . ARG B 1 244 ? 6.559 34.062 -0.2 1 96.38 244 ARG B CA 1
ATOM 4827 C C . ARG B 1 244 ? 5.074 34.406 -0.28 1 96.38 244 ARG B C 1
ATOM 4829 O O . ARG B 1 244 ? 4.707 35.562 -0.524 1 96.38 244 ARG B O 1
ATOM 4836 N N . GLN B 1 245 ? 4.258 33.438 -0.076 1 95.81 245 GLN B N 1
ATOM 4837 C CA . GLN B 1 245 ? 2.818 33.625 -0.221 1 95.81 245 GLN B CA 1
ATOM 4838 C C . GLN B 1 245 ? 2.264 34.5 0.903 1 95.81 245 GLN B C 1
ATOM 4840 O O . GLN B 1 245 ? 1.333 35.281 0.691 1 95.81 245 GLN B O 1
ATOM 4845 N N . ILE B 1 246 ? 2.854 34.344 2.098 1 95.75 246 ILE B N 1
ATOM 4846 C CA . ILE B 1 246 ? 2.293 35.125 3.207 1 95.75 246 ILE B CA 1
ATOM 4847 C C . ILE B 1 246 ? 3.049 36.438 3.357 1 95.75 246 ILE B C 1
ATOM 4849 O O . ILE B 1 246 ? 2.66 37.312 4.156 1 95.75 246 ILE B O 1
ATOM 4853 N N . GLY B 1 247 ? 4.148 36.625 2.615 1 93.62 247 GLY B N 1
ATOM 4854 C CA . GLY B 1 247 ? 4.914 37.875 2.656 1 93.62 247 GLY B CA 1
ATOM 4855 C C . GLY B 1 247 ? 5.633 38.094 3.977 1 93.62 247 GLY B C 1
ATOM 4856 O O . GLY B 1 247 ? 5.637 39.188 4.512 1 93.62 247 GLY B O 1
ATOM 4857 N N . SER B 1 248 ? 6.168 37 4.508 1 95 248 SER B N 1
ATOM 4858 C CA . SER B 1 248 ? 6.848 37.062 5.797 1 95 248 SER B CA 1
ATOM 4859 C C . SER B 1 248 ? 7.922 36 5.898 1 95 248 SER B C 1
ATOM 4861 O O . SER B 1 248 ? 7.848 34.969 5.219 1 95 248 SER B O 1
ATOM 4863 N N . ASP B 1 249 ? 8.898 36.25 6.734 1 95.25 249 ASP B N 1
ATOM 4864 C CA . ASP B 1 249 ? 9.766 35.156 7.18 1 95.25 249 ASP B CA 1
ATOM 4865 C C . ASP B 1 249 ? 8.969 34.125 7.977 1 95.25 249 ASP B C 1
ATOM 4867 O O . ASP B 1 249 ? 7.902 34.438 8.508 1 95.25 249 ASP B O 1
ATOM 4871 N N . VAL B 1 250 ? 9.5 32.906 7.969 1 96.69 250 VAL B N 1
ATOM 4872 C CA . VAL B 1 250 ? 8.805 31.875 8.727 1 96.69 250 VAL B CA 1
ATOM 4873 C C . VAL B 1 250 ? 9.789 31.156 9.648 1 96.69 250 VAL B C 1
ATOM 4875 O O . VAL B 1 250 ? 10.992 31.109 9.375 1 96.69 250 VAL B O 1
ATOM 4878 N N . MET B 1 251 ? 9.297 30.734 10.789 1 97 251 MET B N 1
ATOM 4879 C CA . MET B 1 251 ? 9.969 29.734 11.625 1 97 251 MET B CA 1
ATOM 4880 C C . MET B 1 251 ? 9.383 28.344 11.398 1 97 251 MET B C 1
ATOM 4882 O O . MET B 1 251 ? 8.164 28.172 11.438 1 97 251 MET B O 1
ATOM 4886 N N . ALA B 1 252 ? 10.289 27.422 11.141 1 97.88 252 ALA B N 1
ATOM 4887 C CA . ALA B 1 252 ? 9.805 26.109 10.75 1 97.88 252 ALA B CA 1
ATOM 4888 C C . ALA B 1 252 ? 10.352 25.016 11.672 1 97.88 252 ALA B C 1
ATOM 4890 O O . ALA B 1 252 ? 11.562 24.969 11.922 1 97.88 252 ALA B O 1
ATOM 4891 N N . GLN B 1 253 ? 9.469 24.234 12.234 1 97.69 253 GLN B N 1
ATOM 4892 C CA . GLN B 1 253 ? 9.836 23 12.906 1 97.69 253 GLN B CA 1
ATOM 4893 C C . GLN B 1 253 ? 9.734 21.812 11.953 1 97.69 253 GLN B C 1
ATOM 4895 O O . GLN B 1 253 ? 8.672 21.547 11.383 1 97.69 253 GLN B O 1
ATOM 4900 N N . THR B 1 254 ? 10.82 21.125 11.609 1 96.44 254 THR B N 1
ATOM 4901 C CA . THR B 1 254 ? 10.914 19.906 10.828 1 96.44 254 THR B CA 1
ATOM 4902 C C . THR B 1 254 ? 11.906 18.922 11.453 1 96.44 254 THR B C 1
ATOM 4904 O O . THR B 1 254 ? 12.641 19.297 12.375 1 96.44 254 THR B O 1
ATOM 4907 N N . TRP B 1 255 ? 11.867 17.766 11 1 94.44 255 TRP B N 1
ATOM 4908 C CA . TRP B 1 255 ? 12.797 16.75 11.469 1 94.44 255 TRP B CA 1
ATOM 4909 C C . TRP B 1 255 ? 14.102 16.781 10.68 1 94.44 255 TRP B C 1
ATOM 4911 O O . TRP B 1 255 ? 14.094 16.656 9.453 1 94.44 255 TRP B O 1
ATOM 4921 N N . PRO B 1 256 ? 15.25 16.891 11.367 1 91.12 256 PRO B N 1
ATOM 4922 C CA . PRO B 1 256 ? 16.5 17.188 10.664 1 91.12 256 PRO B CA 1
ATOM 4923 C C . PRO B 1 256 ? 17.297 15.93 10.312 1 91.12 256 PRO B C 1
ATOM 4925 O O . PRO B 1 256 ? 18.422 16.031 9.805 1 91.12 256 PRO B O 1
ATOM 4928 N N . CYS B 1 257 ? 16.828 14.766 10.539 1 83 257 CYS B N 1
ATOM 4929 C CA . CYS B 1 257 ? 17.672 13.578 10.477 1 83 257 CYS B CA 1
ATOM 4930 C C . CYS B 1 257 ? 17.484 12.828 9.164 1 83 257 CYS B C 1
ATOM 4932 O O . CYS B 1 257 ? 17.797 11.641 9.07 1 83 257 CYS B O 1
ATOM 4934 N N . GLN B 1 258 ? 16.938 13.477 8.328 1 79.12 258 GLN B N 1
ATOM 4935 C CA . GLN B 1 258 ? 16.875 12.891 6.996 1 79.12 258 GLN B CA 1
ATOM 4936 C C . GLN B 1 258 ? 18.141 13.172 6.203 1 79.12 258 GLN B C 1
ATOM 4938 O O . GLN B 1 258 ? 19.047 13.867 6.684 1 79.12 258 GLN B O 1
ATOM 4943 N N . ASP B 1 259 ? 18.25 12.758 4.977 1 71.88 259 ASP B N 1
ATOM 4944 C CA . ASP B 1 259 ? 19.453 13.016 4.191 1 71.88 259 ASP B CA 1
ATOM 4945 C C . ASP B 1 259 ? 19.719 14.508 4.074 1 71.88 259 ASP B C 1
ATOM 4947 O O . ASP B 1 259 ? 18.797 15.297 3.875 1 71.88 259 ASP B O 1
ATOM 4951 N N . LYS B 1 260 ? 20.922 15.086 4.266 1 67.88 260 LYS B N 1
ATOM 4952 C CA . LYS B 1 260 ? 21.438 16.453 4.102 1 67.88 260 LYS B CA 1
ATOM 4953 C C . LYS B 1 260 ? 20.422 17.469 4.602 1 67.88 260 LYS B C 1
ATOM 4955 O O . LYS B 1 260 ? 19.812 18.188 3.805 1 67.88 260 LYS B O 1
ATOM 4960 N N . ASP B 1 261 ? 20.109 17.594 5.859 1 78.94 261 ASP B N 1
ATOM 4961 C CA . ASP B 1 261 ? 19.234 18.594 6.484 1 78.94 261 ASP B CA 1
ATOM 4962 C C . ASP B 1 261 ? 19.672 20.016 6.109 1 78.94 261 ASP B C 1
ATOM 4964 O O . ASP B 1 261 ? 20.859 20.312 6.051 1 78.94 261 ASP B O 1
ATOM 4968 N N . ALA B 1 262 ? 18.625 20.766 5.84 1 84.5 262 ALA B N 1
ATOM 4969 C CA . ALA B 1 262 ? 18.938 22.125 5.406 1 84.5 262 ALA B CA 1
ATOM 4970 C C . ALA B 1 262 ? 19.141 23.047 6.602 1 84.5 262 ALA B C 1
ATOM 4972 O O . ALA B 1 262 ? 18.391 22.984 7.586 1 84.5 262 ALA B O 1
ATOM 4973 N N . ARG B 1 263 ? 20.078 23.828 6.441 1 89.12 263 ARG B N 1
ATOM 4974 C CA . ARG B 1 263 ? 20.219 24.969 7.352 1 89.12 263 ARG B CA 1
ATOM 4975 C C . ARG B 1 263 ? 19.125 26 7.102 1 89.12 263 ARG B C 1
ATOM 4977 O O . ARG B 1 263 ? 18.391 25.906 6.109 1 89.12 263 ARG B O 1
ATOM 4984 N N . SER B 1 264 ? 19.016 26.906 8.07 1 94.19 264 SER B N 1
ATOM 4985 C CA . SER B 1 264 ? 18.078 28 7.84 1 94.19 264 SER B CA 1
ATOM 4986 C C . SER B 1 264 ? 18.328 28.672 6.492 1 94.19 264 SER B C 1
ATOM 4988 O O . SER B 1 264 ? 19.484 28.797 6.059 1 94.19 264 SER B O 1
ATOM 4990 N N . PHE B 1 265 ? 17.297 29.047 5.816 1 93.75 265 PHE B N 1
ATOM 4991 C CA . PHE B 1 265 ? 17.344 29.688 4.512 1 93.75 265 PHE B CA 1
ATOM 4992 C C . PHE B 1 265 ? 17.406 31.203 4.664 1 93.75 265 PHE B C 1
ATOM 4994 O O . PHE B 1 265 ? 16.469 31.828 5.16 1 93.75 265 PHE B O 1
ATOM 5001 N N . CYS B 1 266 ? 18.516 31.828 4.184 1 93.25 266 CYS B N 1
ATOM 5002 C CA . CYS B 1 266 ? 18.781 33.219 4.492 1 93.25 266 CYS B CA 1
ATOM 5003 C C . CYS B 1 266 ? 19.219 33.969 3.242 1 93.25 266 CYS B C 1
ATOM 5005 O O . CYS B 1 266 ? 20.156 34.781 3.295 1 93.25 266 CYS B O 1
ATOM 5007 N N . ILE B 1 267 ? 18.594 33.781 2.213 1 90.12 267 ILE B N 1
ATOM 5008 C CA . ILE B 1 267 ? 18.969 34.438 0.968 1 90.12 267 ILE B CA 1
ATOM 5009 C C . ILE B 1 267 ? 18.328 35.812 0.919 1 90.12 267 ILE B C 1
ATOM 5011 O O . ILE B 1 267 ? 17.141 35.969 1.205 1 90.12 267 ILE B O 1
ATOM 5015 N N . GLU B 1 268 ? 19.094 36.781 0.407 1 88.88 268 GLU B N 1
ATOM 5016 C CA . GLU B 1 268 ? 18.656 38.156 0.338 1 88.88 268 GLU B CA 1
ATOM 5017 C C . GLU B 1 268 ? 17.453 38.312 -0.598 1 88.88 268 GLU B C 1
ATOM 5019 O O . GLU B 1 268 ? 17.406 37.656 -1.647 1 88.88 268 GLU B O 1
ATOM 5024 N N . ASN B 1 269 ? 16.516 39.125 -0.225 1 89.88 269 ASN B N 1
ATOM 5025 C CA . ASN B 1 269 ? 15.336 39.5 -1.004 1 89.88 269 ASN B CA 1
ATOM 5026 C C . ASN B 1 269 ? 14.328 38.375 -1.09 1 89.88 269 ASN B C 1
ATOM 5028 O O . ASN B 1 269 ? 13.414 38.406 -1.916 1 89.88 269 ASN B O 1
ATOM 5032 N N . LEU B 1 270 ? 14.562 37.312 -0.365 1 92.94 270 LEU B N 1
ATOM 5033 C CA . LEU B 1 270 ? 13.594 36.25 -0.195 1 92.94 270 LEU B CA 1
ATOM 5034 C C . LEU B 1 270 ? 13.234 36.062 1.274 1 92.94 270 LEU B C 1
ATOM 5036 O O . LEU B 1 270 ? 14.016 36.438 2.16 1 92.94 270 LEU B O 1
ATOM 5040 N N . PRO B 1 271 ? 12.062 35.531 1.497 1 94.06 271 PRO B N 1
ATOM 5041 C CA . PRO B 1 271 ? 11.727 35.281 2.898 1 94.06 271 PRO B CA 1
ATOM 5042 C C . PRO B 1 271 ? 12.672 34.281 3.549 1 94.06 271 PRO B C 1
ATOM 5044 O O . PRO B 1 271 ? 12.992 33.25 2.947 1 94.06 271 PRO B O 1
ATOM 5047 N N . GLN B 1 272 ? 13.031 34.562 4.727 1 95.19 272 GLN B N 1
ATOM 5048 C CA . GLN B 1 272 ? 13.875 33.656 5.484 1 95.19 272 GLN B CA 1
ATOM 5049 C C . GLN B 1 272 ? 13.055 32.5 6.086 1 95.19 272 GLN B C 1
ATOM 5051 O O . GLN B 1 272 ? 11.883 32.688 6.414 1 95.19 272 GLN B O 1
ATOM 5056 N N . VAL B 1 273 ? 13.672 31.406 6.102 1 97.25 273 VAL B N 1
ATOM 5057 C CA . VAL B 1 273 ? 13.117 30.266 6.824 1 97.25 273 VAL B CA 1
ATOM 5058 C C . VAL B 1 273 ? 14.062 29.859 7.945 1 97.25 273 VAL B C 1
ATOM 5060 O O . VAL B 1 273 ? 15.141 29.297 7.691 1 97.25 273 VAL B O 1
ATOM 5063 N N . LEU B 1 274 ? 13.672 30.109 9.164 1 96.56 274 LEU B N 1
ATOM 5064 C CA . LEU B 1 274 ? 14.5 29.812 10.328 1 96.56 274 LEU B CA 1
ATOM 5065 C C . LEU B 1 274 ? 14.102 28.484 10.961 1 96.56 274 LEU B C 1
ATOM 5067 O O . LEU B 1 274 ? 12.93 28.281 11.289 1 96.56 274 LEU B O 1
ATOM 5071 N N . ASN B 1 275 ? 15.078 27.609 11.148 1 96.5 275 ASN B N 1
ATOM 5072 C CA . ASN B 1 275 ? 14.812 26.312 11.781 1 96.5 275 ASN B CA 1
ATOM 5073 C C . ASN B 1 275 ? 14.57 26.469 13.281 1 96.5 275 ASN B C 1
ATOM 5075 O O . ASN B 1 275 ? 15.375 27.078 13.984 1 96.5 275 ASN B O 1
ATOM 5079 N N . VAL B 1 276 ? 13.492 25.922 13.75 1 97.12 276 VAL B N 1
ATOM 5080 C CA . VAL B 1 276 ? 13.281 25.766 15.188 1 97.12 276 VAL B CA 1
ATOM 5081 C C . VAL B 1 276 ? 14.195 24.672 15.734 1 97.12 276 VAL B C 1
ATOM 5083 O O . VAL B 1 276 ? 14.273 23.594 15.164 1 97.12 276 VAL B O 1
ATOM 5086 N N . GLU B 1 277 ? 14.852 24.906 16.812 1 95.31 277 GLU B N 1
ATOM 5087 C CA . GLU B 1 277 ? 15.828 23.938 17.328 1 95.31 277 GLU B CA 1
ATOM 5088 C C . GLU B 1 277 ? 15.297 23.219 18.562 1 95.31 277 GLU B C 1
ATOM 5090 O O . GLU B 1 277 ? 15.609 22.047 18.781 1 95.31 277 GLU B O 1
ATOM 5095 N N . THR B 1 278 ? 14.578 23.969 19.328 1 97 278 THR B N 1
ATOM 5096 C CA . THR B 1 278 ? 14.07 23.422 20.594 1 97 278 THR B CA 1
ATOM 5097 C C . THR B 1 278 ? 12.617 23.812 20.797 1 97 278 THR B C 1
ATOM 5099 O O . THR B 1 278 ? 12.234 24.969 20.562 1 97 278 THR B O 1
ATOM 5102 N N . ILE B 1 279 ? 11.844 22.844 21.219 1 97.81 279 ILE B N 1
ATOM 5103 C CA . ILE B 1 279 ? 10.422 23.031 21.484 1 97.81 279 ILE B CA 1
ATOM 5104 C C . ILE B 1 279 ? 10.148 22.859 22.969 1 97.81 279 ILE B C 1
ATOM 5106 O O . ILE B 1 279 ? 10.703 21.953 23.609 1 97.81 279 ILE B O 1
ATOM 5110 N N . ARG B 1 280 ? 9.391 23.719 23.516 1 97.31 280 ARG B N 1
ATOM 5111 C CA . ARG B 1 280 ? 8.938 23.609 24.906 1 97.31 280 ARG B CA 1
ATOM 5112 C C . ARG B 1 280 ? 7.418 23.719 24.984 1 97.31 280 ARG B C 1
ATOM 5114 O O . ARG B 1 280 ? 6.824 24.641 24.422 1 97.31 280 ARG B O 1
ATOM 5121 N N . THR B 1 281 ? 6.801 22.766 25.625 1 96.88 281 THR B N 1
ATOM 5122 C CA . THR B 1 281 ? 5.375 22.766 25.922 1 96.88 281 THR B CA 1
ATOM 5123 C C . THR B 1 281 ? 5.133 22.422 27.391 1 96.88 281 THR B C 1
ATOM 5125 O O . THR B 1 281 ? 6.082 22.25 28.156 1 96.88 281 THR B O 1
ATOM 5128 N N . ASP B 1 282 ? 3.895 22.375 27.75 1 95.69 282 ASP B N 1
ATOM 5129 C CA . ASP B 1 282 ? 3.529 21.953 29.109 1 95.69 282 ASP B CA 1
ATOM 5130 C C . ASP B 1 282 ? 3.855 20.484 29.344 1 95.69 282 ASP B C 1
ATOM 5132 O O . ASP B 1 282 ? 3.828 20.016 30.469 1 95.69 282 ASP B O 1
ATOM 5136 N N . LEU B 1 283 ? 4.23 19.781 28.312 1 96.75 283 LEU B N 1
ATOM 5137 C CA . LEU B 1 283 ? 4.57 18.359 28.422 1 96.75 283 LEU B CA 1
ATOM 5138 C C . LEU B 1 283 ? 6.082 18.172 28.5 1 96.75 283 LEU B C 1
ATOM 5140 O O . LEU B 1 283 ? 6.562 17.031 28.594 1 96.75 283 LEU B O 1
ATOM 5144 N N . GLY B 1 284 ? 6.805 19.281 28.406 1 95.44 284 GLY B N 1
ATOM 5145 C CA . GLY B 1 284 ? 8.258 19.203 28.484 1 95.44 284 GLY B CA 1
ATOM 5146 C C . GLY B 1 284 ? 8.945 19.891 27.328 1 95.44 284 GLY B C 1
ATOM 5147 O O . GLY B 1 284 ? 8.312 20.609 26.547 1 95.44 284 GLY B O 1
ATOM 5148 N N . GLN B 1 285 ? 10.281 19.719 27.359 1 96.75 285 GLN B N 1
ATOM 5149 C CA . GLN B 1 285 ? 11.133 20.312 26.328 1 96.75 285 GLN B CA 1
ATOM 5150 C C . GLN B 1 285 ? 11.875 19.219 25.547 1 96.75 285 GLN B C 1
ATOM 5152 O O . GLN B 1 285 ? 12.328 18.234 26.125 1 96.75 285 GLN B O 1
ATOM 5157 N N . TRP B 1 286 ? 12.016 19.406 24.266 1 96.5 286 TRP B N 1
ATOM 5158 C CA . TRP B 1 286 ? 12.75 18.422 23.453 1 96.5 286 TRP B CA 1
ATOM 5159 C C . TRP B 1 286 ? 13.391 19.094 22.25 1 96.5 286 TRP B C 1
ATOM 5161 O O . TRP B 1 286 ? 12.984 20.188 21.844 1 96.5 286 TRP B O 1
ATOM 5171 N N . LEU B 1 287 ? 14.367 18.422 21.703 1 94.81 287 LEU B N 1
ATOM 5172 C CA . LEU B 1 287 ? 15.055 18.859 20.484 1 94.81 287 LEU B CA 1
ATOM 5173 C C . LEU B 1 287 ? 14.289 18.438 19.234 1 94.81 287 LEU B C 1
ATOM 5175 O O . LEU B 1 287 ? 13.562 17.438 19.266 1 94.81 287 LEU B O 1
ATOM 5179 N N . ARG B 1 288 ? 14.508 19.203 18.188 1 94.88 288 ARG B N 1
ATOM 5180 C CA . ARG B 1 288 ? 13.836 18.906 16.922 1 94.88 288 ARG B CA 1
ATOM 5181 C C . ARG B 1 288 ? 14.227 17.516 16.406 1 94.88 288 ARG B C 1
ATOM 5183 O O . ARG B 1 288 ? 13.523 16.938 15.578 1 94.88 288 ARG B O 1
ATOM 5190 N N . THR B 1 289 ? 15.281 16.859 16.875 1 93.5 289 THR B N 1
ATOM 5191 C CA . THR B 1 289 ? 15.703 15.539 16.438 1 93.5 289 THR B CA 1
ATOM 5192 C C . THR B 1 289 ? 14.742 14.469 16.953 1 93.5 289 THR B C 1
ATOM 5194 O O . THR B 1 289 ? 14.742 13.336 16.453 1 93.5 289 THR B O 1
ATOM 5197 N N . LYS B 1 290 ? 13.898 14.82 17.938 1 95 290 LYS B N 1
ATOM 5198 C CA . LYS B 1 290 ? 12.953 13.867 18.5 1 95 290 LYS B CA 1
ATOM 5199 C C . LYS B 1 290 ? 11.531 14.164 18.031 1 95 290 LYS B C 1
ATOM 5201 O O . LYS B 1 290 ? 10.57 13.562 18.516 1 95 290 LYS B O 1
ATOM 5206 N N . ASP B 1 291 ? 11.445 15.086 17.141 1 96.06 291 ASP B N 1
ATOM 5207 C CA . ASP B 1 291 ? 10.133 15.609 16.766 1 96.06 291 ASP B CA 1
ATOM 5208 C C . ASP B 1 291 ? 9.906 15.492 15.258 1 96.06 291 ASP B C 1
ATOM 5210 O O . ASP B 1 291 ? 10.461 16.266 14.477 1 96.06 291 ASP B O 1
ATOM 5214 N N . HIS B 1 292 ? 8.961 14.625 14.898 1 96.38 292 HIS B N 1
ATOM 5215 C CA . HIS B 1 292 ? 8.633 14.406 13.5 1 96.38 292 HIS B CA 1
ATOM 5216 C C . HIS B 1 292 ? 7.5 15.32 13.047 1 96.38 292 HIS B C 1
ATOM 5218 O O . HIS B 1 292 ? 6.969 15.164 11.945 1 96.38 292 HIS B O 1
ATOM 5224 N N . SER B 1 293 ? 7.082 16.234 13.898 1 97.94 293 SER B N 1
ATOM 5225 C CA . SER B 1 293 ? 6.082 17.219 13.469 1 97.94 293 SER B CA 1
ATOM 5226 C C . SER B 1 293 ? 6.656 18.188 12.445 1 97.94 293 SER B C 1
ATOM 5228 O O . SER B 1 293 ? 7.871 18.391 12.398 1 97.94 293 SER B O 1
ATOM 5230 N N . LYS B 1 294 ? 5.77 18.703 11.617 1 98.06 294 LYS B N 1
ATOM 5231 C CA . LYS B 1 294 ? 6.113 19.734 10.641 1 98.06 294 LYS B CA 1
ATOM 5232 C C . LYS B 1 294 ? 5.113 20.891 10.672 1 98.06 294 LYS B C 1
ATOM 5234 O O . LYS B 1 294 ? 3.926 20.688 10.414 1 98.06 294 LYS B O 1
ATOM 5239 N N . TRP B 1 295 ? 5.648 21.969 11 1 98.69 295 TRP B N 1
ATOM 5240 C CA . TRP B 1 295 ? 4.805 23.156 11 1 98.69 295 TRP B CA 1
ATOM 5241 C C . TRP B 1 295 ? 5.648 24.422 10.883 1 98.69 295 TRP B C 1
ATOM 5243 O O . TRP B 1 295 ? 6.867 24.375 11.055 1 98.69 295 TRP B O 1
ATOM 5253 N N . CYS B 1 296 ? 5.02 25.484 10.516 1 98.44 296 CYS B N 1
ATOM 5254 C CA . CYS B 1 296 ? 5.695 26.781 10.5 1 98.44 296 CYS B CA 1
ATOM 5255 C C . CYS B 1 296 ? 4.727 27.906 10.844 1 98.44 296 CYS B C 1
ATOM 5257 O O . CYS B 1 296 ? 3.516 27.703 10.891 1 98.44 296 CYS B O 1
ATOM 5259 N N . MET B 1 297 ? 5.254 29.031 11.18 1 97.5 297 MET B N 1
ATOM 5260 C CA . MET B 1 297 ? 4.469 30.234 11.438 1 97.5 297 MET B CA 1
ATOM 5261 C C . MET B 1 297 ? 5.184 31.469 10.898 1 97.5 297 MET B C 1
ATOM 5263 O O . MET B 1 297 ? 6.414 31.516 10.852 1 97.5 297 MET B O 1
ATOM 5267 N N . GLY B 1 298 ? 4.43 32.375 10.445 1 96 298 GLY B N 1
ATOM 5268 C CA . GLY B 1 298 ? 5 33.656 10.07 1 96 298 GLY B CA 1
ATOM 5269 C C . GLY B 1 298 ? 5.602 34.406 11.242 1 96 298 GLY B C 1
ATOM 5270 O O . GLY B 1 298 ? 5.09 34.344 12.359 1 96 298 GLY B O 1
ATOM 5271 N N . THR B 1 299 ? 6.664 35.156 10.961 1 92.62 299 THR B N 1
ATOM 5272 C CA . THR B 1 299 ? 7.34 35.844 12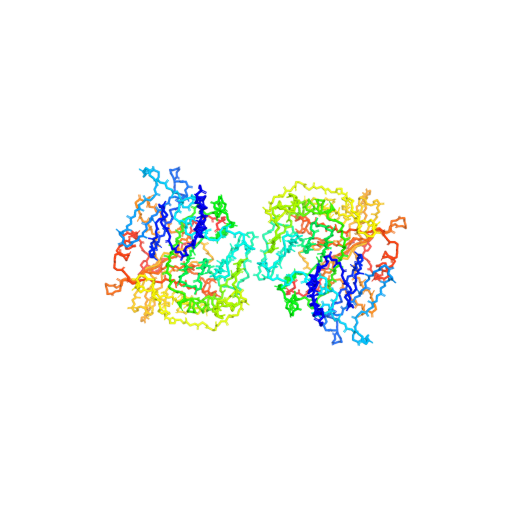.055 1 92.62 299 THR B CA 1
ATOM 5273 C C . THR B 1 299 ? 6.883 37.312 12.141 1 92.62 299 THR B C 1
ATOM 5275 O O . THR B 1 299 ? 7.102 37.969 13.156 1 92.62 299 THR B O 1
ATOM 5278 N N . ASN B 1 300 ? 6.289 37.719 11.039 1 89 300 ASN B N 1
ATOM 5279 C CA . ASN B 1 300 ? 5.801 39.094 11.062 1 89 300 ASN B CA 1
ATOM 5280 C C . ASN B 1 300 ? 4.598 39.25 11.984 1 89 300 ASN B C 1
ATOM 5282 O O . ASN B 1 300 ? 3.746 38.375 12.055 1 89 300 ASN B O 1
ATOM 5286 N N . LEU B 1 301 ? 4.512 40.375 12.57 1 78.88 301 LEU B N 1
ATOM 5287 C CA . LEU B 1 301 ? 3.445 40.688 13.523 1 78.88 301 LEU B CA 1
ATOM 5288 C C . LEU B 1 301 ? 2.094 40.75 12.82 1 78.88 301 LEU B C 1
ATOM 5290 O O . LEU B 1 301 ? 1.062 40.438 13.43 1 78.88 301 LEU B O 1
ATOM 5294 N N . ASN B 1 302 ? 2.139 41.062 11.617 1 83.19 302 ASN B N 1
ATOM 5295 C CA . ASN B 1 302 ? 0.887 41.25 10.883 1 83.19 302 ASN B CA 1
ATOM 5296 C C . ASN B 1 302 ? 0.406 39.938 10.281 1 83.19 302 ASN B C 1
ATOM 5298 O O . ASN B 1 302 ? -0.711 39.844 9.766 1 83.19 302 ASN B O 1
ATOM 5302 N N . SER B 1 303 ? 1.247 38.969 10.383 1 83.06 303 SER B N 1
ATOM 5303 C CA . SER B 1 303 ? 0.845 37.656 9.883 1 83.06 303 SER B CA 1
ATOM 5304 C C . SER B 1 303 ? 0.493 36.719 11.031 1 83.06 303 SER B C 1
ATOM 5306 O O . SER B 1 303 ? 1.311 36.469 11.93 1 83.06 303 SER B O 1
ATOM 5308 N N . HIS B 1 304 ? -0.713 36.188 11.031 1 92.5 304 HIS B N 1
ATOM 5309 C CA . HIS B 1 304 ? -1.115 35.25 12.07 1 92.5 304 HIS B CA 1
ATOM 5310 C C . HIS B 1 304 ? -1.227 33.844 11.508 1 92.5 304 HIS B C 1
ATOM 5312 O O . HIS B 1 304 ? -1.993 33 12.023 1 92.5 304 HIS B O 1
ATOM 5318 N N . VAL B 1 305 ? -0.413 33.594 10.484 1 96.75 305 VAL B N 1
ATOM 5319 C CA . VAL B 1 305 ? -0.527 32.344 9.758 1 96.75 305 VAL B CA 1
ATOM 5320 C C . VAL B 1 305 ? 0.285 31.25 10.461 1 96.75 305 VAL B C 1
ATOM 5322 O O . VAL B 1 305 ? 1.444 31.469 10.82 1 96.75 305 VAL B O 1
ATOM 5325 N N . VAL B 1 306 ? -0.295 30.125 10.75 1 98.25 306 VAL B N 1
ATOM 5326 C CA . VAL B 1 306 ? 0.337 28.891 11.18 1 98.25 306 VAL B CA 1
ATOM 5327 C C . VAL B 1 306 ? -0.002 27.766 10.195 1 98.25 306 VAL B C 1
ATOM 5329 O O . VAL B 1 306 ? -1.159 27.609 9.797 1 98.25 306 VAL B O 1
ATOM 5332 N N . CYS B 1 307 ? 0.998 27.062 9.727 1 98.75 307 CYS B N 1
ATOM 5333 C CA . CYS B 1 307 ? 0.792 25.969 8.781 1 98.75 307 CYS B CA 1
ATOM 5334 C C . CYS B 1 307 ? 1.213 24.641 9.375 1 98.75 307 CYS B C 1
ATOM 5336 O O . CYS B 1 307 ? 2.289 24.531 9.969 1 98.75 307 CYS B O 1
ATOM 5338 N N . ILE B 1 308 ? 0.35 23.672 9.289 1 98.88 308 ILE B N 1
ATOM 5339 C CA . ILE B 1 308 ? 0.701 22.281 9.555 1 98.88 308 ILE B CA 1
ATOM 5340 C C . ILE B 1 308 ? 1.058 21.594 8.242 1 98.88 308 ILE B C 1
ATOM 5342 O O . ILE B 1 308 ? 0.296 21.641 7.277 1 98.88 308 ILE B O 1
ATOM 5346 N N . ALA B 1 309 ? 2.225 20.938 8.242 1 98.06 309 ALA B N 1
ATOM 5347 C CA . ALA B 1 309 ? 2.771 20.391 7.004 1 98.06 309 ALA B CA 1
ATOM 5348 C C . ALA B 1 309 ? 3.178 18.938 7.176 1 98.06 309 ALA B C 1
ATOM 5350 O O . ALA B 1 309 ? 2.885 18.312 8.203 1 98.06 309 ALA B O 1
ATOM 5351 N N . ASP B 1 310 ? 3.742 18.359 6.047 1 91 310 ASP B N 1
ATOM 5352 C CA . ASP B 1 310 ? 4.156 16.953 6.16 1 91 310 ASP B CA 1
ATOM 5353 C C . ASP B 1 310 ? 5.512 16.734 5.496 1 91 310 ASP B C 1
ATOM 5355 O O . ASP B 1 310 ? 5.871 15.602 5.172 1 91 310 ASP B O 1
ATOM 5359 N N . MET B 1 311 ? 6.266 17.875 5.348 1 94.25 311 MET B N 1
ATOM 5360 C CA . MET B 1 311 ? 7.559 17.734 4.684 1 94.25 311 MET B CA 1
ATOM 5361 C C . MET B 1 311 ? 8.68 18.297 5.547 1 94.25 311 MET B C 1
ATOM 5363 O O . MET B 1 311 ? 8.508 19.344 6.188 1 94.25 311 MET B O 1
ATOM 5367 N N . ASN B 1 312 ? 9.805 17.641 5.441 1 95.62 312 ASN B N 1
ATOM 5368 C CA . ASN B 1 312 ? 11.016 18.172 6.059 1 95.62 312 ASN B CA 1
ATOM 5369 C C . ASN B 1 312 ? 11.742 19.125 5.125 1 95.62 312 ASN B C 1
ATOM 5371 O O . ASN B 1 312 ? 11.406 19.234 3.941 1 95.62 312 ASN B O 1
ATOM 5375 N N . ARG B 1 313 ? 12.695 19.797 5.691 1 95.56 313 ARG B N 1
ATOM 5376 C CA . ARG B 1 313 ? 13.594 20.641 4.898 1 95.56 313 ARG B CA 1
ATOM 5377 C C . ARG B 1 313 ? 14.875 19.891 4.551 1 95.56 313 ARG B C 1
ATOM 5379 O O . ARG B 1 313 ? 15.867 19.969 5.281 1 95.56 313 ARG B O 1
ATOM 5386 N N . SER B 1 314 ? 14.891 19.25 3.457 1 93.56 314 SER B N 1
ATOM 5387 C CA . SER B 1 314 ? 16.047 18.5 2.971 1 93.56 314 SER B CA 1
ATOM 5388 C C . SER B 1 314 ? 16.047 18.422 1.448 1 93.56 314 SER B C 1
ATOM 5390 O O . SER B 1 314 ? 15.016 18.609 0.807 1 93.56 314 SER B O 1
ATOM 5392 N N . LEU B 1 315 ? 17.203 18.109 0.934 1 91.19 315 LEU B N 1
ATOM 5393 C CA . LEU B 1 315 ? 17.344 18.047 -0.516 1 91.19 315 LEU B CA 1
ATOM 5394 C C . LEU B 1 315 ? 16.406 17 -1.104 1 91.19 315 LEU B C 1
ATOM 5396 O O . LEU B 1 315 ? 15.766 17.234 -2.133 1 91.19 315 LEU B O 1
ATOM 5400 N N . SER B 1 316 ? 16.312 15.828 -0.497 1 91.88 316 SER B N 1
ATOM 5401 C CA . SER B 1 316 ? 15.453 14.766 -1.003 1 91.88 316 SER B CA 1
ATOM 5402 C C . SER B 1 316 ? 13.984 15.188 -0.988 1 91.88 316 SER B C 1
ATOM 5404 O O . SER B 1 316 ? 13.227 14.836 -1.891 1 91.88 316 SER B O 1
ATOM 5406 N N . GLN B 1 317 ? 13.617 15.992 0.018 1 94.44 317 GLN B N 1
ATOM 5407 C CA . GLN B 1 317 ? 12.227 16.438 0.137 1 94.44 317 GLN B CA 1
ATOM 5408 C C . GLN B 1 317 ? 11.938 17.594 -0.804 1 94.44 317 GLN B C 1
ATOM 5410 O O . GLN B 1 317 ? 10.797 17.797 -1.228 1 94.44 317 GLN B O 1
ATOM 5415 N N . TYR B 1 318 ? 12.984 18.359 -1.186 1 95.44 318 TYR B N 1
ATOM 5416 C CA . TYR B 1 318 ? 12.805 19.406 -2.18 1 95.44 318 TYR B CA 1
ATOM 5417 C C . TYR B 1 318 ? 12.344 18.828 -3.512 1 95.44 318 TYR B C 1
ATOM 5419 O O . TYR B 1 318 ? 11.594 19.469 -4.246 1 95.44 318 TYR B O 1
ATOM 5427 N N . LYS B 1 319 ? 12.75 17.609 -3.695 1 95.25 319 LYS B N 1
ATOM 5428 C CA . LYS B 1 319 ? 12.492 16.969 -4.98 1 95.25 319 LYS B CA 1
ATOM 5429 C C . LYS B 1 319 ? 11.219 16.125 -4.93 1 95.25 319 LYS B C 1
ATOM 5431 O O . LYS B 1 319 ? 10.938 15.352 -5.848 1 95.25 319 LYS B O 1
ATOM 5436 N N . ARG B 1 320 ? 10.508 16.281 -3.932 1 96.5 320 ARG B N 1
ATOM 5437 C CA . ARG B 1 320 ? 9.266 15.523 -3.768 1 96.5 320 ARG B CA 1
ATOM 5438 C C . ARG B 1 320 ? 8.07 16.453 -3.617 1 96.5 320 ARG B C 1
ATOM 5440 O O . ARG B 1 320 ? 8.211 17.578 -3.1 1 96.5 320 ARG B O 1
ATOM 5447 N N . TYR B 1 321 ? 6.879 16 -4.016 1 97.88 321 TYR B N 1
ATOM 5448 C CA . TYR B 1 321 ? 5.66 16.781 -3.871 1 97.88 321 TYR B CA 1
ATOM 5449 C C . TYR B 1 321 ? 5.207 16.828 -2.418 1 97.88 321 TYR B C 1
ATOM 5451 O O . TYR B 1 321 ? 5.512 15.914 -1.642 1 97.88 321 TYR B O 1
ATOM 5459 N N . GLY B 1 322 ? 4.504 17.844 -2.051 1 97.94 322 GLY B N 1
ATOM 5460 C CA . GLY B 1 322 ? 3.984 18.016 -0.704 1 97.94 322 GLY B CA 1
ATOM 5461 C C . GLY B 1 322 ? 3.312 19.359 -0.494 1 97.94 322 GLY B C 1
ATOM 5462 O O . GLY B 1 322 ? 3.197 20.156 -1.428 1 97.94 322 GLY B O 1
ATOM 5463 N N . GLY B 1 323 ? 2.838 19.562 0.714 1 98.44 323 GLY B N 1
ATOM 5464 C CA . GLY B 1 323 ? 2.115 20.781 0.997 1 98.44 323 GLY B CA 1
ATOM 5465 C C . GLY B 1 323 ? 1.788 20.969 2.469 1 98.44 323 GLY B C 1
ATOM 5466 O O . GLY B 1 323 ? 2.49 20.438 3.332 1 98.44 323 GLY B O 1
ATOM 5467 N N . ALA B 1 324 ? 0.787 21.875 2.697 1 98.81 324 ALA B N 1
ATOM 5468 C CA . ALA B 1 324 ? 0.405 22.234 4.062 1 98.81 324 ALA B CA 1
ATOM 5469 C C . ALA B 1 324 ? -1.026 22.766 4.109 1 98.81 324 ALA B C 1
ATOM 5471 O O . ALA B 1 324 ? -1.598 23.125 3.076 1 98.81 324 ALA B O 1
ATOM 5472 N N . LEU B 1 325 ? -1.591 22.625 5.207 1 98.94 325 LEU B N 1
ATOM 5473 C CA . LEU B 1 325 ? -2.832 23.312 5.562 1 98.94 325 LEU B CA 1
ATOM 5474 C C . LEU B 1 325 ? -2.574 24.406 6.594 1 98.94 325 LEU B C 1
ATOM 5476 O O . LEU B 1 325 ? -1.985 24.141 7.645 1 98.94 325 LEU B O 1
ATOM 5480 N N . CYS B 1 326 ? -3.023 25.641 6.285 1 98.62 326 CYS B N 1
ATOM 5481 C CA . CYS B 1 326 ? -2.688 26.797 7.098 1 98.62 326 CYS B CA 1
ATOM 5482 C C . CYS B 1 326 ? -3.945 27.469 7.637 1 98.62 326 CYS B C 1
ATOM 5484 O O . CYS B 1 326 ? -5.02 27.344 7.047 1 98.62 326 CYS B O 1
ATOM 5486 N N . LEU B 1 327 ? -3.814 28.031 8.727 1 97.62 327 LEU B N 1
ATOM 5487 C CA . LEU B 1 327 ? -4.871 28.875 9.273 1 97.62 327 LEU B CA 1
ATOM 5488 C C . LEU B 1 327 ? -4.332 30.25 9.672 1 97.62 327 LEU B C 1
ATOM 5490 O O . LEU B 1 327 ? -3.143 30.391 9.969 1 97.62 327 LEU B O 1
ATOM 5494 N N . ASP B 1 328 ? -5.152 31.203 9.555 1 92.94 328 ASP B N 1
ATOM 5495 C CA . ASP B 1 328 ? -4.867 32.562 10.008 1 92.94 328 ASP B CA 1
ATOM 5496 C C . ASP B 1 328 ? -5.598 32.875 11.312 1 92.94 328 ASP B C 1
ATOM 5498 O O . ASP B 1 328 ? -6.762 33.281 11.297 1 92.94 328 ASP B O 1
ATOM 5502 N N . ASN B 1 329 ? -4.906 32.719 12.383 1 94.75 329 ASN B N 1
ATOM 5503 C CA . ASN B 1 329 ? -5.488 32.844 13.719 1 94.75 329 ASN B CA 1
ATOM 5504 C C . ASN B 1 329 ? -4.453 33.312 14.742 1 94.75 329 ASN B C 1
ATOM 5506 O O . ASN B 1 329 ? -3.518 32.562 15.055 1 94.75 329 ASN B O 1
ATOM 5510 N N . GLN B 1 330 ? -4.652 34.406 15.367 1 94.56 330 GLN B N 1
ATOM 5511 C CA . GLN B 1 330 ? -3.689 35 16.281 1 94.56 330 GLN B CA 1
ATOM 5512 C C . GLN B 1 330 ? -3.5 34.125 17.516 1 94.56 330 GLN B C 1
ATOM 5514 O O . GLN B 1 330 ? -2.385 34 18.031 1 94.56 330 GLN B O 1
ATOM 5519 N N . GLY B 1 331 ? -4.594 33.656 18.062 1 95.56 331 GLY B N 1
ATOM 5520 C CA . GLY B 1 331 ? -4.504 32.781 19.234 1 95.56 331 GLY B CA 1
ATOM 5521 C C . GLY B 1 331 ? -3.615 31.562 19 1 95.56 331 GLY B C 1
ATOM 5522 O O . GLY B 1 331 ? -2.768 31.25 19.844 1 95.56 331 GLY B O 1
ATOM 5523 N N . VAL B 1 332 ? -3.822 30.922 17.875 1 97.56 332 VAL B N 1
ATOM 5524 C CA . VAL B 1 332 ? -3.025 29.734 17.547 1 97.56 332 VAL B CA 1
ATOM 5525 C C . VAL B 1 332 ? -1.567 30.141 17.344 1 97.56 332 VAL B C 1
ATOM 5527 O O . VAL B 1 332 ? -0.656 29.469 17.812 1 97.56 332 VAL B O 1
ATOM 5530 N N . LYS B 1 333 ? -1.345 31.203 16.641 1 96.75 333 LYS B N 1
ATOM 5531 C CA . LYS B 1 333 ? 0.018 31.672 16.438 1 96.75 333 LYS B CA 1
ATOM 5532 C C . LYS B 1 333 ? 0.728 31.922 17.766 1 96.75 333 LYS B C 1
ATOM 5534 O O . LYS B 1 333 ? 1.895 31.562 17.922 1 96.75 333 LYS B O 1
ATOM 5539 N N . ASN B 1 334 ? 0.044 32.562 18.703 1 96.19 334 ASN B N 1
ATOM 5540 C CA . ASN B 1 334 ? 0.629 32.812 20.016 1 96.19 334 ASN B CA 1
ATOM 5541 C C . ASN B 1 334 ? 1.027 31.531 20.719 1 96.19 334 ASN B C 1
ATOM 5543 O O . ASN B 1 334 ? 2.07 31.453 21.375 1 96.19 334 ASN B O 1
ATOM 5547 N N . ILE B 1 335 ? 0.189 30.578 20.609 1 97.81 335 ILE B N 1
ATOM 5548 C CA . ILE B 1 335 ? 0.479 29.281 21.219 1 97.81 335 ILE B CA 1
ATOM 5549 C C . ILE B 1 335 ? 1.753 28.703 20.609 1 97.81 335 ILE B C 1
ATOM 5551 O O . ILE B 1 335 ? 2.658 28.281 21.328 1 97.81 335 ILE B O 1
ATOM 5555 N N . PHE B 1 336 ? 1.88 28.688 19.297 1 98 336 PHE B N 1
ATOM 5556 C CA . PHE B 1 336 ? 3.033 28.109 18.625 1 98 336 PHE B CA 1
ATOM 5557 C C . PHE B 1 336 ? 4.289 28.938 18.891 1 98 336 PHE B C 1
ATOM 5559 O O . PHE B 1 336 ? 5.383 28.391 19.016 1 98 336 PHE B O 1
ATOM 5566 N N . LYS B 1 337 ? 4.148 30.234 18.875 1 96.62 337 LYS B N 1
ATOM 5567 C CA . LYS B 1 337 ? 5.277 31.078 19.25 1 96.62 337 LYS B CA 1
ATOM 5568 C C . LYS B 1 337 ? 5.816 30.703 20.625 1 96.62 337 LYS B C 1
ATOM 5570 O O . LYS B 1 337 ? 7.031 30.719 20.844 1 96.62 337 LYS B O 1
ATOM 5575 N N . GLY B 1 338 ? 4.938 30.375 21.5 1 96.94 338 GLY B N 1
ATOM 5576 C CA . GLY B 1 338 ? 5.316 29.969 22.844 1 96.94 338 GLY B CA 1
ATOM 5577 C C . GLY B 1 338 ? 6.066 28.656 22.891 1 96.94 338 GLY B C 1
ATOM 5578 O O . GLY B 1 338 ? 6.789 28.375 23.844 1 96.94 338 GLY B O 1
ATOM 5579 N N . PHE B 1 339 ? 5.867 27.797 21.859 1 98 339 PHE B N 1
ATOM 5580 C CA . PHE B 1 339 ? 6.547 26.5 21.812 1 98 339 PHE B CA 1
ATOM 5581 C C . PHE B 1 339 ? 8.023 26.688 21.5 1 98 339 PHE B C 1
ATOM 5583 O O . PHE B 1 339 ? 8.836 25.797 21.766 1 98 339 PHE B O 1
ATOM 5590 N N . VAL B 1 340 ? 8.414 27.797 20.828 1 97.38 340 VAL B N 1
ATOM 5591 C CA . VAL B 1 340 ? 9.766 27.953 20.312 1 97.38 340 VAL B CA 1
ATOM 5592 C C . VAL B 1 340 ? 10.664 28.562 21.391 1 97.38 340 VAL B C 1
ATOM 5594 O O . VAL B 1 340 ? 10.422 29.688 21.844 1 97.38 340 VAL B O 1
ATOM 5597 N N . THR B 1 341 ? 11.719 27.875 21.703 1 95.94 341 THR B N 1
ATOM 5598 C CA . THR B 1 341 ? 12.648 28.391 22.703 1 95.94 341 THR B CA 1
ATOM 5599 C C . THR B 1 341 ? 13.992 28.75 22.062 1 95.94 341 THR B C 1
ATOM 5601 O O . THR B 1 341 ? 14.766 29.516 22.625 1 95.94 341 THR B O 1
ATOM 5604 N N . ASP B 1 342 ? 14.281 28.047 20.984 1 93.75 342 ASP B N 1
ATOM 5605 C CA . ASP B 1 342 ? 15.531 28.312 20.266 1 93.75 342 ASP B CA 1
ATOM 5606 C C . ASP B 1 342 ? 15.344 28.125 18.766 1 93.75 342 ASP B C 1
ATOM 5608 O O . ASP B 1 342 ? 14.531 27.312 18.328 1 93.75 342 ASP B O 1
ATOM 5612 N N . GLN B 1 343 ? 16.062 28.953 18.016 1 92.38 343 GLN B N 1
ATOM 5613 C CA . GLN B 1 343 ? 16.031 28.875 16.562 1 92.38 343 GLN B CA 1
ATOM 5614 C C . GLN B 1 343 ? 17.438 29.047 15.977 1 92.38 343 GLN B C 1
ATOM 5616 O O . GLN B 1 343 ? 18.312 29.625 16.609 1 92.38 343 GLN B O 1
ATOM 5621 N N . GLU B 1 344 ? 17.641 28.516 14.812 1 91.25 344 GLU B N 1
ATOM 5622 C CA . GLU B 1 344 ? 18.891 28.719 14.07 1 91.25 344 GLU B CA 1
ATOM 5623 C C . GLU B 1 344 ? 18.875 30.047 13.32 1 91.25 344 GLU B C 1
ATOM 5625 O O . GLU B 1 344 ? 18.109 30.219 12.375 1 91.25 344 GLU B O 1
ATOM 5630 N N . SER B 1 345 ? 19.766 30.953 13.68 1 87.75 345 SER B N 1
ATOM 5631 C CA . SER B 1 345 ? 19.797 32.281 13.07 1 87.75 345 SER B CA 1
ATOM 5632 C C . SER B 1 345 ? 20.578 32.281 11.766 1 87.75 345 SER B C 1
ATOM 5634 O O . SER B 1 345 ? 21.422 31.375 11.539 1 87.75 345 SER B O 1
ATOM 5636 N N . CYS B 1 346 ? 20.203 33.156 10.805 1 86.19 346 CYS B N 1
ATOM 5637 C CA . CYS B 1 346 ? 20.922 33.312 9.555 1 86.19 346 CYS B CA 1
ATOM 5638 C C . CYS B 1 346 ? 22.344 33.812 9.805 1 86.19 346 CYS B C 1
ATOM 5640 O O . CYS B 1 346 ? 23.234 33.594 9 1 86.19 346 CYS B O 1
ATOM 5642 N N . ASN B 1 347 ? 22.781 34.469 10.695 1 68.25 347 ASN B N 1
ATOM 5643 C CA . ASN B 1 347 ? 24.109 35 10.953 1 68.25 347 ASN B CA 1
ATOM 5644 C C . ASN B 1 347 ? 25.094 33.906 11.328 1 68.25 347 ASN B C 1
ATOM 5646 O O . ASN B 1 347 ? 26.312 34.125 11.312 1 68.25 347 ASN B O 1
ATOM 5650 N N . THR B 1 348 ? 24.781 32.781 11.688 1 57.09 348 THR B N 1
ATOM 5651 C CA . THR B 1 348 ? 25.688 31.75 12.18 1 57.09 348 THR B CA 1
ATOM 5652 C C . THR B 1 348 ? 26.25 30.938 11.016 1 57.09 348 THR B C 1
ATOM 5654 O O . THR B 1 348 ? 26.781 29.844 11.219 1 57.09 348 THR B O 1
ATOM 5657 N N . GLN B 1 349 ? 26.219 31.297 9.875 1 51.06 349 GLN B N 1
ATOM 5658 C CA . GLN B 1 349 ? 26.531 30.547 8.664 1 51.06 349 GLN B CA 1
ATOM 5659 C C . GLN B 1 349 ? 27.969 30 8.711 1 51.06 349 GLN B C 1
ATOM 5661 O O . GLN B 1 349 ? 28.297 29.078 7.973 1 51.06 349 GLN B O 1
ATOM 5666 N N . ASN B 1 350 ? 28.828 30.688 9.289 1 43.25 350 ASN B N 1
ATOM 5667 C CA . ASN B 1 350 ? 30.234 30.328 9.047 1 43.25 350 ASN B CA 1
ATOM 5668 C C . ASN B 1 350 ? 30.609 29.031 9.766 1 43.25 350 ASN B C 1
ATOM 5670 O O . ASN B 1 350 ? 31.781 28.688 9.844 1 43.25 350 ASN B O 1
ATOM 5674 N N . ILE B 1 351 ? 29.781 28.484 10.641 1 41.31 351 ILE B N 1
ATOM 5675 C CA . ILE B 1 351 ? 30.469 27.422 11.352 1 41.31 351 ILE B CA 1
ATOM 5676 C C . ILE B 1 351 ? 30.281 26.094 10.594 1 41.31 351 ILE B C 1
ATOM 5678 O O . ILE B 1 351 ? 29.234 25.875 9.984 1 41.31 351 ILE B O 1
ATOM 5682 N N . MET B 1 352 ? 31.203 25.156 10.469 1 39.53 352 MET B N 1
ATOM 5683 C CA . MET B 1 352 ? 31.375 23.859 9.805 1 39.53 352 MET B CA 1
ATOM 5684 C C . MET B 1 352 ? 30.156 22.984 10.023 1 39.53 352 MET B C 1
ATOM 5686 O O . MET B 1 352 ? 29.516 23.031 11.078 1 39.53 352 MET B O 1
ATOM 5690 N N . ASN B 1 353 ? 29.703 22.297 8.961 1 41.72 353 ASN B N 1
ATOM 5691 C CA . ASN B 1 353 ? 28.641 21.312 8.883 1 41.72 353 ASN B CA 1
ATOM 5692 C C . ASN B 1 353 ? 28.672 20.359 10.07 1 41.72 353 ASN B C 1
ATOM 5694 O O . ASN B 1 353 ? 29.594 19.547 10.195 1 41.72 353 ASN B O 1
ATOM 5698 N N . ILE B 1 354 ? 28.266 20.75 11.258 1 39.31 354 ILE B N 1
ATOM 5699 C CA . ILE B 1 354 ? 28.266 19.781 12.344 1 39.31 354 ILE B CA 1
ATOM 5700 C C . ILE B 1 354 ? 27.234 18.688 12.062 1 39.31 354 ILE B C 1
ATOM 5702 O O . ILE B 1 354 ? 26.078 18.984 11.781 1 39.31 354 ILE B O 1
ATOM 5706 N N . GLN B 1 355 ? 27.609 17.484 11.602 1 43.84 355 GLN B N 1
ATOM 5707 C CA . GLN B 1 355 ? 26.797 16.281 11.555 1 43.84 355 GLN B CA 1
ATOM 5708 C C . GLN B 1 355 ? 25.938 16.156 12.812 1 43.84 355 GLN B C 1
ATOM 5710 O O . GLN B 1 355 ? 26.422 16.312 13.93 1 43.84 355 GLN B O 1
ATOM 5715 N N . ASN B 1 356 ? 24.562 16.406 12.625 1 48.31 356 ASN B N 1
ATOM 5716 C CA . ASN B 1 356 ? 23.641 16.203 13.75 1 48.31 356 ASN B CA 1
ATOM 5717 C C . ASN B 1 356 ? 23.906 14.875 14.445 1 48.31 356 ASN B C 1
ATOM 5719 O O . ASN B 1 356 ? 23.578 13.812 13.914 1 48.31 356 ASN B O 1
ATOM 5723 N N . THR B 1 357 ? 24.75 14.758 15.383 1 50.31 357 THR B N 1
ATOM 5724 C CA . THR B 1 357 ? 25.141 13.562 16.125 1 50.31 357 THR B CA 1
ATOM 5725 C C . THR B 1 357 ? 23.953 12.969 16.875 1 50.31 357 THR B C 1
ATOM 5727 O O . THR B 1 357 ? 24.016 11.828 17.344 1 50.31 357 THR B O 1
ATOM 5730 N N . ASP B 1 358 ? 22.844 13.703 16.953 1 56.56 358 ASP B N 1
ATOM 5731 C CA . ASP B 1 358 ? 21.766 13.219 17.797 1 56.56 358 ASP B CA 1
ATOM 5732 C C . ASP B 1 358 ? 20.766 12.383 17.016 1 56.56 358 ASP B C 1
ATOM 5734 O O . ASP B 1 358 ? 19.766 11.914 17.562 1 56.56 358 ASP B O 1
ATOM 5738 N N . CYS B 1 359 ? 20.906 12.289 15.781 1 64.81 359 CYS B N 1
ATOM 5739 C CA . CYS B 1 359 ? 20 11.484 14.992 1 64.81 359 CYS B CA 1
ATOM 5740 C C . CYS B 1 359 ? 20.25 10 15.211 1 64.81 359 CYS B C 1
ATOM 5742 O O . CYS B 1 359 ? 21.391 9.547 15.156 1 64.81 359 CYS B O 1
ATOM 5744 N N . ASP B 1 360 ? 19.312 9.398 15.797 1 54.03 360 ASP B N 1
ATOM 5745 C CA . ASP B 1 360 ? 19.438 7.953 15.93 1 54.03 360 ASP B CA 1
ATOM 5746 C C . ASP B 1 360 ? 19.469 7.273 14.562 1 54.03 360 ASP B C 1
ATOM 5748 O O . ASP B 1 360 ? 18.734 7.656 13.656 1 54.03 360 ASP B O 1
ATOM 5752 N N . THR B 1 361 ? 20.562 6.645 14.203 1 46.12 361 THR B N 1
ATOM 5753 C CA . THR B 1 361 ? 20.781 5.91 12.961 1 46.12 361 THR B CA 1
ATOM 5754 C C . THR B 1 361 ? 19.547 5.113 12.578 1 46.12 361 THR B C 1
ATOM 5756 O O . THR B 1 361 ? 19.391 4.703 11.422 1 46.12 361 THR B O 1
ATOM 5759 N N . LEU B 1 362 ? 18.641 4.703 13.422 1 43.06 362 LEU B N 1
ATOM 5760 C CA . LEU B 1 362 ? 17.562 3.754 13.125 1 43.06 362 LEU B CA 1
ATOM 5761 C C . LEU B 1 362 ? 16.297 4.48 12.68 1 43.06 362 LEU B C 1
ATOM 5763 O O . LEU B 1 362 ? 15.281 3.846 12.406 1 43.06 362 LEU B O 1
ATOM 5767 N N . ASP B 1 363 ? 16.25 5.797 12.672 1 43.88 363 ASP B N 1
ATOM 5768 C CA . ASP B 1 363 ? 14.977 6.492 12.648 1 43.88 363 ASP B CA 1
ATOM 5769 C C . ASP B 1 363 ? 14.562 6.836 11.219 1 43.88 363 ASP B C 1
ATOM 5771 O O . ASP B 1 363 ? 13.969 7.887 10.969 1 43.88 363 ASP B O 1
ATOM 5775 N N . ASP B 1 364 ? 14.852 6.121 10.18 1 41.03 364 ASP B N 1
ATOM 5776 C CA . ASP B 1 364 ? 14.203 6.59 8.961 1 41.03 364 ASP B CA 1
ATOM 5777 C C . ASP B 1 364 ? 12.766 6.082 8.867 1 41.03 364 ASP B C 1
ATOM 5779 O O . ASP B 1 364 ? 12.484 4.934 9.211 1 41.03 364 ASP B O 1
#

Sequence (728 aa):
MWGVVLTLGLILAGSDATVTCRDHNNGIVDWYILYKAPVIDTKRTGVEYIYINSNGATAMSPRLSNFKGIDHPEGALANTLKPLFMPIRSMPANFGFISYNDHPPGCNAETTFGHSKGVLMVDRTDSGVWLLHSTPQFPYRRNKNTFWPKSGKKNGQIFICVTFPYAEFKKIGNHLRYIRAFPFEHDIPEQFHDELKKAANWDFLPVNTAFQKLQSKAKMDFGSIAKQISEEAKDGDLYVTIGRQIGSDVMAQTWPCQDKDARSFCIENLPQVLNVETIRTDLGQWLRTKDHSKWCMGTNLNSHVVCIADMNRSLSQYKRYGGALCLDNQGVKNIFKGFVTDQESCNTQNIMNIQNTDCDTLDDMWGVVLTLGLILAGSDATVTCRDHNNGIVDWYILYKAPVIDTKRTGVEYIYINSNGATAMSPRLSNFKGIDHPEGALANTLKPLFMPIRSMPANFGFISYNDHPPGCNAETTFGHSKGVLMVDRTDSGVWLLHSTPQFPYRRNKNTFWPKSGKKNGQIFICVTFPYAEFKKIGNHLRYIRAFPFEHDIPEQFHDELKKAANWDFLPVNTAFQKLQSKAKMDFGSIAKQISEEAKDGDLYVTIGRQIGSDVMAQTWPCQDKDARSFCIENLPQVLNVETIRTDLGQWLRTKDHSKWCMGTNLNSHVVCIADMNRSLSQYKRYGGALCLDNQGVKNIFKGFVTDQESCNTQNIMNIQNTDCDTLDD

Nearest PDB structures (foldseek):
  5i3e-assembly1_A  TM=7.698E-01  e=7.253E-22  Burkholderia thailandensis E264
  5unb-assembly1_A  TM=7.746E-01  e=2.219E-21  Burkholderia thailandensis E264
  5unb-assembly1_B  TM=7.473E-01  e=3.917E-18  Burkholderia thailandensis E264
  8gmm-assembly2_B  TM=1.816E-01  e=9.487E-01  Stenotrophomonas maltophilia
  3fw7-assembly1_A  TM=1.814E-01  e=2.581E+00  Eschscholzia californica

Foldseek 3Di:
DPPPPPPPPPPPPPPPVDQAQAALQLDGDQKWKWKWAACPDPQAQQFWTWIQDPVGIDTQDPVDPSHDGNLRLSGRVNSNLVLLLDDPVPRDQQKKKFFFACQAAPDGHDQQAFLFGWMWIARLVWKIKTKGKAAHNALVDSHSNRGDDPLNRHFIMMIMMGIATLVCVLVVLLLLQQQRTGGPDIDDHPPHDVSVVCSPVRNHDHHDQAWDWGATPVGFIKTKGKFDADLDCCGLPQQQSVCVNQVAAKEKQAAQPDPARDAWADDPPGHTYKYFAKFQDPVGIDGSNRHHWIKMFGPDPPFQKIWGWHAGHDSSNSRHITITMMGGDNSVSVNRVNGGDDIRDPPPPDDPPPPPPPRDPVSD/DDPPPPPPPPPPPPPPVDQAQAALQLHGDQKWKWKWAACPDPQAQQFWTWIQDPVAIDTQDPVDPSHDGNLRLSGRVVSNLVLLLDDPVPRDQQKKKFFFACQAAPDGHDQQAFLFGWMWIARLVWKIKTKGKQAHNALVDSHSNRRDDPLNRHFIMMIMMGIATLVCVLVVLLLLQQQRTGGPDIDDHPPHDVSVVCSPVRNHDHHDQAWDWGATPVGFIKTKGKFDADLDCCGLPQQQSVCVNQVAAKEKQAAQPDPARDAWADDPPGHTYKYFAKFQDPVGIDGSNRHHWIKMFGPDPVFQKIWGWHAGRDSSNSRHITITMMGGDNSVSVNRVNGGDDIRDPVVPPDDPPDPPPHDPVSD

Radius of gyration: 28.93 Å; Cα contacts (8 Å, |Δi|>4): 1839; chains: 2; bounding box: 99×82×71 Å

Secondary structure (DSSP, 8-state):
--------------------EE-TT--EESEEEEEEPP--STT--S--EEEEETTEEEEESTTSTT---TT-TTSHHHHHHGGGGS-GGGS-TTEEEEEEESS-TTEEE-TTS-S-EEEEEEETTSEEEEEEE--TT-S-SSSTTT-S-GGGGSSBEEEEEEEEEGGGHHHHHHHHHHTT--EEEEE--TTS-HHHHHHHTT-------SPEEEE-TT--EEEEEE----SSHHHH-HHHHHHHHHTS-EEEE----STTBPPPB--TTS--EEEEEEEEETTEEEEGGGB---EEEE-STT--EEEEES--SBHHHHTS--EEEEEE-HHHHHHHHHHEEEE--TT---S-----TTS-TT--/--------------------EE-TT--EESEEEEEEPP--STT--S--EEEEETTEEEEESTTSTT---TT-TTSHHHHHHGGGGS-GGGS-TTEEEEEEESS-TTEEE-TTS-S-EEEEEEETTSEEEEEEE--TT-S-SSSTTT-S-GGGSSSBEEEEEEEEEGGGHHHHHHHHHHTT--EEEEE--TTS-HHHHHHHTT-------SPEEEE-TT--EEEEEE----SSHHHH-HHHHHHHHHTS-EEEE----STTBPPPB--TTS--EEEEEEEEETTEEEEGGGB---EEEE-STT--EEEEE---SBHHHHTS--EEEEEE-HHHHHHHHHHEEEE--GGGTTS-----TTS-TT--

pLDDT: mean 91.3, std 15.71, range [35.31, 98.94]